Protein AF-000000007976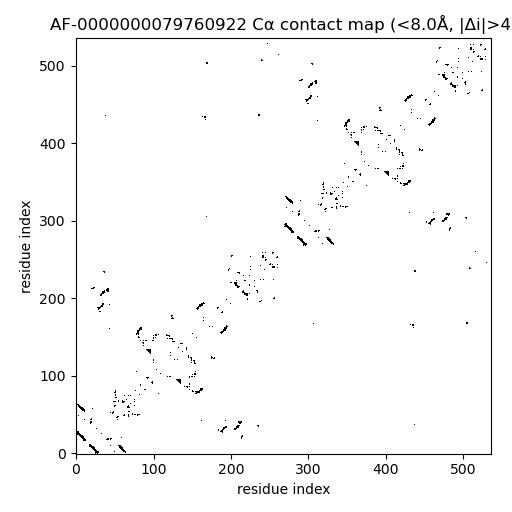0922 (afdb_homodimer)

Sequence (536 aa):
MGIIEFKNVSFQYPNGFSAVEHVGFDIPLGARIAIVGQNGAGKTTTVKMMNGLLKPTEGAVIIDGKDTKEYTTAQLSRITGYVFQNPDEQIFHNTVRAEIEFGPEVLGFDAVKIKEKAEWAARLCGLSEHMEENPYNLPLSIRKFVTIASVLAMDEKILVLDEPTAGQDLYGIRRLEEILEELSKKGATIVTITHDMEFVVNNFEKVFVMAHKNLLKEGQVKEIFQDESLLEESMLKKPYISSLAKQLGIREDIVTQDELIQYFAKKIMGIIEFKNVSFQYPNGFSAVEHVGFDIPLGARIAIVGQNGAGKTTTVKMMNGLLKPTEGAVIIDGKDTKEYTTAQLSRITGYVFQNPDEQIFHNTVRAEIEFGPEVLGFDAVKIKEKAEWAARLCGLSEHMEENPYNLPLSIRKFVTIASVLAMDEKILVLDEPTAGQDLYGIRRLEEILEELSKKGATIVTITHDMEFVVNNFEKVFVMAHKNLLKEGQVKEIFQDESLLEESMLKKPYISSLAKQLGIREDIVTQDELIQYFAKKI

Solvent-accessible surface area (backbone atoms only — not comparable to full-atom values): 27526 Å² total; per-residue (Å²): 135,37,38,36,32,35,44,50,23,20,30,57,46,93,90,65,51,72,41,33,49,61,28,64,50,70,39,49,77,38,38,52,36,35,42,34,49,32,86,81,14,25,64,68,64,56,56,35,33,62,26,31,80,35,67,65,71,36,60,44,44,30,45,71,83,37,52,37,83,81,48,51,38,75,62,35,41,63,41,25,28,73,32,63,65,54,39,79,81,71,64,86,50,70,21,37,43,58,42,19,36,43,46,21,52,75,72,60,52,52,72,67,56,32,52,51,32,32,50,52,22,24,50,62,50,71,34,66,93,43,36,81,36,40,47,85,78,44,55,71,61,57,32,42,33,50,46,46,20,20,41,52,26,49,67,41,54,28,40,36,34,33,36,77,66,49,66,39,38,50,65,49,48,52,40,53,51,50,48,52,51,54,39,44,75,72,48,26,20,37,41,32,34,49,70,53,46,64,58,43,63,74,72,33,58,34,34,36,36,22,34,90,18,22,66,75,47,71,41,42,40,66,61,54,76,64,35,59,70,57,31,59,74,29,46,46,69,70,35,67,43,29,52,49,37,51,76,71,66,49,84,67,94,42,60,41,66,68,52,49,51,52,54,50,54,72,72,98,134,37,38,36,31,34,45,49,23,20,29,56,47,94,88,64,51,72,40,32,50,61,29,65,51,72,40,49,75,38,38,51,37,35,42,34,48,33,88,80,13,23,64,68,65,56,57,35,34,63,26,29,79,37,67,64,70,36,58,43,43,30,44,71,85,37,52,39,84,79,48,52,36,75,64,34,42,63,42,24,27,74,31,65,64,54,40,80,81,72,65,85,49,70,20,37,44,56,43,20,36,42,48,23,51,74,74,61,52,51,72,67,56,33,52,51,32,31,51,50,22,25,52,64,50,72,35,66,92,40,35,81,37,41,46,84,80,43,56,71,62,57,30,41,32,49,47,45,19,20,40,52,25,50,66,40,55,27,41,36,34,34,37,77,64,49,68,38,38,52,69,49,49,51,41,50,52,50,47,53,51,55,40,45,76,71,48,26,20,36,40,33,34,50,70,52,46,64,61,44,61,74,71,33,57,35,33,36,37,22,32,90,17,24,70,75,47,71,40,42,40,66,60,51,76,64,35,59,69,56,31,60,74,27,46,46,67,70,35,68,44,29,51,49,36,51,78,71,66,50,85,69,92,41,60,42,65,68,52,48,51,52,54,51,54,72,74,100

Organism: Clostridium scindens (strain ATCC 35704 / DSM 5676 / VPI 13733 / 19) (NCBI:txid411468)

pLDDT: mean 94.07, std 5.77, range [55.0, 98.75]

Nearest PDB structures (foldseek):
  5x40-assembly1_B  TM=9.269E-01  e=9.947E-27  Rhodobacter capsulatus
  5x41-assembly2_D  TM=9.109E-01  e=1.046E-24  Rhodobacter capsulatus
  4rfs-assembly1_B  TM=8.765E-01  e=9.684E-21  Levilactobacillus brevis
  1ji0-assembly1_A  TM=8.933E-01  e=2.785E-19  Thermotoga maritima
  4hzu-assembly1_A  TM=8.836E-01  e=9.049E-19  Levilactobacillus brevis

Radius of gyration: 23.87 Å; Cα contacts (8 Å, |Δi|>4): 1095; chains: 2; bounding box: 59×67×61 Å

Secondary structure (DSSP, 8-state):
--SEEEEEEEEE-TTS-EEEEEEEEEE-TT-EEEEEE-TTSSHHHHHHTTTTSS--SEEEEEETTEEGGGS-HHHHTTTEEEE-SSGGGT--SSSHHHHHHHHHHHHT--HHHHHHHHHHHHHHTT-GGGTTS-GGGS-HHHHHHHHHHHHHTT--SEEEEESTTTT--HHHHHHHHHHHHHHHHTT-EEEEE-S-HHHHHHH-SEEEEEETTEEEEEEEHHHHHH-HHHHHHHTPPPPHHHHHHHHTT--S---SHHHHHHHHHHH-/--SEEEEEEEEE-TTS-EEEEEEEEEE-TT-EEEEEE-TTSSHHHHHHTTTTSS--SEEEEEETTEEGGGS-HHHHTTTEEEE-SSGGGT--SSSHHHHHHHHHHHHT--HHHHHHHHHHHHHHTT-GGGTTS-GGGS-HHHHHHHHHHHHHTT--SEEEEESTTTT--HHHHHHHHHHHHHHHHTT-EEEEE-S-HHHHHHH-SEEEEEETTEEEEEEEHHHHHH-HHHHHHHTPPPPHHHHHHHHTT--S---SHHHHHHHHHHH-

Structure (mmCIF, N/CA/C/O backbone):
data_AF-0000000079760922-model_v1
#
loop_
_entity.id
_entity.type
_entity.pdbx_description
1 polymer 'Energy-coupling factor transporter ATP-binding protein EcfA2'
#
loop_
_atom_site.group_PDB
_atom_site.id
_atom_site.type_symbol
_atom_site.label_atom_id
_atom_site.label_alt_id
_atom_site.label_comp_id
_atom_site.label_asym_id
_atom_site.label_entity_id
_atom_site.label_seq_id
_atom_site.pdbx_PDB_ins_code
_atom_site.Cartn_x
_atom_site.Cartn_y
_atom_site.Cartn_z
_atom_site.occupancy
_atom_site.B_iso_or_equiv
_atom_site.auth_seq_id
_atom_site.auth_comp_id
_atom_site.auth_asym_id
_atom_site.auth_atom_id
_atom_site.pdbx_PDB_model_num
ATOM 1 N N . MET A 1 1 ? -8.43 32.969 8.969 1 75.44 1 MET A N 1
ATOM 2 C CA . MET A 1 1 ? -7.234 32.594 8.234 1 75.44 1 MET A CA 1
ATOM 3 C C . MET A 1 1 ? -6.711 31.25 8.727 1 75.44 1 MET A C 1
ATOM 5 O O . MET A 1 1 ? -6.652 31 9.938 1 75.44 1 MET A O 1
ATOM 9 N N . GLY A 1 2 ? -6.469 30.297 7.77 1 91.75 2 GLY A N 1
ATOM 10 C CA . GLY A 1 2 ? -6.109 28.953 8.195 1 91.75 2 GLY A CA 1
ATOM 11 C C . GLY A 1 2 ? -4.625 28.781 8.461 1 91.75 2 GLY A C 1
ATOM 12 O O . GLY A 1 2 ? -3.836 29.703 8.203 1 91.75 2 GLY A O 1
ATOM 13 N N . ILE A 1 3 ? -4.199 27.859 9.117 1 97.69 3 ILE A N 1
ATOM 14 C CA . ILE A 1 3 ? -2.799 27.562 9.391 1 97.69 3 ILE A CA 1
ATOM 15 C C . ILE A 1 3 ? -2.094 27.156 8.102 1 97.69 3 ILE A C 1
ATOM 17 O O . ILE A 1 3 ? -0.875 27.297 7.977 1 97.69 3 ILE A O 1
ATOM 21 N N . ILE A 1 4 ? -2.814 26.641 7.125 1 98.44 4 ILE A N 1
ATOM 22 C CA . ILE A 1 4 ? -2.34 26.344 5.777 1 98.44 4 ILE A CA 1
ATOM 23 C C . ILE A 1 4 ? -3.197 27.094 4.758 1 98.44 4 ILE A C 1
ATOM 25 O O . ILE A 1 4 ? -4.422 26.938 4.73 1 98.44 4 ILE A O 1
ATOM 29 N N . GLU A 1 5 ? -2.539 27.844 3.922 1 98.56 5 GLU A N 1
ATOM 30 C CA . GLU A 1 5 ? -3.264 28.594 2.9 1 98.56 5 GLU A CA 1
ATOM 31 C C . GLU A 1 5 ? -2.605 28.453 1.532 1 98.56 5 GLU A C 1
ATOM 33 O O . GLU A 1 5 ? -1.409 28.703 1.381 1 98.56 5 GLU A O 1
ATOM 38 N N . PHE A 1 6 ? -3.348 28.016 0.635 1 98.56 6 PHE A N 1
ATOM 39 C CA . PHE A 1 6 ? -2.971 28.016 -0.773 1 98.56 6 PHE A CA 1
ATOM 40 C C . PHE A 1 6 ? -3.701 29.125 -1.53 1 98.56 6 PHE A C 1
ATOM 42 O O . PHE A 1 6 ? -4.934 29.125 -1.587 1 98.56 6 PHE A O 1
ATOM 49 N N . LYS A 1 7 ? -2.977 30 -2.092 1 98.25 7 LYS A N 1
ATOM 50 C CA . LYS A 1 7 ? -3.549 31.125 -2.826 1 98.25 7 LYS A CA 1
ATOM 51 C C . LYS A 1 7 ? -3.23 31.031 -4.316 1 98.25 7 LYS A C 1
ATOM 53 O O . LYS A 1 7 ? -2.184 31.5 -4.766 1 98.25 7 LYS A O 1
ATOM 58 N N . ASN A 1 8 ? -4.168 30.5 -5.109 1 98 8 ASN A N 1
ATOM 59 C CA . ASN A 1 8 ? -4.055 30.344 -6.555 1 98 8 ASN A CA 1
ATOM 60 C C . ASN A 1 8 ? -2.705 29.75 -6.949 1 98 8 ASN A C 1
ATOM 62 O O . ASN A 1 8 ? -1.974 30.328 -7.75 1 98 8 ASN A O 1
ATOM 66 N N . VAL A 1 9 ? -2.396 28.625 -6.461 1 98.62 9 VAL A N 1
ATOM 67 C CA . VAL A 1 9 ? -1.054 28.062 -6.5 1 98.62 9 VAL A CA 1
ATOM 68 C C . VAL A 1 9 ? -0.899 27.188 -7.738 1 98.62 9 VAL A C 1
ATOM 70 O O . VAL A 1 9 ? -1.778 26.375 -8.047 1 98.62 9 VAL A O 1
ATOM 73 N N . SER A 1 10 ? 0.142 27.375 -8.438 1 98.62 10 SER A N 1
ATOM 74 C CA . SER A 1 10 ? 0.577 26.5 -9.523 1 98.62 10 SER A CA 1
ATOM 75 C C . SER A 1 10 ? 2.029 26.078 -9.344 1 98.62 10 SER A C 1
ATOM 77 O O . SER A 1 10 ? 2.816 26.781 -8.711 1 98.62 10 SER A O 1
ATOM 79 N N . PHE A 1 11 ? 2.354 24.906 -9.797 1 98.31 11 PHE A N 1
ATOM 80 C CA . PHE A 1 11 ? 3.721 24.406 -9.75 1 98.31 11 PHE A CA 1
ATOM 81 C C . PHE A 1 11 ? 4.07 23.672 -11.039 1 98.31 11 PHE A C 1
ATOM 83 O O . PHE A 1 11 ? 3.346 22.766 -11.453 1 98.31 11 PHE A O 1
ATOM 90 N N . GLN A 1 12 ? 5.121 24.031 -11.523 1 96.38 12 GLN A N 1
ATOM 91 C CA . GLN A 1 12 ? 5.699 23.375 -12.688 1 96.38 12 GLN A CA 1
ATOM 92 C C . GLN A 1 12 ? 7.113 22.875 -12.398 1 96.38 12 GLN A C 1
ATOM 94 O O . GLN A 1 12 ? 7.945 23.625 -11.883 1 96.38 12 GLN A O 1
ATOM 99 N N . TYR A 1 13 ? 7.375 21.656 -12.75 1 92.31 13 TYR A N 1
ATOM 100 C CA . TYR A 1 13 ? 8.719 21.109 -12.609 1 92.31 13 TYR A CA 1
ATOM 101 C C . TYR A 1 13 ? 9.672 21.75 -13.617 1 92.31 13 TYR A C 1
ATOM 103 O O . TYR A 1 13 ? 9.242 22.297 -14.625 1 92.31 13 TYR A O 1
ATOM 111 N N . PRO A 1 14 ? 10.969 21.562 -13.367 1 89.12 14 PRO A N 1
ATOM 112 C CA . PRO A 1 14 ? 11.953 22.188 -14.258 1 89.12 14 PRO A CA 1
ATOM 113 C C . PRO A 1 14 ? 11.859 21.672 -15.688 1 89.12 14 PRO A C 1
ATOM 115 O O . PRO A 1 14 ? 12.188 22.391 -16.625 1 89.12 14 PRO A O 1
ATOM 118 N N . ASN A 1 15 ? 11.414 20.562 -15.867 1 86.06 15 ASN A N 1
ATOM 119 C CA . ASN A 1 15 ? 11.32 19.969 -17.203 1 86.06 15 ASN A CA 1
ATOM 120 C C . ASN A 1 15 ? 10.094 20.5 -17.953 1 86.06 15 ASN A C 1
ATOM 122 O O . ASN A 1 15 ? 9.828 20.078 -19.078 1 86.06 15 ASN A O 1
ATOM 126 N N . GLY A 1 16 ? 9.297 21.344 -17.281 1 87.25 16 GLY A N 1
ATOM 127 C CA . GLY A 1 16 ? 8.148 21.953 -17.938 1 87.25 16 GLY A CA 1
ATOM 128 C C . GLY A 1 16 ? 6.832 21.281 -17.578 1 87.25 16 GLY A C 1
ATOM 129 O O . GLY A 1 16 ? 5.762 21.812 -17.875 1 87.25 16 GLY A O 1
ATOM 130 N N . PHE A 1 17 ? 6.891 20.266 -16.906 1 88.12 17 PHE A N 1
ATOM 131 C CA . PHE A 1 17 ? 5.684 19.531 -16.547 1 88.12 17 PHE A CA 1
ATOM 132 C C . PHE A 1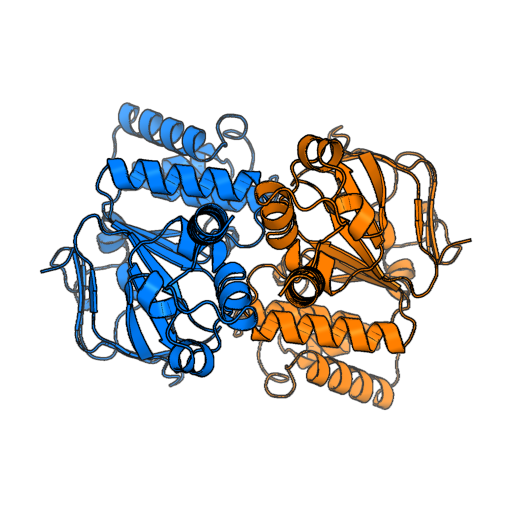 17 ? 4.914 20.266 -15.453 1 88.12 17 PHE A C 1
ATOM 134 O O . PHE A 1 17 ? 5.453 20.516 -14.367 1 88.12 17 PHE A O 1
ATOM 141 N N . SER A 1 18 ? 3.66 20.641 -15.781 1 94.56 18 SER A N 1
ATOM 142 C CA . SER A 1 18 ? 2.781 21.25 -14.789 1 94.56 18 SER A CA 1
ATOM 143 C C . SER A 1 18 ? 2.146 20.188 -13.891 1 94.56 18 SER A C 1
ATOM 145 O O . SER A 1 18 ? 1.427 19.312 -14.367 1 94.56 18 SER A O 1
ATOM 147 N N . ALA A 1 19 ? 2.383 20.328 -12.617 1 95.19 19 ALA A N 1
ATOM 148 C CA . ALA A 1 19 ? 1.907 19.297 -11.703 1 95.19 19 ALA A CA 1
ATOM 149 C C . ALA A 1 19 ? 0.727 19.797 -10.875 1 95.19 19 ALA A C 1
ATOM 151 O O . ALA A 1 19 ? -0.077 19 -10.383 1 95.19 19 ALA A O 1
ATOM 152 N N . VAL A 1 20 ? 0.613 21.047 -10.648 1 97.81 20 VAL A N 1
ATOM 153 C CA . VAL A 1 20 ? -0.47 21.688 -9.914 1 97.81 20 VAL A CA 1
ATOM 154 C C . VAL A 1 20 ? -0.874 22.984 -10.609 1 97.81 20 VAL A C 1
ATOM 156 O O . VAL A 1 20 ? -0.017 23.781 -10.977 1 97.81 20 VAL A O 1
ATOM 159 N N . GLU A 1 21 ? -2.184 23.188 -10.789 1 98.06 21 GLU A N 1
ATOM 160 C CA . GLU A 1 21 ? -2.643 24.328 -11.578 1 98.06 21 GLU A CA 1
ATOM 161 C C . GLU A 1 21 ? -3.746 25.094 -10.844 1 98.06 21 GLU A C 1
ATOM 163 O O . GLU A 1 21 ? -4.875 24.609 -10.734 1 98.06 21 GLU A O 1
ATOM 168 N N . HIS A 1 22 ? -3.408 26.25 -10.367 1 97.5 22 HIS A N 1
ATOM 169 C CA . HIS A 1 22 ? -4.336 27.234 -9.836 1 97.5 22 HIS A CA 1
ATOM 170 C C . HIS A 1 22 ? -5.141 26.672 -8.672 1 97.5 22 HIS A C 1
ATOM 172 O O . HIS A 1 22 ? -6.371 26.766 -8.648 1 97.5 22 HIS A O 1
ATOM 178 N N . VAL A 1 23 ? -4.484 26.078 -7.762 1 98.06 23 VAL A N 1
ATOM 179 C CA . VAL A 1 23 ? -5.125 25.453 -6.609 1 98.06 23 VAL A CA 1
ATOM 180 C C . VAL A 1 23 ? -5.238 26.469 -5.469 1 98.06 23 VAL A C 1
ATOM 182 O O . VAL A 1 23 ? -4.277 27.172 -5.156 1 98.06 23 VAL A O 1
ATOM 185 N N . GLY A 1 24 ? -6.426 26.547 -4.91 1 98.06 24 GLY A N 1
ATOM 186 C CA . GLY A 1 24 ? -6.676 27.391 -3.76 1 98.06 24 GLY A CA 1
ATOM 187 C C . GLY A 1 24 ? -7.484 26.719 -2.676 1 98.06 24 GLY A C 1
ATOM 188 O O . GLY A 1 24 ? -8.477 26.031 -2.965 1 98.06 24 GLY A O 1
ATOM 189 N N . PHE A 1 25 ? -7.051 26.844 -1.443 1 97.69 25 PHE A N 1
ATOM 190 C CA . PHE A 1 25 ? -7.812 26.359 -0.298 1 97.69 25 PHE A CA 1
ATOM 191 C C . PHE A 1 25 ? -7.215 26.875 1.006 1 97.69 25 PHE A C 1
ATOM 193 O O . PHE A 1 25 ? -6.129 27.453 1.01 1 97.69 25 PHE A O 1
ATOM 200 N N . ASP A 1 26 ? -7.953 26.672 2.012 1 97.19 26 ASP A N 1
ATOM 201 C CA . ASP A 1 26 ? -7.539 27.031 3.365 1 97.19 26 ASP A CA 1
ATOM 202 C C . ASP A 1 26 ? -7.852 25.906 4.348 1 97.19 26 ASP A C 1
ATOM 204 O O . ASP A 1 26 ? -8.922 25.297 4.285 1 97.19 26 ASP A O 1
ATOM 208 N N . ILE A 1 27 ? -6.875 25.609 5.227 1 97.88 27 ILE A N 1
ATOM 209 C CA . ILE A 1 27 ? -7.066 24.609 6.266 1 97.88 27 ILE A CA 1
ATOM 210 C C . ILE A 1 27 ? -6.898 25.25 7.641 1 97.88 27 ILE A C 1
ATOM 212 O O . ILE A 1 27 ? -5.832 25.797 7.953 1 97.88 27 ILE A O 1
ATOM 216 N N . PRO A 1 28 ? -7.906 25.25 8.492 1 97.12 28 PRO A N 1
ATOM 217 C CA . PRO A 1 28 ? -7.789 25.828 9.836 1 97.12 28 PRO A CA 1
ATOM 218 C C . PRO A 1 28 ? -6.91 24.984 10.766 1 97.12 28 PRO A C 1
ATOM 220 O O . PRO A 1 28 ? -6.73 23.781 10.531 1 97.12 28 PRO A O 1
ATOM 223 N N . LEU A 1 29 ? -6.43 25.641 11.773 1 96.94 29 LEU A N 1
ATOM 224 C CA . LEU A 1 29 ? -5.676 24.953 12.812 1 96.94 29 LEU A CA 1
ATOM 225 C C . LEU A 1 29 ? -6.52 23.844 13.445 1 96.94 29 LEU A C 1
ATOM 227 O O . LEU A 1 29 ? -7.699 24.062 13.734 1 96.94 29 LEU A O 1
ATOM 231 N N . GLY A 1 30 ? -5.957 22.656 13.547 1 97.12 30 GLY A N 1
ATOM 232 C CA . GLY A 1 30 ? -6.625 21.562 14.234 1 97.12 30 GLY A CA 1
ATOM 233 C C . GLY A 1 30 ? -7.48 20.719 13.312 1 97.12 30 GLY A C 1
ATOM 234 O O . GLY A 1 30 ? -8.031 19.703 13.734 1 97.12 30 GLY A O 1
ATOM 235 N N . ALA A 1 31 ? -7.531 21.109 12.07 1 97 31 ALA A N 1
ATOM 236 C CA . ALA A 1 31 ? -8.367 20.375 11.125 1 97 31 ALA A CA 1
ATOM 237 C C . ALA A 1 31 ? -7.703 19.047 10.727 1 97 31 ALA A C 1
ATOM 239 O O . ALA A 1 31 ? -6.477 18.938 10.766 1 97 31 ALA A O 1
ATOM 240 N N . ARG A 1 32 ? -8.508 18.125 10.438 1 96.62 32 ARG A N 1
ATOM 241 C CA . ARG A 1 32 ? -8.117 16.844 9.859 1 96.62 32 ARG A CA 1
ATOM 242 C C . ARG A 1 32 ? -8.656 16.688 8.438 1 96.62 32 ARG A C 1
ATOM 244 O O . ARG A 1 32 ? -9.867 16.531 8.242 1 96.62 32 ARG A O 1
ATOM 251 N N . ILE A 1 33 ? -7.719 16.672 7.465 1 97.88 33 ILE A N 1
ATOM 252 C CA . ILE A 1 33 ? -8.117 16.734 6.066 1 97.88 33 ILE A CA 1
ATOM 253 C C . ILE A 1 33 ? -7.543 15.539 5.309 1 97.88 33 ILE A C 1
ATOM 255 O O . ILE A 1 33 ? -6.371 15.195 5.488 1 97.88 33 ILE A O 1
ATOM 259 N N . ALA A 1 34 ? -8.375 14.898 4.535 1 98.31 34 ALA A N 1
ATOM 260 C CA . ALA A 1 34 ? -7.895 13.914 3.562 1 98.31 34 ALA A CA 1
ATOM 261 C C . ALA A 1 34 ? -7.828 14.516 2.162 1 98.31 34 ALA A C 1
ATOM 263 O O . ALA A 1 34 ? -8.758 15.211 1.73 1 98.31 34 ALA A O 1
ATOM 264 N N . ILE A 1 35 ? -6.742 14.344 1.495 1 98.25 35 ILE A N 1
ATOM 265 C CA . ILE A 1 35 ? -6.598 14.688 0.083 1 98.25 35 ILE A CA 1
ATOM 266 C C . ILE A 1 35 ? -6.641 13.414 -0.759 1 98.25 35 ILE A C 1
ATOM 268 O O . ILE A 1 35 ? -5.812 12.516 -0.583 1 98.25 35 ILE A O 1
ATOM 272 N N . VAL A 1 36 ? -7.629 13.359 -1.678 1 97.62 36 VAL A N 1
ATOM 273 C CA . VAL A 1 36 ? -7.824 12.156 -2.482 1 97.62 36 VAL A CA 1
ATOM 274 C C . VAL A 1 36 ? -7.84 12.523 -3.965 1 97.62 36 VAL A C 1
ATOM 276 O O . VAL A 1 36 ? -8.039 13.688 -4.32 1 97.62 36 VAL A O 1
ATOM 279 N N . GLY A 1 37 ? -7.645 11.555 -4.793 1 95.31 37 GLY A N 1
ATOM 280 C CA . GLY A 1 37 ? -7.516 11.688 -6.234 1 95.31 37 GLY A CA 1
ATOM 281 C C . GLY A 1 37 ? -6.68 10.586 -6.859 1 95.31 37 GLY A C 1
ATOM 282 O O . GLY A 1 37 ? -6 9.836 -6.156 1 95.31 37 GLY A O 1
ATOM 283 N N . GLN A 1 38 ? -6.723 10.539 -8.133 1 91.69 38 GLN A N 1
ATOM 284 C CA . GLN A 1 38 ? -5.973 9.508 -8.844 1 91.69 38 GLN A CA 1
ATOM 285 C C . GLN A 1 38 ? -4.477 9.797 -8.82 1 91.69 38 GLN A C 1
ATOM 287 O O . GLN A 1 38 ? -4.062 10.922 -8.523 1 91.69 38 GLN A O 1
ATOM 292 N N . ASN A 1 39 ? -3.748 8.742 -9.094 1 89.06 39 ASN A N 1
ATOM 293 C CA . ASN A 1 39 ? -2.314 8.961 -9.258 1 89.06 39 ASN A CA 1
ATOM 294 C C . ASN A 1 39 ? -2.021 9.984 -10.352 1 89.06 39 ASN A C 1
ATOM 296 O O . ASN A 1 39 ? -2.645 9.961 -11.414 1 89.06 39 ASN A O 1
ATOM 300 N N . GLY A 1 40 ? -1.166 10.953 -10.062 1 88.88 40 GLY A N 1
ATOM 301 C CA . GLY A 1 40 ? -0.835 12 -11.023 1 88.88 40 GLY A CA 1
ATOM 302 C C . GLY A 1 40 ? -1.719 13.227 -10.898 1 88.88 40 GLY A C 1
ATOM 303 O O . GLY A 1 40 ? -1.529 14.211 -11.617 1 88.88 40 GLY A O 1
ATOM 304 N N . ALA A 1 41 ? -2.59 13.195 -9.961 1 93.81 41 ALA A N 1
ATOM 305 C CA . ALA A 1 41 ? -3.531 14.305 -9.797 1 93.81 41 ALA A CA 1
ATOM 306 C C . ALA A 1 41 ? -2.846 15.523 -9.18 1 93.81 41 ALA A C 1
ATOM 308 O O . ALA A 1 41 ? -3.42 16.609 -9.148 1 93.81 41 ALA A O 1
ATOM 309 N N . GLY A 1 42 ? -1.64 15.367 -8.672 1 95.25 42 GLY A N 1
ATOM 310 C CA . GLY A 1 42 ? -0.893 16.469 -8.102 1 95.25 42 GLY A CA 1
ATOM 311 C C . GLY A 1 42 ? -0.89 16.469 -6.582 1 95.25 42 GLY A C 1
ATOM 312 O O . GLY A 1 42 ? -0.441 17.422 -5.953 1 95.25 42 GLY A O 1
ATOM 313 N N . LYS A 1 43 ? -1.374 15.43 -5.945 1 96.62 43 LYS A N 1
ATOM 314 C CA . LYS A 1 43 ? -1.544 15.367 -4.496 1 96.62 43 LYS A CA 1
ATOM 315 C C . LYS A 1 43 ? -0.205 15.508 -3.779 1 96.62 43 LYS A C 1
ATOM 317 O O . LYS A 1 43 ? -0.042 16.375 -2.922 1 96.62 43 LYS A O 1
ATOM 322 N N . THR A 1 44 ? 0.781 14.703 -4.188 1 95 44 THR A N 1
ATOM 323 C CA . THR A 1 44 ? 2.096 14.688 -3.557 1 95 44 THR A CA 1
ATOM 324 C C . THR A 1 44 ? 2.809 16.016 -3.76 1 95 44 THR A C 1
ATOM 326 O O . THR A 1 44 ? 3.389 16.562 -2.822 1 95 44 THR A O 1
ATOM 329 N N . THR A 1 45 ? 2.758 16.547 -4.945 1 96.06 45 THR A N 1
ATOM 330 C CA . THR A 1 45 ? 3.352 17.844 -5.23 1 96.06 45 THR A CA 1
ATOM 331 C C . THR A 1 45 ? 2.727 18.938 -4.359 1 96.06 45 THR A C 1
ATOM 333 O O . THR A 1 45 ? 3.434 19.781 -3.818 1 96.06 45 THR A O 1
ATOM 336 N N . THR A 1 46 ? 1.446 18.844 -4.207 1 98 46 THR A N 1
ATOM 337 C CA . THR A 1 46 ? 0.717 19.828 -3.412 1 98 46 THR A CA 1
ATOM 338 C C . THR A 1 46 ? 1.189 19.797 -1.961 1 98 46 THR A C 1
ATOM 340 O O . THR A 1 46 ? 1.53 20.844 -1.396 1 98 46 THR A O 1
ATOM 343 N N . VAL A 1 47 ? 1.333 18.641 -1.369 1 97.75 47 VAL A N 1
ATOM 344 C CA . VAL A 1 47 ? 1.632 18.578 0.057 1 97.75 47 VAL A CA 1
ATOM 345 C C . VAL A 1 47 ? 3.111 18.875 0.291 1 97.75 47 VAL A C 1
ATOM 347 O O . VAL A 1 47 ? 3.494 19.359 1.356 1 97.75 47 VAL A O 1
ATOM 350 N N . LYS A 1 48 ? 3.947 18.641 -0.692 1 97.56 48 LYS A N 1
ATOM 351 C CA . LYS A 1 48 ? 5.367 18.953 -0.568 1 97.56 48 LYS A CA 1
ATOM 352 C C . LYS A 1 48 ? 5.59 20.469 -0.493 1 97.56 48 LYS A C 1
ATOM 354 O O . LYS A 1 48 ? 6.645 20.922 -0.041 1 97.56 48 LYS A O 1
ATOM 359 N N . MET A 1 49 ? 4.645 21.203 -0.928 1 98.25 49 MET A N 1
ATOM 360 C CA . MET A 1 49 ? 4.766 22.656 -0.846 1 98.25 49 MET A CA 1
ATOM 361 C C . MET A 1 49 ? 4.406 23.156 0.55 1 98.25 49 MET A C 1
ATOM 363 O O . MET A 1 49 ? 4.688 24.297 0.895 1 98.25 49 MET A O 1
ATOM 367 N N . MET A 1 50 ? 3.867 22.266 1.392 1 97.88 50 MET A N 1
ATOM 368 C CA . MET A 1 50 ? 3.426 22.672 2.727 1 97.88 50 MET A CA 1
ATOM 369 C C . MET A 1 50 ? 4.605 22.75 3.688 1 97.88 50 MET A C 1
ATOM 371 O O . MET A 1 50 ? 4.504 23.359 4.754 1 97.88 50 MET A O 1
ATOM 375 N N . ASN A 1 51 ? 5.676 22.078 3.355 1 96.12 51 ASN A N 1
ATOM 376 C CA . ASN A 1 51 ? 6.852 22.172 4.215 1 96.12 51 ASN A CA 1
ATOM 377 C C . ASN A 1 51 ? 8.062 22.719 3.459 1 96.12 51 ASN A C 1
ATOM 379 O O . ASN A 1 51 ? 9.195 22.562 3.906 1 96.12 51 ASN A O 1
ATOM 383 N N . GLY A 1 52 ? 7.816 23.125 2.225 1 96.75 52 GLY A N 1
ATOM 384 C CA . GLY A 1 52 ? 8.836 23.844 1.473 1 96.75 52 GLY A CA 1
ATOM 385 C C . GLY A 1 52 ? 9.742 22.938 0.675 1 96.75 52 GLY A C 1
ATOM 386 O O . GLY A 1 52 ? 10.75 23.391 0.119 1 96.75 52 GLY A O 1
ATOM 387 N N . LEU A 1 53 ? 9.516 21.688 0.678 1 96.44 53 LEU A N 1
ATOM 388 C CA . LEU A 1 53 ? 10.266 20.797 -0.2 1 96.44 53 LEU A CA 1
ATOM 389 C C . LEU A 1 53 ? 10.148 21.25 -1.654 1 96.44 53 LEU A C 1
ATOM 391 O O . LEU A 1 53 ? 11.07 21.047 -2.445 1 96.44 53 LEU A O 1
ATOM 395 N N . LEU A 1 54 ? 9.008 21.797 -1.979 1 97 54 LEU A N 1
ATOM 396 C CA . LEU A 1 54 ? 8.758 22.469 -3.252 1 97 54 LEU A CA 1
ATOM 397 C C . LEU A 1 54 ? 8.227 23.875 -3.031 1 97 54 LEU A C 1
ATOM 399 O O . LEU A 1 54 ? 7.527 24.141 -2.049 1 97 54 LEU A O 1
ATOM 403 N N . LYS A 1 55 ? 8.609 24.703 -3.934 1 97.88 55 LYS A N 1
ATOM 404 C CA . LYS A 1 55 ? 8.102 26.078 -3.906 1 97.88 55 LYS A CA 1
ATOM 405 C C . LYS A 1 55 ? 7.168 26.344 -5.086 1 97.88 55 LYS A C 1
ATOM 407 O O . LYS A 1 55 ? 7.453 25.922 -6.215 1 97.88 55 LYS A O 1
ATOM 412 N N . PRO A 1 56 ? 6.066 27.016 -4.805 1 98.25 56 PRO A N 1
ATOM 413 C CA . PRO A 1 56 ? 5.137 27.266 -5.906 1 98.25 56 PRO A CA 1
ATOM 414 C C . PRO A 1 56 ? 5.746 28.156 -6.996 1 98.25 56 PRO A C 1
ATOM 416 O O . PRO A 1 56 ? 6.508 29.078 -6.699 1 98.25 56 PRO A O 1
ATOM 419 N N . THR A 1 57 ? 5.402 27.828 -8.258 1 97.94 57 THR A N 1
ATOM 420 C CA . THR A 1 57 ? 5.812 28.641 -9.398 1 97.94 57 THR A CA 1
ATOM 421 C C . THR A 1 57 ? 4.961 29.906 -9.492 1 97.94 57 THR A C 1
ATOM 423 O O . THR A 1 57 ? 5.461 30.969 -9.852 1 97.94 57 THR A O 1
ATOM 426 N N . GLU A 1 58 ? 3.711 29.766 -9.266 1 98 58 GLU A N 1
ATOM 427 C CA . GLU A 1 58 ? 2.766 30.875 -9.203 1 98 58 GLU A CA 1
ATOM 428 C C . GLU A 1 58 ? 1.907 30.797 -7.941 1 98 58 GLU A C 1
ATOM 430 O O . GLU A 1 58 ? 1.732 29.719 -7.371 1 98 58 GLU A O 1
ATOM 435 N N . GLY A 1 59 ? 1.436 31.922 -7.508 1 98.38 59 GLY A N 1
ATOM 436 C CA . GLY A 1 59 ? 0.641 31.953 -6.293 1 98.38 59 GLY A CA 1
ATOM 437 C C . GLY A 1 59 ? 1.479 31.906 -5.027 1 98.38 59 GLY A C 1
ATOM 438 O O . GLY A 1 59 ? 2.68 32.188 -5.059 1 98.38 59 GLY A O 1
ATOM 439 N N . ALA A 1 60 ? 0.766 31.594 -3.928 1 98.5 60 ALA A N 1
ATOM 440 C CA . ALA A 1 60 ? 1.475 31.578 -2.65 1 98.5 60 ALA A CA 1
ATOM 441 C C . ALA A 1 60 ? 0.936 30.469 -1.745 1 98.5 60 ALA A C 1
ATOM 443 O O . ALA A 1 60 ? -0.271 30.219 -1.709 1 98.5 60 ALA A O 1
ATOM 444 N N . VAL A 1 61 ? 1.869 29.844 -1.085 1 98.62 61 VAL A N 1
ATOM 445 C CA . VAL A 1 61 ? 1.549 28.906 -0.014 1 98.62 61 VAL A CA 1
ATOM 446 C C . VAL A 1 61 ? 1.981 29.484 1.33 1 98.62 61 VAL A C 1
ATOM 448 O O . VAL A 1 61 ? 3.162 29.781 1.535 1 98.62 61 VAL A O 1
ATOM 451 N N . ILE A 1 62 ? 1.003 29.688 2.184 1 98.56 62 ILE A N 1
ATOM 452 C CA . ILE A 1 62 ? 1.262 30.297 3.484 1 98.56 62 ILE A CA 1
ATOM 453 C C . ILE A 1 62 ? 1.047 29.25 4.586 1 98.56 62 ILE A C 1
ATOM 455 O O . ILE A 1 62 ? -0.027 28.656 4.68 1 98.56 62 ILE A O 1
ATOM 459 N N . ILE A 1 63 ? 2.076 29.078 5.418 1 98.44 63 ILE A N 1
ATOM 460 C CA . ILE A 1 63 ? 2.045 28.125 6.527 1 98.44 63 ILE A CA 1
ATOM 461 C C . ILE A 1 63 ? 2.279 28.875 7.84 1 98.44 63 ILE A C 1
ATOM 463 O O . ILE A 1 63 ? 3.357 29.422 8.062 1 98.44 63 ILE A O 1
ATOM 467 N N . ASP A 1 64 ? 1.284 28.828 8.641 1 97.62 64 ASP A N 1
ATOM 468 C CA . ASP A 1 64 ? 1.384 29.531 9.914 1 97.62 64 ASP A CA 1
ATOM 469 C C . ASP A 1 64 ? 1.833 30.969 9.719 1 97.62 64 ASP A C 1
ATOM 471 O O . ASP A 1 64 ? 2.752 31.438 10.391 1 97.62 64 ASP A O 1
ATOM 475 N N . GLY A 1 65 ? 1.273 31.562 8.742 1 97.19 65 GLY A N 1
ATOM 476 C CA . GLY A 1 65 ? 1.507 32.969 8.453 1 97.19 65 GLY A CA 1
ATOM 477 C C . GLY A 1 65 ? 2.787 33.219 7.68 1 97.19 65 GLY A C 1
ATOM 478 O O . GLY A 1 65 ? 3.094 34.344 7.324 1 97.19 65 GLY A O 1
ATOM 479 N N . LYS A 1 66 ? 3.516 32.219 7.305 1 97.5 66 LYS A N 1
ATOM 480 C CA . LYS A 1 66 ? 4.801 32.344 6.621 1 97.5 66 LYS A CA 1
ATOM 481 C C . LYS A 1 66 ? 4.684 31.938 5.152 1 97.5 66 LYS A C 1
ATOM 483 O O . LYS A 1 66 ? 4.281 30.812 4.844 1 97.5 66 LYS A O 1
ATOM 488 N N . ASP A 1 67 ? 5.086 32.812 4.285 1 98.31 67 ASP A N 1
ATOM 489 C CA . ASP A 1 67 ? 5.176 32.438 2.871 1 98.31 67 ASP A CA 1
ATOM 490 C C . ASP A 1 67 ? 6.32 31.469 2.621 1 98.31 67 ASP A C 1
ATOM 492 O O . ASP A 1 67 ? 7.484 31.781 2.881 1 98.31 67 ASP A O 1
ATOM 496 N N . THR A 1 68 ? 6.023 30.312 2.061 1 98.12 68 THR A N 1
ATOM 497 C CA . THR A 1 68 ? 7.012 29.25 1.96 1 98.12 68 THR A CA 1
ATOM 498 C C . THR A 1 68 ? 8.164 29.656 1.053 1 98.12 68 THR A C 1
ATOM 500 O O . THR A 1 68 ? 9.273 29.125 1.168 1 98.12 68 THR A O 1
ATOM 503 N N . LYS A 1 69 ? 7.973 30.672 0.192 1 97.81 69 LYS A N 1
ATOM 504 C CA . LYS A 1 69 ? 9.023 31.141 -0.705 1 97.81 69 LYS A CA 1
ATOM 505 C C . LYS A 1 69 ? 10.102 31.891 0.062 1 97.81 69 LYS A C 1
ATOM 507 O O . LYS A 1 69 ? 11.227 32.062 -0.419 1 97.81 69 LYS A O 1
ATOM 512 N N . GLU A 1 70 ? 9.789 32.375 1.187 1 97.69 70 GLU A N 1
ATOM 513 C CA . GLU A 1 70 ? 10.672 33.25 1.937 1 97.69 70 GLU A CA 1
ATOM 514 C C . GLU A 1 70 ? 11.43 32.5 3.021 1 97.69 70 GLU A C 1
ATOM 516 O O . GLU A 1 70 ? 12.258 33.062 3.727 1 97.69 70 GLU A O 1
ATOM 521 N N . TYR A 1 71 ? 11.164 31.25 3.219 1 97.56 71 TYR A N 1
ATOM 522 C CA . TYR A 1 71 ? 11.773 30.453 4.277 1 97.56 71 TYR A CA 1
ATOM 523 C C . TYR A 1 71 ? 12.375 29.172 3.723 1 97.56 71 TYR A C 1
ATOM 525 O O . TYR A 1 71 ? 11.93 28.672 2.691 1 97.56 71 TYR A O 1
ATOM 533 N N . THR A 1 72 ? 13.312 28.641 4.426 1 96.25 72 THR A N 1
ATOM 534 C CA . THR A 1 72 ? 13.953 27.391 4.012 1 96.25 72 THR A CA 1
ATOM 535 C C . THR A 1 72 ? 13.117 26.188 4.438 1 96.25 72 THR A C 1
ATOM 537 O O . THR A 1 72 ? 12.258 26.297 5.316 1 96.25 72 THR A O 1
ATOM 540 N N . THR A 1 73 ? 13.391 25.078 3.795 1 95.5 73 THR A N 1
ATOM 541 C CA . THR A 1 73 ? 12.742 23.828 4.176 1 95.5 73 THR A CA 1
ATOM 542 C C . THR A 1 73 ? 13.008 23.516 5.645 1 95.5 73 THR A C 1
ATOM 544 O O . THR A 1 73 ? 12.117 23.031 6.352 1 95.5 73 THR A O 1
ATOM 547 N N . ALA A 1 74 ? 14.195 23.797 6.105 1 92.88 74 ALA A N 1
ATOM 548 C CA . ALA A 1 74 ? 14.578 23.531 7.492 1 92.88 74 ALA A CA 1
ATOM 549 C C . ALA A 1 74 ? 13.703 24.328 8.461 1 92.88 74 ALA A C 1
ATOM 551 O O . ALA A 1 74 ? 13.273 23.797 9.492 1 92.88 74 ALA A O 1
ATOM 552 N N . GLN A 1 75 ? 13.414 25.547 8.125 1 94.75 75 GLN A N 1
ATOM 553 C CA . GLN A 1 75 ? 12.578 26.391 8.961 1 94.75 75 GLN A CA 1
ATOM 554 C C . GLN A 1 75 ? 11.125 25.938 8.938 1 94.75 75 GLN A C 1
ATOM 556 O O . GLN A 1 75 ? 10.469 25.875 9.977 1 94.75 75 GLN A O 1
ATOM 561 N N . LEU A 1 76 ? 10.695 25.625 7.77 1 96.56 76 LEU A N 1
ATOM 562 C CA . LEU A 1 76 ? 9.297 25.234 7.602 1 96.56 76 LEU A CA 1
ATOM 563 C C . LEU A 1 76 ? 9.031 23.859 8.188 1 96.56 76 LEU A C 1
ATOM 565 O O . LEU A 1 76 ? 7.93 23.578 8.656 1 96.56 76 LEU A O 1
ATOM 569 N N . SER A 1 77 ? 10.062 23.016 8.172 1 93.88 77 SER A N 1
ATOM 570 C CA . SER A 1 77 ? 9.922 21.656 8.703 1 93.88 77 SER A CA 1
ATOM 571 C C . SER A 1 77 ? 9.719 21.672 10.211 1 93.88 77 SER A C 1
ATOM 573 O O . SER A 1 77 ? 9.312 20.656 10.797 1 93.88 77 SER A O 1
ATOM 575 N N . ARG A 1 78 ? 9.953 22.766 10.828 1 94.12 78 ARG A N 1
ATOM 576 C CA . ARG A 1 78 ? 9.727 22.906 12.266 1 94.12 78 ARG A CA 1
ATOM 577 C C . ARG A 1 78 ? 8.25 23.156 12.562 1 94.12 78 ARG A C 1
ATOM 579 O O . ARG A 1 78 ? 7.82 23.047 13.711 1 94.12 78 ARG A O 1
ATOM 586 N N . ILE A 1 79 ? 7.555 23.438 11.523 1 96.31 79 ILE A N 1
ATOM 587 C CA . ILE A 1 79 ? 6.129 23.703 11.672 1 96.31 79 ILE A CA 1
ATOM 588 C C . ILE A 1 79 ? 5.32 22.547 11.086 1 96.31 79 ILE A C 1
ATOM 590 O O . ILE A 1 79 ? 4.293 22.156 11.648 1 96.31 79 ILE A O 1
ATOM 594 N N . THR A 1 80 ? 5.801 22.062 9.984 1 98.12 80 THR A N 1
ATOM 595 C CA . THR A 1 80 ? 5.094 21.016 9.25 1 98.12 80 THR A CA 1
ATOM 596 C C . THR A 1 80 ? 5.949 19.766 9.141 1 98.12 80 THR A C 1
ATOM 598 O O . THR A 1 80 ? 6.906 19.719 8.367 1 98.12 80 THR A O 1
ATOM 601 N N . GLY A 1 81 ? 5.539 18.75 9.922 1 97.62 81 GLY A N 1
ATOM 602 C CA . GLY A 1 81 ? 6.148 17.438 9.75 1 97.62 81 GLY A CA 1
ATOM 603 C C . GLY A 1 81 ? 5.637 16.703 8.523 1 97.62 81 GLY A C 1
ATOM 604 O O . GLY A 1 81 ? 4.445 16.766 8.203 1 97.62 81 GLY A O 1
ATOM 605 N N . TYR A 1 82 ? 6.523 16.016 7.867 1 97.75 82 TYR A N 1
ATOM 606 C CA . TYR A 1 82 ? 6.188 15.305 6.637 1 97.75 82 TYR A CA 1
ATOM 607 C C . TYR A 1 82 ? 6.637 13.844 6.703 1 97.75 82 TYR A C 1
ATOM 609 O O . TYR A 1 82 ? 7.809 13.562 6.953 1 97.75 82 TYR A O 1
ATOM 617 N N . VAL A 1 83 ? 5.676 12.977 6.504 1 97.75 83 VAL A N 1
ATOM 618 C CA . VAL A 1 83 ? 5.973 11.547 6.398 1 97.75 83 VAL A CA 1
ATOM 619 C C . VAL A 1 83 ? 5.855 11.109 4.941 1 97.75 83 VAL A C 1
ATOM 621 O O . VAL A 1 83 ? 4.773 11.156 4.352 1 97.75 83 VAL A O 1
ATOM 624 N N . PHE A 1 84 ? 6.879 10.562 4.438 1 94.44 84 PHE A N 1
ATOM 625 C CA . PHE A 1 84 ? 6.949 10.188 3.031 1 94.44 84 PHE A CA 1
ATOM 626 C C . PHE A 1 84 ? 6.215 8.875 2.783 1 94.44 84 PHE A C 1
ATOM 628 O O . PHE A 1 84 ? 6.039 8.078 3.701 1 94.44 84 PHE A O 1
ATOM 635 N N . GLN A 1 85 ? 5.848 8.703 1.544 1 90.06 85 GLN A N 1
ATOM 636 C CA . GLN A 1 85 ? 5.191 7.473 1.113 1 90.06 85 GLN A CA 1
ATOM 637 C C . GLN A 1 85 ? 6.113 6.27 1.281 1 90.06 85 GLN A C 1
ATOM 639 O O . GLN A 1 85 ? 5.699 5.23 1.806 1 90.06 85 GLN A O 1
ATOM 644 N N . ASN A 1 86 ? 7.293 6.434 0.793 1 89.44 86 ASN A N 1
ATOM 645 C CA . ASN A 1 86 ? 8.305 5.395 0.931 1 89.44 86 ASN A CA 1
ATOM 646 C C . ASN A 1 86 ? 9.203 5.645 2.137 1 89.44 86 ASN A C 1
ATOM 648 O O . ASN A 1 86 ? 10 6.59 2.141 1 89.44 86 ASN A O 1
ATOM 652 N N . PRO A 1 87 ? 9.148 4.785 3.105 1 93.19 87 PRO A N 1
ATOM 653 C CA . PRO A 1 87 ? 9.945 5.02 4.312 1 93.19 87 PRO A CA 1
ATOM 654 C C . PRO A 1 87 ? 11.445 4.992 4.047 1 93.19 87 PRO A C 1
ATOM 656 O O . PRO A 1 87 ? 12.219 5.648 4.754 1 93.19 87 PRO A O 1
ATOM 659 N N . ASP A 1 88 ? 11.852 4.328 3.02 1 90.38 88 ASP A N 1
ATOM 660 C CA . ASP A 1 88 ? 13.273 4.195 2.734 1 90.38 88 ASP A CA 1
ATOM 661 C C . ASP A 1 88 ? 13.859 5.516 2.24 1 90.38 88 ASP A C 1
ATOM 663 O O . ASP A 1 88 ? 15.078 5.684 2.201 1 90.38 88 ASP A O 1
ATOM 667 N N . GLU A 1 89 ? 13.023 6.395 1.941 1 88.94 89 GLU A N 1
ATOM 668 C CA . GLU A 1 89 ? 13.477 7.719 1.52 1 88.94 89 GLU A CA 1
ATOM 669 C C . GLU A 1 89 ? 13.641 8.648 2.715 1 88.94 89 GLU A C 1
ATOM 671 O O . GLU A 1 89 ? 14.102 9.781 2.564 1 88.94 89 GLU A O 1
ATOM 676 N N . GLN A 1 90 ? 13.359 8.203 3.891 1 91.94 90 GLN A N 1
ATOM 677 C CA . GLN A 1 90 ? 13.312 9.086 5.051 1 91.94 90 GLN A CA 1
ATOM 678 C C . GLN A 1 90 ? 14.172 8.547 6.191 1 91.94 90 GLN A C 1
ATOM 680 O O . GLN A 1 90 ? 14.531 9.289 7.109 1 91.94 90 GLN A O 1
ATOM 685 N N . ILE A 1 91 ? 14.562 7.32 6.121 1 94.75 91 ILE A N 1
ATOM 686 C CA . ILE A 1 91 ? 15.328 6.703 7.203 1 94.75 91 ILE A CA 1
ATOM 687 C C . ILE A 1 91 ? 16.812 6.844 6.926 1 94.75 91 ILE A C 1
ATOM 689 O O . ILE A 1 91 ? 17.297 6.473 5.848 1 94.75 91 ILE A O 1
ATOM 693 N N . PHE A 1 92 ? 17.609 7.285 7.961 1 95.31 92 PHE A N 1
ATOM 694 C CA . PHE A 1 92 ? 19.031 7.547 7.719 1 95.31 92 PHE A CA 1
ATOM 695 C C . PHE A 1 92 ? 19.875 7.047 8.883 1 95.31 92 PHE A C 1
ATOM 697 O O . PHE A 1 92 ? 21.109 7.125 8.836 1 95.31 92 PHE A O 1
ATOM 704 N N . HIS A 1 93 ? 19.297 6.562 9.906 1 96.88 93 HIS A N 1
ATOM 705 C CA . HIS A 1 93 ? 20.031 6.145 11.094 1 96.88 93 HIS A CA 1
ATOM 706 C C . HIS A 1 93 ? 19.984 4.633 11.273 1 96.88 93 HIS A C 1
ATOM 708 O O . HIS A 1 93 ? 19.125 3.963 10.68 1 96.88 93 HIS A O 1
ATOM 714 N N . ASN A 1 94 ? 20.828 4.168 12.164 1 96.75 94 ASN A N 1
ATOM 715 C CA . ASN A 1 94 ? 21.047 2.727 12.234 1 96.75 94 ASN A CA 1
ATOM 716 C C . ASN A 1 94 ? 20.219 2.082 13.336 1 96.75 94 ASN A C 1
ATOM 718 O O . ASN A 1 94 ? 20.203 0.859 13.484 1 96.75 94 ASN A O 1
ATOM 722 N N . THR A 1 95 ? 19.609 2.848 14.125 1 98.38 95 THR A N 1
ATOM 723 C CA . THR A 1 95 ? 18.672 2.314 15.102 1 98.38 95 THR A CA 1
ATOM 724 C C . THR A 1 95 ? 17.359 3.088 15.055 1 98.38 95 THR A C 1
ATOM 726 O O . THR A 1 95 ? 17.328 4.266 14.695 1 98.38 95 THR A O 1
ATOM 729 N N . VAL A 1 96 ? 16.375 2.438 15.453 1 98.69 96 VAL A N 1
ATOM 730 C CA . VAL A 1 96 ? 15.055 3.07 15.531 1 98.69 96 VAL A CA 1
ATOM 731 C C . VAL A 1 96 ? 15.109 4.25 16.5 1 98.69 96 VAL A C 1
ATOM 733 O O . VAL A 1 96 ? 14.609 5.332 16.203 1 98.69 96 VAL A O 1
ATOM 736 N N . ARG A 1 97 ? 15.773 4.086 17.578 1 98.69 97 ARG A N 1
ATOM 737 C CA . ARG A 1 97 ? 15.914 5.141 18.578 1 98.69 97 ARG A CA 1
ATOM 738 C C . ARG A 1 97 ? 16.594 6.371 17.984 1 98.69 97 ARG A C 1
ATOM 740 O O . ARG A 1 97 ? 16.094 7.488 18.109 1 98.69 97 ARG A O 1
ATOM 747 N N . ALA A 1 98 ? 17.734 6.141 17.375 1 98.56 98 ALA A N 1
ATOM 748 C CA . ALA A 1 98 ? 18.469 7.25 16.781 1 98.56 98 ALA A CA 1
ATOM 749 C C . ALA A 1 98 ? 17.641 7.98 15.742 1 98.56 98 ALA A C 1
ATOM 751 O O . ALA A 1 98 ? 17.688 9.211 15.641 1 98.56 98 ALA A O 1
ATOM 752 N N . GLU A 1 99 ? 16.891 7.242 14.992 1 98.5 99 GLU A N 1
ATOM 753 C CA . GLU A 1 99 ? 16.031 7.844 13.977 1 98.5 99 GLU A CA 1
ATOM 754 C C . GLU A 1 99 ? 14.984 8.75 14.609 1 98.5 99 GLU A C 1
ATOM 756 O O . GLU A 1 99 ? 14.789 9.891 14.172 1 98.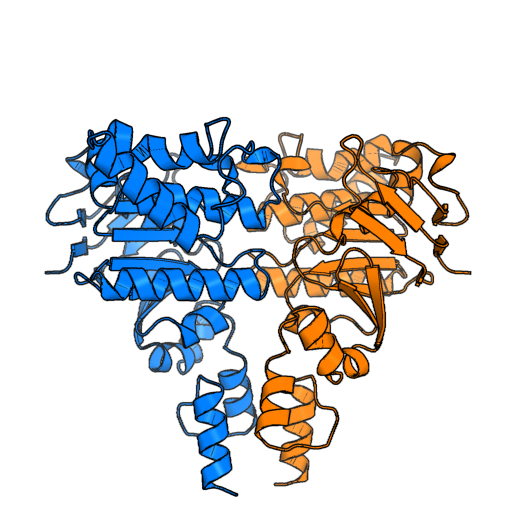5 99 GLU A O 1
ATOM 761 N N . ILE A 1 100 ? 14.352 8.25 15.68 1 98.69 100 ILE A N 1
ATOM 762 C CA . ILE A 1 100 ? 13.242 8.961 16.312 1 98.69 100 ILE A CA 1
ATOM 763 C C . ILE A 1 100 ? 13.781 10.164 17.078 1 98.69 100 ILE A C 1
ATOM 765 O O . ILE A 1 100 ? 13.133 11.219 17.125 1 98.69 100 ILE A O 1
ATOM 769 N N . GLU A 1 101 ? 14.977 10.07 17.609 1 98.56 101 GLU A N 1
ATOM 770 C CA . GLU A 1 101 ? 15.523 11.125 18.453 1 98.56 101 GLU A CA 1
ATOM 771 C C . GLU A 1 101 ? 16.188 12.211 17.609 1 98.56 101 GLU A C 1
ATOM 773 O O . GLU A 1 101 ? 16.438 13.312 18.109 1 98.56 101 GLU A O 1
ATOM 778 N N . PHE A 1 102 ? 16.484 11.992 16.422 1 97.81 102 PHE A N 1
ATOM 779 C CA . PHE A 1 102 ? 17.266 12.898 15.586 1 97.81 102 PHE A CA 1
ATOM 780 C C . PHE A 1 102 ? 16.562 14.242 15.43 1 97.81 102 PHE A C 1
ATOM 782 O O . PHE A 1 102 ? 17.172 15.289 15.641 1 97.81 102 PHE A O 1
ATOM 789 N N . GLY A 1 103 ? 15.312 14.148 15.031 1 96.12 103 GLY A N 1
ATOM 790 C CA . GLY A 1 103 ? 14.562 15.375 14.844 1 96.12 103 GLY A CA 1
ATOM 791 C C . GLY A 1 103 ? 14.562 16.266 16.062 1 96.12 103 GLY A C 1
ATOM 792 O O . GLY A 1 103 ? 14.992 17.422 16 1 96.12 103 GLY A O 1
ATOM 793 N N . PRO A 1 104 ? 14.141 15.773 17.156 1 97.69 104 PRO A N 1
ATOM 794 C CA . PRO A 1 104 ? 14.164 16.531 18.406 1 97.69 104 PRO A CA 1
ATOM 795 C C . PRO A 1 104 ? 15.547 17.094 18.734 1 97.69 104 PRO A C 1
ATOM 797 O O . PRO A 1 104 ? 15.664 18.219 19.219 1 97.69 104 PRO A O 1
ATOM 800 N N . GLU A 1 105 ? 16.562 16.344 18.469 1 97.44 105 GLU A N 1
ATOM 801 C CA . GLU A 1 105 ? 17.922 16.812 18.703 1 97.44 105 GLU A CA 1
ATOM 802 C C . GLU A 1 105 ? 18.25 18.031 17.828 1 97.44 105 GLU A C 1
ATOM 804 O O . GLU A 1 105 ? 18.797 19.016 18.312 1 97.44 105 GLU A O 1
ATOM 809 N N . VAL A 1 106 ? 17.906 17.906 16.641 1 95.12 106 VAL A N 1
ATOM 810 C CA . VAL A 1 106 ? 18.172 18.984 15.688 1 95.12 106 VAL A CA 1
ATOM 811 C C . VAL A 1 106 ? 17.391 20.234 16.094 1 95.12 106 VAL A C 1
ATOM 813 O O . VAL A 1 106 ? 17.875 21.359 15.93 1 95.12 106 VAL A O 1
ATOM 816 N N . LEU A 1 107 ? 16.188 20.031 16.703 1 95.12 107 LEU A N 1
ATOM 817 C CA . LEU A 1 107 ? 15.344 21.141 17.125 1 95.12 107 LEU A CA 1
ATOM 818 C C . LEU A 1 107 ? 15.859 21.75 18.422 1 95.12 107 LEU A C 1
ATOM 820 O O . LEU A 1 107 ? 15.344 22.781 18.875 1 95.12 107 LEU A O 1
ATOM 824 N N . GLY A 1 108 ? 16.75 21.062 19.062 1 95.44 108 GLY A N 1
ATOM 825 C CA . GLY A 1 108 ? 17.391 21.625 20.234 1 95.44 108 GLY A CA 1
ATOM 826 C C . GLY A 1 108 ? 16.672 21.281 21.531 1 95.44 108 GLY A C 1
ATOM 827 O O . GLY A 1 108 ? 16.812 21.969 22.531 1 95.44 108 GLY A O 1
ATOM 828 N N . PHE A 1 109 ? 15.883 20.297 21.484 1 96.69 109 PHE A N 1
ATOM 829 C CA . PHE A 1 109 ? 15.258 19.844 22.734 1 96.69 109 PHE A CA 1
ATOM 830 C C . PHE A 1 109 ? 16.312 19.391 23.734 1 96.69 109 PHE A C 1
ATOM 832 O O . PHE A 1 109 ? 17.406 18.969 23.344 1 96.69 109 PHE A O 1
ATOM 839 N N . ASP A 1 110 ? 16.016 19.5 24.984 1 97.38 110 ASP A N 1
ATOM 840 C CA . ASP A 1 110 ? 16.953 18.969 25.984 1 97.38 110 ASP A CA 1
ATOM 841 C C . ASP A 1 110 ? 16.828 17.453 26.094 1 97.38 110 ASP A C 1
ATOM 843 O O . ASP A 1 110 ? 15.891 16.859 25.562 1 97.38 110 ASP A O 1
ATOM 847 N N . ALA A 1 111 ? 17.719 16.859 26.812 1 97.5 111 ALA A N 1
ATOM 848 C CA . ALA A 1 111 ? 17.844 15.406 26.859 1 97.5 111 ALA A CA 1
ATOM 849 C C . ALA A 1 111 ? 16.594 14.758 27.453 1 97.5 111 ALA A C 1
ATOM 851 O O . ALA A 1 111 ? 16.156 13.703 27 1 97.5 111 ALA A O 1
ATOM 852 N N . VAL A 1 112 ? 16.047 15.367 28.406 1 98.06 112 VAL A N 1
ATOM 853 C CA . VAL A 1 112 ? 14.875 14.828 29.078 1 98.06 112 VAL A CA 1
ATOM 854 C C . VAL A 1 112 ? 13.68 14.852 28.109 1 98.06 112 VAL A C 1
ATOM 856 O O . VAL A 1 112 ? 12.977 13.852 27.969 1 98.06 112 VAL A O 1
ATOM 859 N N . LYS A 1 113 ? 13.508 15.984 27.469 1 97.81 113 LYS A N 1
ATOM 860 C CA . LYS A 1 113 ? 12.414 16.141 26.516 1 97.81 113 LYS A CA 1
ATOM 861 C C . LYS A 1 113 ? 12.578 15.195 25.328 1 97.81 113 LYS A C 1
ATOM 863 O O . LYS A 1 113 ? 11.602 14.617 24.844 1 97.81 113 LYS A O 1
ATOM 868 N N . ILE A 1 114 ? 13.781 15.055 24.891 1 98.31 114 ILE A N 1
ATOM 869 C CA . ILE A 1 114 ? 14.062 14.148 23.781 1 98.31 114 ILE A CA 1
ATOM 870 C C . ILE A 1 114 ? 13.641 12.734 24.141 1 98.31 114 ILE A C 1
ATOM 872 O O . ILE A 1 114 ? 12.922 12.078 23.375 1 98.31 114 ILE A O 1
ATOM 876 N N . LYS A 1 115 ? 14.055 12.297 25.266 1 98 115 LYS A N 1
ATOM 877 C CA . LYS A 1 115 ? 13.734 10.945 25.719 1 98 115 LYS A CA 1
ATOM 878 C C . LYS A 1 115 ? 12.227 10.758 25.859 1 98 115 LYS A C 1
ATOM 880 O O . LYS A 1 115 ? 11.672 9.75 25.406 1 98 115 LYS A O 1
ATOM 885 N N . GLU A 1 116 ? 11.594 11.711 26.422 1 98.19 116 GLU A N 1
ATOM 886 C CA . GLU A 1 116 ? 10.148 11.633 26.656 1 98.19 116 GLU A CA 1
ATOM 887 C C . GLU A 1 116 ? 9.383 11.578 25.344 1 98.19 116 GLU A C 1
ATOM 889 O O . GLU A 1 116 ? 8.492 10.75 25.172 1 98.19 116 GLU A O 1
ATOM 894 N N . LYS A 1 117 ? 9.734 12.484 24.453 1 98.19 117 LYS A N 1
ATOM 895 C CA . LYS A 1 117 ? 9.047 12.547 23.172 1 98.19 117 LYS A CA 1
ATOM 896 C C . LYS A 1 117 ? 9.312 11.297 22.328 1 98.19 117 LYS A C 1
ATOM 898 O O . LYS A 1 117 ? 8.414 10.773 21.672 1 98.19 117 LYS A O 1
ATOM 903 N N . ALA A 1 118 ? 10.523 10.82 22.406 1 98.56 118 ALA A N 1
ATOM 904 C CA . ALA A 1 118 ? 10.883 9.617 21.656 1 98.56 118 ALA A CA 1
ATOM 905 C C . ALA A 1 118 ? 10.125 8.406 22.172 1 98.56 118 ALA A C 1
ATOM 907 O O . ALA A 1 118 ? 9.586 7.617 21.391 1 98.56 118 ALA A O 1
ATOM 908 N N . GLU A 1 119 ? 10.039 8.266 23.438 1 98.44 119 GLU A N 1
ATOM 909 C CA . GLU A 1 119 ? 9.328 7.145 24.047 1 98.44 119 GLU A CA 1
ATOM 910 C C . GLU A 1 119 ? 7.832 7.223 23.766 1 98.44 119 GLU A C 1
ATOM 912 O O . GLU A 1 119 ? 7.191 6.211 23.469 1 98.44 119 GLU A O 1
ATOM 917 N N . TRP A 1 120 ? 7.328 8.383 23.875 1 98.44 120 TRP A N 1
ATOM 918 C CA . TRP A 1 120 ? 5.918 8.609 23.578 1 98.44 120 TRP A CA 1
ATOM 919 C C . TRP A 1 120 ? 5.598 8.227 22.141 1 98.44 120 TRP A C 1
ATOM 921 O O . TRP A 1 120 ? 4.656 7.465 21.875 1 98.44 120 TRP A O 1
ATOM 931 N N . ALA A 1 121 ? 6.395 8.727 21.219 1 98.56 121 ALA A N 1
ATOM 932 C CA . ALA A 1 121 ? 6.188 8.445 19.797 1 98.56 121 ALA A CA 1
ATOM 933 C C . ALA A 1 121 ? 6.336 6.957 19.5 1 98.56 121 ALA A C 1
ATOM 935 O O . ALA A 1 121 ? 5.535 6.379 18.766 1 98.56 121 ALA A O 1
ATOM 936 N N . ALA A 1 122 ? 7.352 6.352 20.109 1 98.69 122 ALA A N 1
ATOM 937 C CA . ALA A 1 122 ? 7.594 4.922 19.922 1 98.69 122 ALA A CA 1
ATOM 938 C C . ALA A 1 122 ? 6.414 4.098 20.422 1 98.69 122 ALA A C 1
ATOM 940 O O . ALA A 1 122 ? 5.969 3.162 19.75 1 98.69 122 ALA A O 1
ATOM 941 N N . ARG A 1 123 ? 5.918 4.445 21.531 1 98.38 123 ARG A N 1
ATOM 942 C CA . ARG A 1 123 ? 4.781 3.734 22.109 1 98.38 123 ARG A CA 1
ATOM 943 C C . ARG A 1 123 ? 3.547 3.869 21.219 1 98.38 123 ARG A C 1
ATOM 945 O O . ARG A 1 123 ? 2.879 2.877 20.922 1 98.38 123 ARG A O 1
ATOM 952 N N . LEU A 1 124 ? 3.277 5.055 20.828 1 98 124 LEU A N 1
ATOM 953 C CA . LEU A 1 124 ? 2.107 5.324 19.984 1 98 124 LEU A CA 1
ATOM 954 C C . LEU A 1 124 ? 2.201 4.582 18.656 1 98 124 LEU A C 1
ATOM 956 O O . LEU A 1 124 ? 1.187 4.133 18.125 1 98 124 LEU A O 1
ATOM 960 N N . CYS A 1 125 ? 3.414 4.426 18.156 1 98.44 125 CYS A N 1
ATOM 961 C CA . CYS A 1 125 ? 3.621 3.807 16.859 1 98.44 125 CYS A CA 1
ATOM 962 C C . CYS A 1 125 ? 3.928 2.322 17 1 98.44 125 CYS A C 1
ATOM 964 O O . CYS A 1 125 ? 4.234 1.647 16.016 1 98.44 125 CYS A O 1
ATOM 966 N N . GLY A 1 126 ? 3.912 1.784 18.219 1 97.12 126 GLY A N 1
ATOM 967 C CA . GLY A 1 126 ? 4.133 0.365 18.453 1 97.12 126 GLY A CA 1
ATOM 968 C C . GLY A 1 126 ? 5.574 -0.056 18.25 1 97.12 126 GLY A C 1
ATOM 969 O O . GLY A 1 126 ? 5.844 -1.146 17.75 1 97.12 126 GLY A O 1
ATOM 970 N N . LEU A 1 127 ? 6.539 0.761 18.641 1 98.12 127 LEU A N 1
ATOM 971 C CA . LEU A 1 127 ? 7.945 0.515 18.328 1 98.12 127 LEU A CA 1
ATOM 972 C C . LEU A 1 127 ? 8.758 0.328 19.594 1 98.12 127 LEU A C 1
ATOM 974 O O . LEU A 1 127 ? 9.984 0.175 19.547 1 98.12 127 LEU A O 1
ATOM 978 N N . SER A 1 128 ? 8.148 0.326 20.781 1 97.94 128 SER A N 1
ATOM 979 C CA . SER A 1 128 ? 8.844 0.331 22.062 1 97.94 128 SER A CA 1
ATOM 980 C C . SER A 1 128 ? 9.844 -0.82 22.156 1 97.94 128 SER A C 1
ATOM 982 O O . SER A 1 128 ? 10.945 -0.653 22.688 1 97.94 128 SER A O 1
ATOM 984 N N . GLU A 1 129 ? 9.539 -1.962 21.594 1 96.38 129 GLU A N 1
ATOM 985 C CA . GLU A 1 129 ? 10.391 -3.143 21.703 1 96.38 129 GLU A CA 1
ATOM 986 C C . GLU A 1 129 ? 11.406 -3.189 20.562 1 96.38 129 GLU A C 1
ATOM 988 O O . GLU A 1 129 ? 12.227 -4.109 20.5 1 96.38 129 GLU A O 1
ATOM 993 N N . HIS A 1 130 ? 11.383 -2.213 19.703 1 96.75 130 HIS A N 1
ATOM 994 C CA . HIS A 1 130 ? 12.234 -2.24 18.516 1 96.75 130 HIS A CA 1
ATOM 995 C C . HIS A 1 130 ? 13.242 -1.101 18.531 1 96.75 130 HIS A C 1
ATOM 997 O O . HIS A 1 130 ? 13.961 -0.883 17.547 1 96.75 130 HIS A O 1
ATOM 1003 N N . MET A 1 131 ? 13.359 -0.41 19.578 1 98.12 131 MET A N 1
ATOM 1004 C CA . MET A 1 131 ? 14.102 0.843 19.656 1 98.12 131 MET A CA 1
ATOM 1005 C C . MET A 1 131 ? 15.57 0.623 19.328 1 98.12 131 MET A C 1
ATOM 1007 O O . MET A 1 131 ? 16.219 1.497 18.75 1 98.12 131 MET A O 1
ATOM 1011 N N . GLU A 1 132 ? 16.094 -0.518 19.578 1 97.56 132 GLU A N 1
ATOM 1012 C CA . GLU A 1 132 ? 17.531 -0.759 19.375 1 97.56 132 GLU A CA 1
ATOM 1013 C C . GLU A 1 132 ? 17.781 -1.48 18.062 1 97.56 132 GLU A C 1
ATOM 1015 O O . GLU A 1 132 ? 18.922 -1.701 17.672 1 97.56 132 GLU A O 1
ATOM 1020 N N . GLU A 1 133 ? 16.75 -1.748 17.359 1 96.5 133 GLU A N 1
ATOM 1021 C CA . GLU A 1 133 ? 16.859 -2.461 16.094 1 96.5 133 GLU A CA 1
ATOM 1022 C C . GLU A 1 133 ? 17.234 -1.514 14.961 1 96.5 133 GLU A C 1
ATOM 1024 O O . GLU A 1 133 ? 16.922 -0.322 15.008 1 96.5 133 GLU A O 1
ATOM 1029 N N . ASN A 1 134 ? 17.984 -2.047 14 1 97.06 134 ASN A N 1
ATOM 1030 C CA . ASN A 1 134 ? 18.141 -1.33 12.742 1 97.06 134 ASN A CA 1
ATOM 1031 C C . ASN A 1 134 ? 16.828 -1.26 11.961 1 97.06 134 ASN A C 1
ATOM 1033 O O . ASN A 1 134 ? 16.188 -2.285 11.719 1 97.06 134 ASN A O 1
ATOM 1037 N N . PRO A 1 135 ? 16.391 -0.107 11.578 1 96.31 135 PRO A N 1
ATOM 1038 C CA . PRO A 1 135 ? 15.117 0.014 10.875 1 96.31 135 PRO A CA 1
ATOM 1039 C C . PRO A 1 135 ? 15.023 -0.909 9.656 1 96.31 135 PRO A C 1
ATOM 1041 O O . PRO A 1 135 ? 13.953 -1.439 9.359 1 96.31 135 PRO A O 1
ATOM 1044 N N . TYR A 1 136 ? 16.047 -1.154 8.992 1 91.12 136 TYR A N 1
ATOM 1045 C CA . TYR A 1 136 ? 16.047 -1.937 7.758 1 91.12 136 TYR A CA 1
ATOM 1046 C C . TYR A 1 136 ? 15.93 -3.426 8.062 1 91.12 136 TYR A C 1
ATOM 1048 O O . TYR A 1 136 ? 15.734 -4.238 7.152 1 91.12 136 TYR A O 1
ATOM 1056 N N . ASN A 1 137 ? 16.062 -3.816 9.344 1 90.38 137 ASN A N 1
ATOM 1057 C CA . ASN A 1 137 ? 15.773 -5.188 9.766 1 90.38 137 ASN A CA 1
ATOM 1058 C C . ASN A 1 137 ? 14.281 -5.414 9.961 1 90.38 137 ASN A C 1
ATOM 1060 O O . ASN A 1 137 ? 13.836 -6.547 10.141 1 90.38 137 ASN A O 1
ATOM 1064 N N . LEU A 1 138 ? 13.578 -4.352 9.922 1 90.88 138 LEU A N 1
ATOM 1065 C CA . LEU A 1 138 ? 12.133 -4.426 10.148 1 90.88 138 LEU A CA 1
ATOM 1066 C C . LEU A 1 138 ? 11.383 -4.539 8.828 1 90.88 138 LEU A C 1
ATOM 1068 O O . LEU A 1 138 ? 11.82 -4.008 7.809 1 90.88 138 LEU A O 1
ATOM 1072 N N . PRO A 1 139 ? 10.227 -5.215 8.859 1 86.62 139 PRO A N 1
ATOM 1073 C CA . PRO A 1 139 ? 9.367 -5.223 7.676 1 86.62 139 PRO A CA 1
ATOM 1074 C C . PRO A 1 139 ? 8.961 -3.818 7.234 1 86.62 139 PRO A C 1
ATOM 1076 O O . PRO A 1 139 ? 8.922 -2.898 8.055 1 86.62 139 PRO A O 1
ATOM 1079 N N . LEU A 1 140 ? 8.695 -3.693 5.965 1 88.56 140 LEU A N 1
ATOM 1080 C CA . LEU A 1 140 ? 8.352 -2.406 5.367 1 88.56 140 LEU A CA 1
ATOM 1081 C C . LEU A 1 140 ? 7.184 -1.761 6.102 1 88.56 140 LEU A C 1
ATOM 1083 O O . LEU A 1 140 ? 7.172 -0.546 6.316 1 88.56 140 LEU A O 1
ATOM 1087 N N . SER A 1 141 ? 6.199 -2.494 6.504 1 91.56 141 SER A N 1
ATOM 1088 C CA . SER A 1 141 ? 5.008 -1.978 7.168 1 91.56 141 SER A CA 1
ATOM 1089 C C . SER A 1 141 ? 5.352 -1.355 8.516 1 91.56 141 SER A C 1
ATOM 1091 O O . SER A 1 141 ? 4.766 -0.344 8.906 1 91.56 141 SER A O 1
ATOM 1093 N N . ILE A 1 142 ? 6.309 -1.945 9.203 1 93.81 142 ILE A N 1
ATOM 1094 C CA . ILE A 1 142 ? 6.742 -1.438 10.5 1 93.81 142 ILE A CA 1
ATOM 1095 C C . ILE A 1 142 ? 7.664 -0.236 10.305 1 93.81 142 ILE A C 1
ATOM 1097 O O . ILE A 1 142 ? 7.609 0.728 11.07 1 93.81 142 ILE A O 1
ATOM 1101 N N . ARG A 1 143 ? 8.461 -0.293 9.289 1 95.25 143 ARG A N 1
ATOM 1102 C CA . ARG A 1 143 ? 9.359 0.815 8.977 1 95.25 143 ARG A CA 1
ATOM 1103 C C . ARG A 1 143 ? 8.578 2.104 8.742 1 95.25 143 ARG A C 1
ATOM 1105 O O . ARG A 1 143 ? 9.047 3.193 9.07 1 95.25 143 ARG A O 1
ATOM 1112 N N . LYS A 1 144 ? 7.43 1.987 8.211 1 96.19 144 LYS A N 1
ATOM 1113 C CA . LYS A 1 144 ? 6.578 3.156 8.016 1 96.19 144 LYS A CA 1
ATOM 1114 C C . LYS A 1 144 ? 6.254 3.832 9.352 1 96.19 144 LYS A C 1
ATOM 1116 O O . LYS A 1 144 ? 6.219 5.059 9.438 1 96.19 144 LYS A O 1
ATOM 1121 N N . PHE A 1 145 ? 6.078 3.045 10.344 1 98.31 145 PHE A N 1
ATOM 1122 C CA . PHE A 1 145 ? 5.77 3.602 11.656 1 98.31 145 PHE A CA 1
ATOM 1123 C C . PHE A 1 145 ? 7.012 4.223 12.281 1 98.31 145 PHE A C 1
ATOM 1125 O O . PHE A 1 145 ? 6.906 5.133 13.109 1 98.31 145 PHE A O 1
ATOM 1132 N N . VAL A 1 146 ? 8.195 3.754 11.867 1 98.56 146 VAL A N 1
ATOM 1133 C CA . VAL A 1 146 ? 9.43 4.398 12.312 1 98.56 146 VAL A CA 1
ATOM 1134 C C . VAL A 1 146 ? 9.469 5.836 11.797 1 98.56 146 VAL A C 1
ATOM 1136 O O . VAL A 1 146 ? 9.773 6.766 12.555 1 98.56 146 VAL A O 1
ATOM 1139 N N . THR A 1 147 ? 9.117 6.004 10.547 1 98.31 147 THR A N 1
ATOM 1140 C CA . THR A 1 147 ? 9.133 7.34 9.961 1 98.31 147 THR A CA 1
ATOM 1141 C C . THR A 1 147 ? 8.055 8.219 10.594 1 98.31 147 THR A C 1
ATOM 1143 O O . THR A 1 147 ? 8.289 9.406 10.852 1 98.31 147 THR A O 1
ATOM 1146 N N . ILE A 1 148 ? 6.934 7.645 10.883 1 98.62 148 ILE A N 1
ATOM 1147 C CA . ILE A 1 148 ? 5.867 8.398 11.531 1 98.62 148 ILE A CA 1
ATOM 1148 C C . ILE A 1 148 ? 6.316 8.828 12.922 1 98.62 148 ILE A C 1
ATOM 1150 O O . ILE A 1 148 ? 6.188 10 13.289 1 98.62 148 ILE A O 1
ATOM 1154 N N . ALA A 1 149 ? 6.938 7.918 13.656 1 98.69 149 ALA A N 1
ATOM 1155 C CA . ALA A 1 149 ? 7.406 8.211 15.008 1 98.69 149 ALA A CA 1
ATOM 1156 C C . ALA A 1 149 ? 8.453 9.32 15 1 98.69 149 ALA A C 1
ATOM 1158 O O . ALA A 1 149 ? 8.453 10.18 15.883 1 98.69 149 ALA A O 1
ATOM 1159 N N . SER A 1 150 ? 9.297 9.273 14.055 1 98.44 150 SER A N 1
ATOM 1160 C CA . SER A 1 150 ? 10.352 10.273 13.977 1 98.44 150 SER A CA 1
ATOM 1161 C C . SER A 1 150 ? 9.781 11.672 13.773 1 98.44 150 SER A C 1
ATOM 1163 O O . SER A 1 150 ? 10.344 12.648 14.266 1 98.44 150 SER A O 1
ATOM 1165 N N . VAL A 1 151 ? 8.695 11.75 13.102 1 97.81 151 VAL A N 1
ATOM 1166 C CA . VAL A 1 151 ? 8.07 13.039 12.859 1 97.81 151 VAL A CA 1
ATOM 1167 C C . VAL A 1 151 ? 7.238 13.453 14.07 1 97.81 151 VAL A C 1
ATOM 1169 O O . VAL A 1 151 ? 7.266 14.609 14.484 1 97.81 151 VAL A O 1
ATOM 1172 N N . LEU A 1 152 ? 6.566 12.523 14.68 1 98.19 152 LEU A N 1
ATOM 1173 C CA . LEU A 1 152 ? 5.746 12.805 15.852 1 98.19 152 LEU A CA 1
ATOM 1174 C C . LEU A 1 152 ? 6.598 13.352 17 1 98.19 152 LEU A C 1
ATOM 1176 O O . LEU A 1 152 ? 6.156 14.234 17.734 1 98.19 152 LEU A O 1
ATOM 1180 N N . ALA A 1 153 ? 7.777 12.844 17.109 1 98.12 153 ALA A N 1
ATOM 1181 C CA . ALA A 1 153 ? 8.664 13.203 18.203 1 98.12 153 ALA A CA 1
ATOM 1182 C C . ALA A 1 153 ? 9.047 14.68 18.141 1 98.12 153 ALA A C 1
ATOM 1184 O O . ALA A 1 153 ? 9.484 15.266 19.125 1 98.12 153 ALA A O 1
ATOM 1185 N N . MET A 1 154 ? 8.883 15.211 17 1 96.38 154 MET A N 1
ATOM 1186 C CA . MET A 1 154 ? 9.273 16.609 16.797 1 96.38 154 MET A CA 1
ATOM 1187 C C . MET A 1 154 ? 8.172 17.547 17.281 1 96.38 154 MET A C 1
ATOM 1189 O O . MET A 1 154 ? 8.414 18.75 17.469 1 96.38 154 MET A O 1
ATOM 1193 N N . ASP A 1 155 ? 6.922 16.984 17.469 1 92.88 155 ASP A N 1
ATOM 1194 C CA . ASP A 1 155 ? 5.832 17.703 18.109 1 92.88 155 ASP A CA 1
ATOM 1195 C C . ASP A 1 155 ? 5.449 18.953 17.297 1 92.88 155 ASP A C 1
ATOM 1197 O O . ASP A 1 155 ? 5.305 20.031 17.859 1 92.88 155 ASP A O 1
ATOM 1201 N N . GLU A 1 156 ? 5.27 18.812 16.062 1 93.25 156 GLU A N 1
ATOM 1202 C CA . GLU A 1 156 ? 4.941 19.922 15.164 1 93.25 156 GLU A CA 1
ATOM 1203 C C . GLU A 1 156 ? 3.439 20.188 15.148 1 93.25 156 GLU A C 1
ATOM 1205 O O . GLU A 1 156 ? 2.643 19.328 15.523 1 93.25 156 GLU A O 1
ATOM 1210 N N . LYS A 1 157 ? 3.061 21.391 14.648 1 95.62 157 LYS A N 1
ATOM 1211 C CA . LYS A 1 157 ? 1.672 21.844 14.602 1 95.62 157 LYS A CA 1
ATOM 1212 C C . LYS A 1 157 ? 0.906 21.141 13.484 1 95.62 157 LYS A C 1
ATOM 1214 O O . LYS A 1 157 ? -0.305 20.938 13.594 1 95.62 157 LYS A O 1
ATOM 1219 N N . ILE A 1 158 ? 1.613 20.844 12.445 1 98.19 158 ILE A N 1
ATOM 1220 C CA . ILE A 1 158 ? 1.014 20.266 11.25 1 98.19 158 ILE A CA 1
ATOM 1221 C C . ILE A 1 158 ? 1.706 18.938 10.922 1 98.19 158 ILE A C 1
ATOM 1223 O O . ILE A 1 158 ? 2.934 18.844 10.977 1 98.19 158 ILE A O 1
ATOM 1227 N N . LEU A 1 159 ? 0.947 17.938 10.664 1 98.25 159 LEU A N 1
ATOM 1228 C CA . LEU A 1 159 ? 1.456 16.641 10.211 1 98.25 159 LEU A CA 1
ATOM 1229 C C . LEU A 1 159 ? 0.887 16.281 8.844 1 98.25 159 LEU A C 1
ATOM 1231 O O . LEU A 1 159 ? -0.331 16.281 8.656 1 98.25 159 LEU A O 1
ATOM 1235 N N . VAL A 1 160 ? 1.762 16.031 7.914 1 98.5 160 VAL A N 1
ATOM 1236 C CA . VAL A 1 160 ? 1.385 15.531 6.594 1 98.5 160 VAL A CA 1
ATOM 1237 C C . VAL A 1 160 ? 1.762 14.055 6.469 1 98.5 160 VAL A C 1
ATOM 1239 O O . VAL A 1 160 ? 2.916 13.68 6.691 1 98.5 160 VAL A O 1
ATOM 1242 N N . LEU A 1 161 ? 0.809 13.242 6.16 1 98.38 161 LEU A N 1
ATOM 1243 C CA . LEU A 1 161 ? 1.021 11.812 5.922 1 98.38 161 LEU A CA 1
ATOM 1244 C C . LEU A 1 161 ? 0.764 11.461 4.461 1 98.38 161 LEU A C 1
ATOM 1246 O O . LEU A 1 161 ? -0.359 11.609 3.973 1 98.38 161 LEU A O 1
ATOM 1250 N N . ASP A 1 162 ? 1.752 11.031 3.836 1 97 162 ASP A N 1
ATOM 1251 C CA . ASP A 1 162 ? 1.632 10.664 2.43 1 97 162 ASP A CA 1
ATOM 1252 C C . ASP A 1 162 ? 1.494 9.148 2.27 1 97 162 ASP A C 1
ATOM 1254 O O . ASP A 1 162 ? 2.49 8.43 2.291 1 97 162 ASP A O 1
ATOM 1258 N N . GLU A 1 163 ? 0.242 8.656 2.117 1 96.12 163 GLU A N 1
ATOM 1259 C CA . GLU A 1 163 ? -0.175 7.273 1.899 1 96.12 163 GLU A CA 1
ATOM 1260 C C . GLU A 1 163 ? 0.253 6.375 3.059 1 96.12 163 GLU A C 1
ATOM 1262 O O . GLU A 1 163 ? 0.875 5.332 2.846 1 96.12 163 GLU A O 1
ATOM 1267 N N . PRO A 1 164 ? -0.149 6.719 4.23 1 97.19 164 PRO A N 1
ATOM 1268 C CA . PRO A 1 164 ? 0.274 5.953 5.406 1 97.19 164 PRO A CA 1
ATOM 1269 C C . PRO A 1 164 ? -0.389 4.582 5.488 1 97.19 164 PRO A C 1
ATOM 1271 O O . PRO A 1 164 ? 0.083 3.705 6.215 1 97.19 164 PRO A O 1
ATOM 1274 N N . THR A 1 165 ? -1.448 4.379 4.742 1 95.44 165 THR A N 1
ATOM 1275 C CA . THR A 1 165 ? -2.227 3.148 4.855 1 95.44 165 THR A CA 1
ATOM 1276 C C . THR A 1 165 ? -1.667 2.068 3.936 1 95.44 165 THR A C 1
ATOM 1278 O O . THR A 1 165 ? -2.023 0.894 4.062 1 95.44 165 THR A O 1
ATOM 1281 N N . ALA A 1 166 ? -0.842 2.426 3 1 92.5 166 ALA A N 1
ATOM 1282 C CA . ALA A 1 166 ? -0.34 1.485 2.002 1 92.5 166 ALA A CA 1
ATOM 1283 C C . ALA A 1 166 ? 0.416 0.336 2.66 1 92.5 166 ALA A C 1
ATOM 1285 O O . ALA A 1 166 ? 1.357 0.561 3.424 1 92.5 166 ALA A O 1
ATOM 1286 N N . GLY A 1 167 ? -0.029 -0.892 2.4 1 89.56 167 GLY A N 1
ATOM 1287 C CA . GLY A 1 167 ? 0.685 -2.074 2.859 1 89.56 167 GLY A CA 1
ATOM 1288 C C . GLY A 1 167 ? 0.377 -2.436 4.301 1 89.56 167 GLY A C 1
ATOM 1289 O O . GLY A 1 167 ? 0.978 -3.357 4.855 1 89.56 167 GLY A O 1
ATOM 1290 N N . GLN A 1 168 ? -0.57 -1.731 4.863 1 93.31 168 GLN A N 1
ATOM 1291 C CA . GLN A 1 168 ? -0.883 -1.977 6.27 1 93.31 168 GLN A CA 1
ATOM 1292 C C . GLN A 1 168 ? -1.96 -3.049 6.414 1 93.31 168 GLN A C 1
ATOM 1294 O O . GLN A 1 168 ? -2.91 -3.09 5.629 1 93.31 168 GLN A O 1
ATOM 1299 N N . ASP A 1 169 ? -1.718 -3.904 7.434 1 92.69 169 ASP A N 1
ATOM 1300 C CA . ASP A 1 169 ? -2.77 -4.84 7.816 1 92.69 169 ASP A CA 1
ATOM 1301 C C . ASP A 1 169 ? -3.734 -4.203 8.812 1 92.69 169 ASP A C 1
ATOM 1303 O O . ASP A 1 169 ? -3.711 -2.988 9.023 1 92.69 169 ASP A O 1
ATOM 1307 N N . LEU A 1 170 ? -4.605 -4.992 9.367 1 90.38 170 LEU A N 1
ATOM 1308 C CA . LEU A 1 170 ? -5.617 -4.484 10.281 1 90.38 170 LEU A CA 1
ATOM 1309 C C . LEU A 1 170 ? -4.969 -3.801 11.484 1 90.38 170 LEU A C 1
ATOM 1311 O O . LEU A 1 170 ? -5.406 -2.729 11.906 1 90.38 170 LEU A O 1
ATOM 1315 N N . TYR A 1 171 ? -3.959 -4.332 12.023 1 91.38 171 TYR A N 1
ATOM 1316 C CA . TYR A 1 171 ? -3.26 -3.756 13.172 1 91.38 171 TYR A CA 1
ATOM 1317 C C . TYR A 1 171 ? -2.645 -2.408 12.805 1 91.38 171 TYR A C 1
ATOM 1319 O O . TYR A 1 171 ? -2.73 -1.453 13.578 1 91.38 171 TYR A O 1
ATOM 1327 N N . GLY A 1 172 ? -2.062 -2.363 11.695 1 94.5 172 GLY A N 1
ATOM 1328 C CA . GLY A 1 172 ? -1.475 -1.112 11.242 1 94.5 172 GLY A CA 1
ATOM 1329 C C . GLY A 1 172 ? -2.498 -0.011 11.039 1 94.5 172 GLY A C 1
ATOM 1330 O O . GLY A 1 172 ? -2.262 1.14 11.414 1 94.5 172 GLY A O 1
ATOM 1331 N N . ILE A 1 173 ? -3.619 -0.389 10.5 1 94.31 173 ILE A N 1
ATOM 1332 C CA . ILE A 1 173 ? -4.688 0.577 10.273 1 94.31 173 ILE A CA 1
ATOM 1333 C C . ILE A 1 173 ? -5.203 1.103 11.609 1 94.31 173 ILE A C 1
ATOM 1335 O O . ILE A 1 173 ? -5.383 2.311 11.781 1 94.31 173 ILE A O 1
ATOM 1339 N N . ARG A 1 174 ? -5.434 0.233 12.547 1 94.19 174 ARG A N 1
ATOM 1340 C CA . ARG A 1 174 ? -5.898 0.638 13.875 1 94.19 174 ARG A CA 1
ATOM 1341 C C . ARG A 1 174 ? -4.883 1.554 14.547 1 94.19 174 ARG A C 1
ATOM 1343 O O . ARG A 1 174 ? -5.262 2.529 15.203 1 94.19 174 ARG A O 1
ATOM 1350 N N . ARG A 1 175 ? -3.709 1.232 14.406 1 96.81 175 ARG A N 1
ATOM 1351 C CA . ARG A 1 175 ? -2.652 2.062 14.977 1 96.81 175 ARG A CA 1
ATOM 1352 C C . ARG A 1 175 ? -2.666 3.461 14.367 1 96.81 175 ARG A C 1
ATOM 1354 O O . ARG A 1 175 ? -2.533 4.457 15.086 1 96.81 175 ARG A O 1
ATOM 1361 N N . LEU A 1 176 ? -2.807 3.521 13.07 1 98.19 176 LEU A N 1
ATOM 1362 C CA . LEU A 1 176 ? -2.906 4.809 12.391 1 98.19 176 LEU A CA 1
ATOM 1363 C C . LEU A 1 176 ? -4.094 5.609 12.914 1 98.19 176 LEU A C 1
ATOM 1365 O O . LEU A 1 176 ? -3.99 6.82 13.125 1 98.19 176 LEU A O 1
ATOM 1369 N N . GLU A 1 177 ? -5.18 4.91 13.125 1 97.44 177 GLU A N 1
ATOM 1370 C CA . GLU A 1 177 ? -6.371 5.562 13.664 1 97.44 177 GLU A CA 1
ATOM 1371 C C . GLU A 1 177 ? -6.102 6.129 15.055 1 97.44 177 GLU A C 1
ATOM 1373 O O . GLU A 1 177 ? -6.5 7.254 15.367 1 97.44 177 GLU A O 1
ATOM 1378 N N . GLU A 1 178 ? -5.422 5.387 15.828 1 97.75 178 GLU A N 1
ATOM 1379 C CA . GLU A 1 178 ? -5.059 5.84 17.172 1 97.75 178 GLU A CA 1
ATOM 1380 C C . GLU A 1 178 ? -4.152 7.062 17.109 1 97.75 178 GLU A C 1
ATOM 1382 O O . GLU A 1 178 ? -4.309 7.996 17.906 1 97.75 178 GLU A O 1
ATOM 1387 N N . ILE A 1 179 ? -3.258 7.043 16.25 1 98.31 179 ILE A N 1
ATOM 1388 C CA . ILE A 1 179 ? -2.334 8.156 16.078 1 98.31 179 ILE A CA 1
ATOM 1389 C C . ILE A 1 179 ? -3.109 9.414 15.703 1 98.31 179 ILE A C 1
ATOM 1391 O O . ILE A 1 179 ? -2.91 10.477 16.297 1 98.31 179 ILE A O 1
ATOM 1395 N N . LEU A 1 180 ? -4.016 9.297 14.742 1 98.06 180 LEU A N 1
ATOM 1396 C CA . LEU A 1 180 ? -4.824 10.43 14.312 1 98.06 180 LEU A CA 1
ATOM 1397 C C . LEU A 1 180 ? -5.648 10.984 15.469 1 98.06 180 LEU A C 1
ATOM 1399 O O . LEU A 1 180 ? -5.738 12.203 15.648 1 98.06 180 LEU A O 1
ATOM 1403 N N . GLU A 1 181 ? -6.207 10.07 16.234 1 97.31 181 GLU A N 1
ATOM 1404 C CA . GLU A 1 181 ? -7.031 10.484 17.359 1 97.31 181 GLU A CA 1
ATOM 1405 C C . GLU A 1 181 ? -6.207 11.234 18.406 1 97.31 181 GLU A C 1
ATOM 1407 O O . GLU A 1 181 ? -6.621 12.289 18.891 1 97.31 181 GLU A O 1
ATOM 1412 N N . GLU A 1 182 ? -5.113 10.695 18.703 1 97.44 182 GLU A N 1
ATOM 1413 C CA . GLU A 1 182 ? -4.234 11.312 19.688 1 97.44 182 GLU A CA 1
ATOM 1414 C C . GLU A 1 182 ? -3.789 12.703 19.234 1 97.44 182 GLU A C 1
ATOM 1416 O O . GLU A 1 182 ? -3.781 13.641 20.031 1 97.44 182 GLU A O 1
ATOM 1421 N N . LEU A 1 183 ? -3.426 12.859 18.062 1 97.25 183 LEU A N 1
ATOM 1422 C CA . LEU A 1 183 ? -2.951 14.133 17.531 1 97.25 183 LEU A CA 1
ATOM 1423 C C . LEU A 1 183 ? -4.086 15.156 17.484 1 97.25 183 LEU A C 1
ATOM 1425 O O . LEU A 1 183 ? -3.869 16.344 17.734 1 97.25 183 LEU A O 1
ATOM 1429 N N . SER A 1 184 ? -5.246 14.672 17.109 1 96.12 184 SER A N 1
ATOM 1430 C CA . SER A 1 184 ? -6.406 15.555 17.109 1 96.12 184 SER A CA 1
ATOM 1431 C C . SER A 1 184 ? -6.703 16.094 18.5 1 96.12 184 SER A C 1
ATOM 1433 O O . SER A 1 184 ? -7.008 17.281 18.672 1 96.12 184 SER A O 1
ATOM 1435 N N . LYS A 1 185 ? -6.598 15.266 19.469 1 95.88 185 LYS A N 1
ATOM 1436 C CA . LYS A 1 185 ? -6.812 15.68 20.859 1 95.88 185 LYS A CA 1
ATOM 1437 C C . LYS A 1 185 ? -5.809 16.75 21.266 1 95.88 185 LYS A C 1
ATOM 1439 O O . LYS A 1 185 ? -6.137 17.641 22.047 1 95.88 185 LYS A O 1
ATOM 1444 N N . LYS A 1 186 ? -4.695 16.672 20.688 1 95.88 186 LYS A N 1
ATOM 1445 C CA . LYS A 1 186 ? -3.635 17.625 21 1 95.88 186 LYS A CA 1
ATOM 1446 C C . LYS A 1 186 ? -3.791 18.906 20.188 1 95.88 186 LYS A C 1
ATOM 1448 O O . LYS A 1 186 ? -3.025 19.859 20.359 1 95.88 186 LYS A O 1
ATOM 1453 N N . GLY A 1 187 ? -4.758 18.891 19.234 1 96.38 187 GLY A N 1
ATOM 1454 C CA . GLY A 1 187 ? -5.039 20.094 18.469 1 96.38 187 GLY A CA 1
ATOM 1455 C C . GLY A 1 187 ? -4.176 20.219 17.219 1 96.38 187 GLY A C 1
ATOM 1456 O O . GLY A 1 187 ? -4.078 21.297 16.641 1 96.38 187 GLY A O 1
ATOM 1457 N N . ALA A 1 188 ? -3.502 19.172 16.844 1 97.06 188 ALA A N 1
ATOM 1458 C CA . ALA A 1 188 ? -2.65 19.188 15.648 1 97.06 188 ALA A CA 1
ATOM 1459 C C . ALA A 1 188 ? -3.488 19.25 14.375 1 97.06 188 ALA A C 1
ATOM 1461 O O . ALA A 1 188 ? -4.609 18.734 14.344 1 97.06 188 ALA A O 1
ATOM 1462 N N . THR A 1 189 ? -2.947 19.906 13.344 1 98.12 189 THR A N 1
ATOM 1463 C CA . THR A 1 189 ? -3.521 19.844 12.008 1 98.12 189 THR A CA 1
ATOM 1464 C C . THR A 1 189 ? -2.967 18.656 11.227 1 98.12 189 THR A C 1
ATOM 1466 O O . THR A 1 189 ? -1.751 18.453 11.172 1 98.12 189 THR A O 1
ATOM 1469 N N . ILE A 1 190 ? -3.852 17.875 10.672 1 98.31 190 ILE A N 1
ATOM 1470 C CA . ILE A 1 190 ? -3.42 16.641 10.008 1 98.31 190 ILE A CA 1
ATOM 1471 C C . ILE A 1 190 ? -3.898 16.656 8.555 1 98.31 190 ILE A C 1
ATOM 1473 O O . ILE A 1 190 ? -5.082 16.875 8.289 1 98.31 190 ILE A O 1
ATOM 1477 N N . VAL A 1 191 ? -2.984 16.469 7.633 1 98.62 191 VAL A N 1
ATOM 1478 C CA . VAL A 1 191 ? -3.281 16.297 6.211 1 98.62 191 VAL A CA 1
ATOM 1479 C C . VAL A 1 191 ? -2.803 14.938 5.734 1 98.62 191 VAL A C 1
ATOM 1481 O O . VAL A 1 191 ? -1.614 14.617 5.832 1 98.62 191 VAL A O 1
ATOM 1484 N N . THR A 1 192 ? -3.727 14.133 5.223 1 98.56 192 THR A N 1
ATOM 1485 C CA . THR A 1 192 ? -3.383 12.781 4.805 1 98.56 192 THR A CA 1
ATOM 1486 C C . THR A 1 192 ? -3.756 12.547 3.344 1 98.56 192 THR A C 1
ATOM 1488 O O . THR A 1 192 ? -4.875 12.859 2.928 1 98.56 192 THR A O 1
ATOM 1491 N N . ILE A 1 193 ? -2.795 12.125 2.574 1 97.88 193 ILE A N 1
ATOM 1492 C CA . ILE A 1 193 ? -3.064 11.609 1.235 1 97.88 193 ILE A CA 1
ATOM 1493 C C . ILE A 1 193 ? -3.254 10.094 1.292 1 97.88 193 ILE A C 1
ATOM 1495 O O . ILE A 1 193 ? -2.438 9.383 1.878 1 97.88 193 ILE A O 1
ATOM 1499 N N . THR A 1 194 ? -4.34 9.586 0.707 1 95.94 194 THR A N 1
ATOM 1500 C CA . THR A 1 194 ? -4.527 8.141 0.684 1 95.94 194 THR A CA 1
ATOM 1501 C C . THR A 1 194 ? -5.512 7.742 -0.412 1 95.94 194 THR A C 1
ATOM 1503 O O . THR A 1 194 ? -6.336 8.555 -0.841 1 95.94 194 THR A O 1
ATOM 1506 N N . HIS A 1 195 ? -5.422 6.527 -0.81 1 92.56 195 HIS A N 1
ATOM 1507 C CA . HIS A 1 195 ? -6.359 5.93 -1.751 1 92.56 195 HIS A CA 1
ATOM 1508 C C . HIS A 1 195 ? -7.332 4.992 -1.041 1 92.56 195 HIS A C 1
ATOM 1510 O O . HIS A 1 195 ? -8.188 4.375 -1.681 1 92.56 195 HIS A O 1
ATOM 1516 N N . ASP A 1 196 ? -7.23 4.906 0.224 1 92.19 196 ASP A N 1
ATOM 1517 C CA . ASP A 1 196 ? -8.102 4.051 1.027 1 92.19 196 ASP A CA 1
ATOM 1518 C C . ASP A 1 196 ? -9.375 4.797 1.436 1 92.19 196 ASP A C 1
ATOM 1520 O O . ASP A 1 196 ? -9.414 5.434 2.488 1 92.19 196 ASP A O 1
ATOM 1524 N N . MET A 1 197 ? -10.438 4.57 0.668 1 91.94 197 MET A N 1
ATOM 1525 C CA . MET A 1 197 ? -11.648 5.363 0.875 1 91.94 197 MET A CA 1
ATOM 1526 C C . MET A 1 197 ? -12.359 4.941 2.158 1 91.94 197 MET A C 1
ATOM 1528 O O . MET A 1 197 ? -13.039 5.75 2.787 1 91.94 197 MET A O 1
ATOM 1532 N N . GLU A 1 198 ? -12.242 3.67 2.529 1 89 198 GLU A N 1
ATOM 1533 C CA . GLU A 1 198 ? -12.82 3.258 3.805 1 89 198 GLU A CA 1
ATOM 1534 C C . GLU A 1 198 ? -12.133 3.955 4.973 1 89 198 GLU A C 1
ATOM 1536 O O . GLU A 1 198 ? -12.797 4.395 5.918 1 89 198 GLU A O 1
ATOM 1541 N N . PHE A 1 199 ? -10.836 4.059 4.875 1 93.38 199 PHE A N 1
ATOM 1542 C CA . PHE A 1 199 ? -10.078 4.793 5.883 1 93.38 199 PHE A CA 1
ATOM 1543 C C . PHE A 1 199 ? -10.5 6.254 5.926 1 93.38 199 PHE A C 1
ATOM 1545 O O . PHE A 1 199 ? -10.641 6.832 7.004 1 93.38 199 PHE A O 1
ATOM 1552 N N . VAL A 1 200 ? -10.758 6.844 4.801 1 95.56 200 VAL A N 1
ATOM 1553 C CA . VAL A 1 200 ? -11.148 8.242 4.688 1 95.56 200 VAL A CA 1
ATOM 1554 C C . VAL A 1 200 ? -12.508 8.461 5.352 1 95.56 200 VAL A C 1
ATOM 1556 O O . VAL A 1 200 ? -12.648 9.328 6.215 1 95.56 200 VAL A O 1
ATOM 1559 N N . VAL A 1 201 ? -13.469 7.645 5.062 1 91.94 201 VAL A N 1
ATOM 1560 C CA . VAL A 1 201 ? -14.836 7.844 5.527 1 91.94 201 VAL A CA 1
ATOM 1561 C C . VAL A 1 201 ? -14.898 7.656 7.043 1 91.94 201 VAL A C 1
ATOM 1563 O O . VAL A 1 201 ? -15.68 8.328 7.723 1 91.94 201 VAL A O 1
ATOM 1566 N N . ASN A 1 202 ? -14.023 6.863 7.531 1 91.38 202 ASN A N 1
ATOM 1567 C CA . ASN A 1 202 ? -14.094 6.52 8.945 1 91.38 202 ASN A CA 1
ATOM 1568 C C . ASN A 1 202 ? -13.305 7.508 9.805 1 91.38 202 ASN A C 1
ATOM 1570 O O . ASN A 1 202 ? -13.508 7.586 11.016 1 91.38 202 ASN A O 1
ATOM 1574 N N . ASN A 1 203 ? -12.422 8.281 9.172 1 95.38 203 ASN A N 1
ATOM 1575 C CA . ASN A 1 203 ? -11.484 8.992 10.031 1 95.38 203 ASN A CA 1
ATOM 1576 C C . ASN A 1 203 ? -11.438 10.484 9.703 1 95.38 203 ASN A C 1
ATOM 1578 O O . ASN A 1 203 ? -10.812 11.258 10.43 1 95.38 203 ASN A O 1
ATOM 1582 N N . PHE A 1 204 ? -12.094 10.867 8.641 1 95.62 204 PHE A N 1
ATOM 1583 C CA . PHE A 1 204 ? -12 12.266 8.234 1 95.62 204 PHE A CA 1
ATOM 1584 C C . PHE A 1 204 ? -13.391 12.867 8.055 1 95.62 204 PHE A C 1
ATOM 1586 O O . PHE A 1 204 ? -14.32 12.172 7.633 1 95.62 204 PHE A O 1
ATOM 1593 N N . GLU A 1 205 ? -13.508 14.117 8.352 1 90.81 205 GLU A N 1
ATOM 1594 C CA . GLU A 1 205 ? -14.758 14.836 8.133 1 90.81 205 GLU A CA 1
ATOM 1595 C C . GLU A 1 205 ? -14.727 15.625 6.828 1 90.81 205 GLU A C 1
ATOM 1597 O O . GLU A 1 205 ? -15.75 15.758 6.148 1 90.81 205 GLU A O 1
ATOM 1602 N N . LYS A 1 206 ? -13.578 16.156 6.547 1 96.12 206 LYS A N 1
ATOM 1603 C CA . LYS A 1 206 ? -13.406 16.969 5.348 1 96.12 206 LYS A CA 1
ATOM 1604 C C . LYS A 1 206 ? -12.445 16.312 4.363 1 96.12 206 LYS A C 1
ATOM 1606 O O . LYS A 1 206 ? -11.438 15.727 4.766 1 96.12 206 LYS A O 1
ATOM 1611 N N . VAL A 1 207 ? -12.797 16.438 3.076 1 97.5 207 VAL A N 1
ATOM 1612 C CA . VAL A 1 207 ? -12.031 15.805 2.004 1 97.5 207 VAL A CA 1
ATOM 1613 C C . VAL A 1 207 ? -11.781 16.812 0.881 1 97.5 207 VAL A C 1
ATOM 1615 O O . VAL A 1 207 ? -12.68 17.578 0.523 1 97.5 207 VAL A O 1
ATOM 1618 N N . PHE A 1 208 ? -10.586 16.859 0.443 1 98.44 208 PHE A N 1
ATOM 1619 C CA . PHE A 1 208 ? -10.203 17.578 -0.761 1 98.44 208 PHE A CA 1
ATOM 1620 C C . PHE A 1 208 ? -9.992 16.625 -1.929 1 98.44 208 PHE A C 1
ATOM 1622 O O . PHE A 1 208 ? -9.172 15.703 -1.848 1 98.44 208 PHE A O 1
ATOM 1629 N N . VAL A 1 209 ? -10.742 16.812 -3.02 1 98.25 209 VAL A N 1
ATOM 1630 C CA . VAL A 1 209 ? -10.648 15.945 -4.184 1 98.25 209 VAL A CA 1
ATOM 1631 C C . VAL A 1 209 ? -9.859 16.641 -5.289 1 98.25 209 VAL A C 1
ATOM 1633 O O . VAL A 1 209 ? -10.258 17.688 -5.781 1 98.25 209 VAL A O 1
ATOM 1636 N N . MET A 1 210 ? -8.781 15.992 -5.664 1 97.81 210 MET A N 1
ATOM 1637 C CA . MET A 1 210 ? -7.953 16.531 -6.734 1 97.81 210 MET A CA 1
ATOM 1638 C C . MET A 1 210 ? -8.023 15.656 -7.977 1 97.81 210 MET A C 1
ATOM 1640 O O . MET A 1 210 ? -8.086 14.43 -7.867 1 97.81 210 MET A O 1
ATOM 1644 N N . ALA A 1 211 ? -8.023 16.266 -9.086 1 95.88 211 ALA A N 1
ATOM 1645 C CA . ALA A 1 211 ? -7.93 15.641 -10.398 1 95.88 211 ALA A CA 1
ATOM 1646 C C . ALA A 1 211 ? -7.387 16.609 -11.438 1 95.88 211 ALA A C 1
ATOM 1648 O O . ALA A 1 211 ? -7.551 17.828 -11.305 1 95.88 211 ALA A O 1
ATOM 1649 N N . HIS A 1 212 ? -6.68 16.094 -12.422 1 93.5 212 HIS A N 1
ATOM 1650 C CA . HIS A 1 212 ? -6.199 16.906 -13.539 1 93.5 212 HIS A CA 1
ATOM 1651 C C . HIS A 1 212 ? -5.355 18.078 -13.047 1 93.5 212 HIS A C 1
ATOM 1653 O O . HIS A 1 212 ? -5.52 19.203 -13.508 1 93.5 212 HIS A O 1
ATOM 1659 N N . LYS A 1 213 ? -4.641 17.828 -11.961 1 95.88 213 LYS A N 1
ATOM 1660 C CA . LYS A 1 213 ? -3.676 18.781 -11.422 1 95.88 213 LYS A CA 1
ATOM 1661 C C . LYS A 1 213 ? -4.383 19.953 -10.766 1 95.88 213 LYS A C 1
ATOM 1663 O O . LYS A 1 213 ? -3.783 21.016 -10.57 1 95.88 213 LYS A O 1
ATOM 1668 N N . ASN A 1 214 ? -5.648 19.734 -10.453 1 96.81 214 ASN A N 1
ATOM 1669 C CA . ASN A 1 214 ? -6.465 20.781 -9.852 1 96.81 214 ASN A CA 1
ATOM 1670 C C . ASN A 1 214 ? -7.25 20.25 -8.648 1 96.81 214 ASN A C 1
ATOM 1672 O O . ASN A 1 214 ? -7.371 19.047 -8.461 1 96.81 214 ASN A O 1
ATOM 1676 N N . LEU A 1 215 ? -7.707 21.234 -7.875 1 98.06 215 LEU A N 1
ATOM 1677 C CA . LEU A 1 215 ? -8.672 20.906 -6.828 1 98.06 215 LEU A CA 1
ATOM 1678 C C . LEU A 1 215 ? -10.102 20.969 -7.371 1 98.06 215 LEU A C 1
ATOM 1680 O O . LEU A 1 215 ? -10.602 22.031 -7.715 1 98.06 215 LEU A O 1
ATOM 1684 N N . LEU A 1 216 ? -10.75 19.891 -7.414 1 97.5 216 LEU A N 1
ATOM 1685 C CA . LEU A 1 216 ? -12.086 19.844 -7.996 1 97.5 216 LEU A CA 1
ATOM 1686 C C . LEU A 1 216 ? -13.141 20.266 -6.984 1 97.5 216 LEU A C 1
ATOM 1688 O O . LEU A 1 216 ? -14.094 20.969 -7.332 1 97.5 216 LEU A O 1
ATOM 1692 N N . LYS A 1 217 ? -12.977 19.781 -5.785 1 97.31 217 LYS A N 1
ATOM 1693 C CA . LYS A 1 217 ? -13.984 20.047 -4.766 1 97.31 217 LYS A CA 1
ATOM 1694 C C . LYS A 1 217 ? -13.422 19.812 -3.365 1 97.31 217 LYS A C 1
ATOM 1696 O O . LYS A 1 217 ? -12.57 18.953 -3.164 1 97.31 217 LYS A O 1
ATOM 1701 N N . GLU A 1 218 ? -13.781 20.609 -2.533 1 97.38 218 GLU A N 1
ATOM 1702 C CA . GLU A 1 218 ? -13.617 20.375 -1.104 1 97.38 218 GLU A CA 1
ATOM 1703 C C . GLU A 1 218 ? -14.961 20.281 -0.397 1 97.38 218 GLU A C 1
ATOM 1705 O O . GLU A 1 218 ? -15.891 21.031 -0.737 1 97.38 218 GLU A O 1
ATOM 1710 N N . GLY A 1 219 ? -15.102 19.359 0.547 1 96.06 219 GLY A N 1
ATOM 1711 C CA . GLY A 1 219 ? -16.375 19.219 1.236 1 96.06 219 GLY A CA 1
ATOM 1712 C C . GLY A 1 219 ? -16.359 18.156 2.307 1 96.06 219 GLY A C 1
ATOM 1713 O O . GLY A 1 219 ? -15.312 17.562 2.582 1 96.06 219 GLY A O 1
ATOM 1714 N N . GLN A 1 220 ? -17.484 18.078 2.91 1 95 220 GLN A N 1
ATOM 1715 C CA . GLN A 1 220 ? -17.641 17.016 3.898 1 95 220 GLN A CA 1
ATOM 1716 C C . GLN A 1 220 ? -17.625 15.648 3.236 1 95 220 GLN A C 1
ATOM 1718 O O . GLN A 1 220 ? -18.016 15.508 2.072 1 95 220 GLN A O 1
ATOM 1723 N N . VAL A 1 221 ? -17.188 14.672 3.99 1 92.44 221 VAL A N 1
ATOM 1724 C CA . VAL A 1 221 ? -17 13.32 3.48 1 92.44 221 VAL A CA 1
ATOM 1725 C C . VAL A 1 221 ? -18.297 12.812 2.861 1 92.44 221 VAL A C 1
ATOM 1727 O O . VAL A 1 221 ? -18.281 12.266 1.757 1 92.44 221 VAL A O 1
ATOM 1730 N N . LYS A 1 222 ? -19.406 13.078 3.461 1 88.75 222 LYS A N 1
ATOM 1731 C CA . LYS A 1 222 ? -20.688 12.609 2.959 1 88.75 222 LYS A CA 1
ATOM 1732 C C . LYS A 1 222 ? -21.031 13.273 1.63 1 88.75 222 LYS A C 1
ATOM 1734 O O . LYS A 1 222 ? -21.5 12.609 0.701 1 88.75 222 LYS A O 1
ATOM 1739 N N . GLU A 1 223 ? -20.797 14.516 1.562 1 91.19 223 GLU A N 1
ATOM 1740 C CA . GLU A 1 223 ? -21.062 15.273 0.343 1 91.19 223 GLU A CA 1
ATOM 1741 C C . GLU A 1 223 ? -20.219 14.766 -0.82 1 91.19 223 GLU A C 1
ATOM 1743 O O . GLU A 1 223 ? -20.719 14.609 -1.938 1 91.19 223 GLU A O 1
ATOM 1748 N N . ILE A 1 224 ? -18.984 14.477 -0.55 1 93.81 224 ILE A N 1
ATOM 1749 C CA . ILE A 1 224 ? -18.031 14.078 -1.578 1 93.81 224 ILE A CA 1
ATOM 1750 C C . ILE A 1 224 ? -18.422 12.711 -2.137 1 93.81 224 ILE A C 1
ATOM 1752 O O . ILE A 1 224 ? -18.5 12.531 -3.354 1 93.81 224 ILE A O 1
ATOM 1756 N N . PHE A 1 225 ? -18.734 11.773 -1.308 1 91.19 225 PHE A N 1
ATOM 1757 C CA . PHE A 1 225 ? -18.906 10.398 -1.759 1 91.19 225 PHE A CA 1
ATOM 1758 C C . PHE A 1 225 ? -20.328 10.156 -2.244 1 91.19 225 PHE A C 1
ATOM 1760 O O . PHE A 1 225 ? -20.641 9.078 -2.762 1 91.19 225 PHE A O 1
ATOM 1767 N N . GLN A 1 226 ? -21.156 11.211 -2.203 1 87.06 226 GLN A N 1
ATOM 1768 C CA . GLN A 1 226 ? -22.484 11.141 -2.797 1 87.06 226 GLN A CA 1
ATOM 1769 C C . GLN A 1 226 ? -22.516 11.797 -4.176 1 87.06 226 GLN A C 1
ATOM 1771 O O . GLN A 1 226 ? -23.469 11.633 -4.934 1 87.06 226 GLN A O 1
ATOM 1776 N N . ASP A 1 227 ? -21.562 12.5 -4.449 1 90.75 227 ASP A N 1
ATOM 1777 C CA . ASP A 1 227 ? -21.453 13.18 -5.738 1 90.75 227 ASP A CA 1
ATOM 1778 C C . ASP A 1 227 ? -20.891 12.242 -6.805 1 90.75 227 ASP A C 1
ATOM 1780 O O . ASP A 1 227 ? -19.672 12.211 -7.035 1 90.75 227 ASP A O 1
ATOM 1784 N N . GLU A 1 228 ? -21.672 11.602 -7.539 1 88.38 228 GLU A N 1
ATOM 1785 C CA . GLU A 1 228 ? -21.281 10.578 -8.5 1 88.38 228 GLU A CA 1
ATOM 1786 C C . GLU A 1 228 ? -20.453 11.18 -9.641 1 88.38 228 GLU A C 1
ATOM 1788 O O . GLU A 1 228 ? -19.484 10.57 -10.102 1 88.38 228 GLU A O 1
ATOM 1793 N N . SER A 1 229 ? -20.922 12.258 -10.094 1 93.69 229 SER A N 1
ATOM 1794 C CA . SER A 1 229 ? -20.219 12.914 -11.18 1 93.69 229 SER A CA 1
ATOM 1795 C C . SER A 1 229 ? -18.781 13.258 -10.773 1 93.69 229 SER A C 1
ATOM 1797 O O . SER A 1 229 ? -17.844 13.094 -11.562 1 93.69 229 SER A O 1
ATOM 1799 N N . LEU A 1 230 ? -18.641 13.695 -9.547 1 94.38 230 LEU A N 1
ATOM 1800 C CA . LEU A 1 230 ? -17.328 14.016 -9.008 1 94.38 230 LEU A CA 1
ATOM 1801 C C . LEU A 1 230 ? -16.438 12.773 -8.938 1 94.38 230 LEU A C 1
ATOM 1803 O O . LEU A 1 230 ? -15.273 12.812 -9.328 1 94.38 230 LEU A O 1
ATOM 1807 N N . LEU A 1 231 ? -16.984 11.703 -8.422 1 92.06 231 LEU A N 1
ATOM 1808 C CA . LEU A 1 231 ? -16.234 10.453 -8.281 1 92.06 231 LEU A CA 1
ATOM 1809 C C . LEU A 1 231 ? -15.797 9.93 -9.641 1 92.06 231 LEU A C 1
ATOM 1811 O O . LEU A 1 231 ? -14.68 9.438 -9.789 1 92.06 231 LEU A O 1
ATOM 1815 N N . GLU A 1 232 ? -16.641 10.047 -10.586 1 91.25 232 GLU A N 1
ATOM 1816 C CA . GLU A 1 232 ? -16.328 9.617 -11.945 1 91.25 232 GLU A CA 1
ATOM 1817 C C . GLU A 1 232 ? -15.211 10.469 -12.547 1 91.25 232 GLU A C 1
ATOM 1819 O O . GLU A 1 232 ? -14.242 9.938 -13.102 1 91.25 232 GLU A O 1
ATOM 1824 N N . GLU A 1 233 ? -15.359 11.727 -12.406 1 92.94 233 GLU A N 1
ATOM 1825 C CA . GLU A 1 233 ? -14.391 12.656 -12.977 1 92.94 233 GLU A CA 1
ATOM 1826 C C . GLU A 1 233 ? -13.016 12.477 -12.344 1 92.94 233 GLU A C 1
ATOM 1828 O O . GLU A 1 233 ? -11.992 12.562 -13.023 1 92.94 233 GLU A O 1
ATOM 1833 N N . SER A 1 234 ? -12.992 12.219 -11.07 1 93.31 234 SER A N 1
ATOM 1834 C CA . SER A 1 234 ? -11.742 12.102 -10.336 1 93.31 234 SER A CA 1
ATOM 1835 C C . SER A 1 234 ? -11.25 10.656 -10.312 1 93.31 234 SER A C 1
ATOM 1837 O O . SER A 1 234 ? -10.172 10.367 -9.789 1 93.31 234 SER A O 1
ATOM 1839 N N . MET A 1 235 ? -12.086 9.781 -10.766 1 89.69 235 MET A N 1
ATOM 1840 C CA . MET A 1 235 ? -11.773 8.352 -10.82 1 89.69 235 MET A CA 1
ATOM 1841 C C . MET A 1 235 ? -11.508 7.801 -9.422 1 89.69 235 MET A C 1
ATOM 1843 O O . MET A 1 235 ? -10.523 7.086 -9.211 1 89.69 235 MET A O 1
ATOM 1847 N N . LEU A 1 236 ? -12.266 8.227 -8.555 1 91 236 LEU A N 1
ATOM 1848 C CA . LEU A 1 236 ? -12.188 7.719 -7.191 1 91 236 LEU A CA 1
ATOM 1849 C C . LEU A 1 236 ? -13.055 6.473 -7.023 1 91 236 LEU A C 1
ATOM 1851 O O . LEU A 1 236 ? -14.133 6.379 -7.609 1 91 236 LEU A O 1
ATOM 1855 N N . LYS A 1 237 ? -12.484 5.59 -6.234 1 86 237 LYS A N 1
ATOM 1856 C CA . LYS A 1 237 ? -13.32 4.465 -5.816 1 86 237 LYS A CA 1
ATOM 1857 C C . LYS A 1 237 ? -14.406 4.918 -4.848 1 86 237 LYS A C 1
ATOM 1859 O O . LYS A 1 237 ? -14.156 5.754 -3.975 1 86 237 LYS A O 1
ATOM 1864 N N . LYS A 1 238 ? -15.602 4.473 -5.117 1 85.88 238 LYS A N 1
ATOM 1865 C CA . LYS A 1 238 ? -16.656 4.684 -4.125 1 85.88 238 LYS A CA 1
ATOM 1866 C C . LYS A 1 238 ? -16.469 3.762 -2.924 1 85.88 238 LYS A C 1
ATOM 1868 O O . LYS A 1 238 ? -16.125 2.586 -3.086 1 85.88 238 LYS A O 1
ATOM 1873 N N . PRO A 1 239 ? -16.719 4.371 -1.768 1 84.56 239 PRO A N 1
ATOM 1874 C CA . PRO A 1 239 ? -16.766 3.445 -0.632 1 84.56 239 PRO A CA 1
ATOM 1875 C C . PRO A 1 239 ? -17.781 2.322 -0.832 1 84.56 239 PRO A C 1
ATOM 1877 O O . PRO A 1 239 ? -18.812 2.529 -1.472 1 84.56 239 PRO A O 1
ATOM 1880 N N . TYR A 1 240 ? -17.438 1.26 -0.297 1 81.31 240 TYR A N 1
ATOM 1881 C CA . TYR A 1 240 ? -18.25 0.068 -0.521 1 81.31 240 TYR A CA 1
ATOM 1882 C C . TYR A 1 240 ? -19.688 0.295 -0.072 1 81.31 240 TYR A C 1
ATOM 1884 O O . TYR A 1 240 ? -20.625 -0.06 -0.784 1 81.31 240 TYR A O 1
ATOM 1892 N N . ILE A 1 241 ? -19.859 0.878 0.981 1 79.38 241 ILE A N 1
ATOM 1893 C CA . ILE A 1 241 ? -21.188 1.072 1.575 1 79.38 241 ILE A CA 1
ATOM 1894 C C . ILE A 1 241 ? -22 2.037 0.717 1 79.38 241 ILE A C 1
ATOM 1896 O O . ILE A 1 241 ? -23.203 1.834 0.515 1 79.38 241 ILE A O 1
ATOM 1900 N N . SER A 1 242 ? -21.359 3 0.256 1 83.19 242 SER A N 1
ATOM 1901 C CA . SER A 1 242 ? -22.047 3.945 -0.622 1 83.19 242 SER A CA 1
ATOM 1902 C C . SER A 1 242 ? -22.484 3.275 -1.92 1 83.19 242 SER A C 1
ATOM 1904 O O . SER A 1 242 ? -23.578 3.52 -2.406 1 83.19 242 SER A O 1
ATOM 1906 N N . SER A 1 243 ? -21.625 2.506 -2.443 1 84.31 243 SER A N 1
ATOM 1907 C CA . SER A 1 243 ? -21.953 1.761 -3.658 1 84.31 243 SER A CA 1
ATOM 1908 C C . SER A 1 243 ? -23.109 0.807 -3.436 1 84.31 243 SER A C 1
ATOM 1910 O O . SER A 1 243 ? -24.031 0.728 -4.262 1 84.31 243 SER A O 1
ATOM 1912 N N . LEU A 1 244 ? -23.078 0.177 -2.348 1 83.69 244 LEU A N 1
ATOM 1913 C CA . LEU A 1 244 ? -24.141 -0.763 -1.999 1 83.69 244 LEU A CA 1
ATOM 1914 C C . LEU A 1 244 ? -25.469 -0.04 -1.826 1 83.69 244 LEU A C 1
ATOM 1916 O O . LEU A 1 244 ? -26.5 -0.471 -2.367 1 83.69 244 LEU A O 1
ATOM 1920 N N . ALA A 1 245 ? -25.469 1.018 -1.096 1 84.94 245 ALA A N 1
ATOM 1921 C CA . ALA A 1 245 ? -26.688 1.8 -0.86 1 84.94 245 ALA A CA 1
ATOM 1922 C C . ALA A 1 245 ? -27.312 2.25 -2.176 1 84.94 245 ALA A C 1
ATOM 1924 O O . ALA A 1 245 ? -28.531 2.158 -2.354 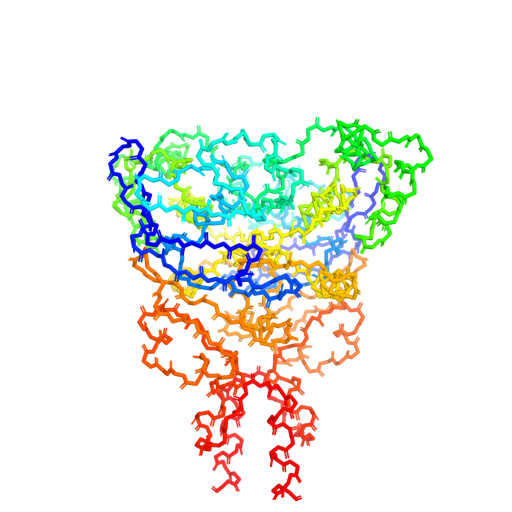1 84.94 245 ALA A O 1
ATOM 1925 N N . LYS A 1 246 ? -26.516 2.631 -3.045 1 84.25 246 LYS A N 1
ATOM 1926 C CA . LYS A 1 246 ? -26.984 3.074 -4.352 1 84.25 246 LYS A CA 1
ATOM 1927 C C . LYS A 1 246 ? -27.625 1.925 -5.129 1 84.25 246 LYS A C 1
ATOM 1929 O O . LYS A 1 246 ? -28.703 2.082 -5.711 1 84.25 246 LYS A O 1
ATOM 1934 N N . GLN A 1 247 ? -26.969 0.833 -5.152 1 84.69 247 GLN A N 1
ATOM 1935 C CA . GLN A 1 247 ? -27.469 -0.322 -5.898 1 84.69 247 GLN A CA 1
ATOM 1936 C C . GLN A 1 247 ? -28.766 -0.843 -5.309 1 84.69 247 GLN A C 1
ATOM 1938 O O . GLN A 1 247 ? -29.594 -1.408 -6.023 1 84.69 247 GLN A O 1
ATOM 1943 N N . LEU A 1 248 ? -28.906 -0.596 -4.051 1 86.19 248 LEU A N 1
ATOM 1944 C CA . LEU A 1 248 ? -30.125 -1.03 -3.369 1 86.19 248 LEU A CA 1
ATOM 1945 C C . LEU A 1 248 ? -31.219 0.018 -3.5 1 86.19 248 LEU A C 1
ATOM 1947 O O . LEU A 1 248 ? -32.344 -0.189 -3.023 1 86.19 248 LEU A O 1
ATOM 1951 N N . GLY A 1 249 ? -30.906 1.253 -4.129 1 84.12 249 GLY A N 1
ATOM 1952 C CA . GLY A 1 249 ? -31.875 2.311 -4.344 1 84.12 249 GLY A CA 1
ATOM 1953 C C . GLY A 1 249 ? -32.188 3.105 -3.086 1 84.12 249 GLY A C 1
ATOM 1954 O O . GLY A 1 249 ? -33.281 3.666 -2.949 1 84.12 249 GLY A O 1
ATOM 1955 N N . ILE A 1 250 ? -31.25 3.066 -2.166 1 83.88 250 ILE A N 1
ATOM 1956 C CA . ILE A 1 250 ? -31.453 3.812 -0.929 1 83.88 250 ILE A CA 1
ATOM 1957 C C . ILE A 1 250 ? -31.219 5.301 -1.182 1 83.88 250 ILE A C 1
ATOM 1959 O O . ILE A 1 250 ? -30.156 5.695 -1.684 1 83.88 250 ILE A O 1
ATOM 1963 N N . ARG A 1 251 ? -32.125 6.184 -0.785 1 77.25 251 ARG A N 1
ATOM 1964 C CA . ARG A 1 251 ? -32.094 7.602 -1.117 1 77.25 251 ARG A CA 1
ATOM 1965 C C . ARG A 1 251 ? -31.328 8.398 -0.062 1 77.25 251 ARG A C 1
ATOM 1967 O O . ARG A 1 251 ? -30.844 9.492 -0.337 1 77.25 251 ARG A O 1
ATOM 1974 N N . GLU A 1 252 ? -31.266 7.773 1.156 1 78.81 252 GLU A N 1
ATOM 1975 C CA . GLU A 1 252 ? -30.547 8.461 2.232 1 78.81 252 GLU A CA 1
ATOM 1976 C C . GLU A 1 252 ? -29.047 8.516 1.958 1 78.81 252 GLU A C 1
ATOM 1978 O O . GLU A 1 252 ? -28.516 7.668 1.239 1 78.81 252 GLU A O 1
ATOM 1983 N N . ASP A 1 253 ? -28.453 9.547 2.426 1 82.38 253 ASP A N 1
ATOM 1984 C CA . ASP A 1 253 ? -27 9.711 2.324 1 82.38 253 ASP A CA 1
ATOM 1985 C C . ASP A 1 253 ? -26.281 8.734 3.25 1 82.38 253 ASP A C 1
ATOM 1987 O O . ASP A 1 253 ? -26.125 9.008 4.441 1 82.38 253 ASP A O 1
ATOM 1991 N N . ILE A 1 254 ? -25.938 7.625 2.748 1 85.56 254 ILE A N 1
ATOM 1992 C CA . ILE A 1 254 ? -25.25 6.594 3.525 1 85.56 254 ILE A CA 1
ATOM 1993 C C . ILE A 1 254 ? -23.844 6.387 2.986 1 85.56 254 ILE A C 1
ATOM 1995 O O . ILE A 1 254 ? -23.656 6.102 1.802 1 85.56 254 ILE A O 1
ATOM 1999 N N . VAL A 1 255 ? -22.859 6.531 3.879 1 84.06 255 VAL A N 1
ATOM 2000 C CA . VAL A 1 255 ? -21.484 6.387 3.4 1 84.06 255 VAL A CA 1
ATOM 2001 C C . VAL A 1 255 ? -20.719 5.441 4.316 1 84.06 255 VAL A C 1
ATOM 2003 O O . VAL A 1 255 ? -19.641 4.957 3.955 1 84.06 255 VAL A O 1
ATOM 2006 N N . THR A 1 256 ? -21.344 5.137 5.48 1 83.19 256 THR A N 1
ATOM 2007 C CA . THR A 1 256 ? -20.672 4.25 6.426 1 83.19 256 THR A CA 1
ATOM 2008 C C . THR A 1 256 ? -21.516 3.01 6.703 1 83.19 256 THR A C 1
ATOM 2010 O O . THR A 1 256 ? -22.719 3 6.43 1 83.19 256 THR A O 1
ATOM 2013 N N . GLN A 1 257 ? -20.844 2.059 7.223 1 81.69 257 GLN A N 1
ATOM 2014 C CA . GLN A 1 257 ? -21.531 0.83 7.605 1 81.69 257 GLN A CA 1
ATOM 2015 C C . GLN A 1 257 ? -22.578 1.097 8.68 1 81.69 257 GLN A C 1
ATOM 2017 O O . GLN A 1 257 ? -23.703 0.602 8.602 1 81.69 257 GLN A O 1
ATOM 2022 N N . ASP A 1 258 ? -22.219 1.922 9.641 1 83.31 258 ASP A N 1
ATOM 2023 C CA . ASP A 1 258 ? -23.125 2.238 10.734 1 83.31 258 ASP A CA 1
ATOM 2024 C C . ASP A 1 258 ? -24.391 2.906 10.211 1 83.31 258 ASP A C 1
ATOM 2026 O O . ASP A 1 258 ? -25.5 2.586 10.656 1 83.31 258 ASP A O 1
ATOM 2030 N N . GLU A 1 259 ? -24.234 3.777 9.336 1 85.12 259 GLU A N 1
ATOM 2031 C CA . GLU A 1 259 ? -25.391 4.461 8.75 1 85.12 259 GLU A CA 1
ATOM 2032 C C . GLU A 1 259 ? -26.312 3.477 8.039 1 85.12 259 GLU A C 1
ATOM 2034 O O . GLU A 1 259 ? -27.531 3.59 8.133 1 85.12 259 GLU A O 1
ATOM 2039 N N . LEU A 1 260 ? -25.734 2.521 7.355 1 83.75 260 LEU A N 1
ATOM 2040 C CA . LEU A 1 260 ? -26.531 1.538 6.621 1 83.75 260 LEU A CA 1
ATOM 2041 C C . LEU A 1 260 ? -27.266 0.61 7.582 1 83.75 260 LEU A C 1
ATOM 2043 O O . LEU A 1 260 ? -28.438 0.295 7.367 1 83.75 260 LEU A O 1
ATOM 2047 N N . ILE A 1 261 ? -26.625 0.222 8.578 1 86.12 261 ILE A N 1
ATOM 2048 C CA . ILE A 1 261 ? -27.234 -0.648 9.578 1 86.12 261 ILE A CA 1
ATOM 2049 C C . ILE A 1 261 ? -28.422 0.063 10.227 1 86.12 261 ILE A C 1
ATOM 2051 O O . ILE A 1 261 ? -29.5 -0.527 10.391 1 86.12 261 ILE A O 1
ATOM 2055 N N . GLN A 1 262 ? -28.25 1.333 10.578 1 86.69 262 GLN A N 1
ATOM 2056 C CA . GLN A 1 262 ? -29.328 2.117 11.164 1 86.69 262 GLN A CA 1
ATOM 2057 C C . GLN A 1 262 ? -30.516 2.244 10.203 1 86.69 262 GLN A C 1
ATOM 2059 O O . GLN A 1 262 ? -31.672 2.215 10.625 1 86.69 262 GLN A O 1
ATOM 2064 N N . TYR A 1 263 ? -30.234 2.352 8.992 1 85.94 263 TYR A N 1
ATOM 2065 C CA . TYR A 1 263 ? -31.266 2.445 7.969 1 85.94 263 TYR A CA 1
ATOM 2066 C C . TYR A 1 263 ? -32.125 1.183 7.941 1 85.94 263 TYR A C 1
ATOM 2068 O O . TYR A 1 263 ? -33.344 1.259 7.926 1 85.94 263 TYR A O 1
ATOM 2076 N N . PHE A 1 264 ? -31.469 0.031 7.98 1 82.19 264 PHE A N 1
ATOM 2077 C CA . PHE A 1 264 ? -32.188 -1.229 7.891 1 82.19 264 PHE A CA 1
ATOM 2078 C C . PHE A 1 264 ? -32.875 -1.563 9.219 1 82.19 264 PHE A C 1
ATOM 2080 O O . PHE A 1 264 ? -33.906 -2.201 9.25 1 82.19 264 PHE A O 1
ATOM 2087 N N . ALA A 1 265 ? -32.219 -1.148 10.242 1 80.69 265 ALA A N 1
ATOM 2088 C CA . ALA A 1 265 ? -32.812 -1.364 11.555 1 80.69 265 ALA A CA 1
ATOM 2089 C C . ALA A 1 265 ? -34.125 -0.61 11.695 1 80.69 265 ALA A C 1
ATOM 2091 O O . ALA A 1 265 ? -35.062 -1.083 12.359 1 80.69 265 ALA A O 1
ATOM 2092 N N . LYS A 1 266 ? -34.188 0.586 11.133 1 76.56 266 LYS A N 1
ATOM 2093 C CA . LYS A 1 266 ? -35.406 1.377 11.18 1 76.56 266 LYS A CA 1
ATOM 2094 C C . LYS A 1 266 ? -36.5 0.758 10.305 1 76.56 266 LYS A C 1
ATOM 2096 O O . LYS A 1 266 ? -37.688 1.036 10.492 1 76.56 266 LYS A O 1
ATOM 2101 N N . LYS A 1 267 ? -36.125 0.021 9.352 1 69.38 267 LYS A N 1
ATOM 2102 C CA . LYS A 1 267 ? -37.094 -0.506 8.391 1 69.38 267 LYS A CA 1
ATOM 2103 C C . LYS A 1 267 ? -37.5 -1.931 8.75 1 69.38 267 LYS A C 1
ATOM 2105 O O . LYS A 1 267 ? -38.469 -2.465 8.195 1 69.38 267 LYS A O 1
ATOM 2110 N N . ILE A 1 268 ? -36.688 -2.67 9.555 1 55 268 ILE A N 1
ATOM 2111 C CA . ILE A 1 268 ? -37.125 -3.943 10.109 1 55 268 ILE A CA 1
ATOM 2112 C C . ILE A 1 268 ? -37.938 -3.699 11.375 1 55 268 ILE A C 1
ATOM 2114 O O . ILE A 1 268 ? -37.5 -3.004 12.289 1 55 268 ILE A O 1
ATOM 2118 N N . MET B 1 1 ? -0.763 -34.188 -8.078 1 75.75 1 MET B N 1
ATOM 2119 C CA . MET B 1 1 ? 0.414 -33.469 -7.621 1 75.75 1 MET B CA 1
ATOM 2120 C C . MET B 1 1 ? 0.415 -32.031 -8.164 1 75.75 1 MET B C 1
ATOM 2122 O O . MET B 1 1 ? 0.131 -31.828 -9.344 1 75.75 1 MET B O 1
ATOM 2126 N N . GLY B 1 2 ? 0.608 -31.047 -7.246 1 91.81 2 GLY B N 1
ATOM 2127 C CA . GLY B 1 2 ? 0.476 -29.672 -7.688 1 91.81 2 GLY B CA 1
ATOM 2128 C C . GLY B 1 2 ? 1.757 -29.109 -8.273 1 91.81 2 GLY B C 1
ATOM 2129 O O . GLY B 1 2 ? 2.805 -29.75 -8.227 1 91.81 2 GLY B O 1
ATOM 2130 N N . ILE B 1 3 ? 1.741 -28.125 -9 1 97.69 3 ILE B N 1
ATOM 2131 C CA . ILE B 1 3 ? 2.906 -27.453 -9.57 1 97.69 3 ILE B CA 1
ATOM 2132 C C . ILE B 1 3 ? 3.738 -26.828 -8.453 1 97.69 3 ILE B C 1
ATOM 2134 O O . ILE B 1 3 ? 4.945 -26.625 -8.609 1 97.69 3 ILE B O 1
ATOM 2138 N N . ILE B 1 4 ? 3.148 -26.5 -7.32 1 98.44 4 ILE B N 1
ATOM 2139 C CA . ILE B 1 4 ? 3.809 -26.047 -6.102 1 98.44 4 ILE B CA 1
ATOM 2140 C C . ILE B 1 4 ? 3.434 -26.969 -4.941 1 98.44 4 ILE B C 1
ATOM 2142 O O . ILE B 1 4 ? 2.252 -27.156 -4.645 1 98.44 4 ILE B O 1
ATOM 2146 N N . GLU B 1 5 ? 4.434 -27.484 -4.293 1 98.56 5 GLU B N 1
ATOM 2147 C CA . GLU B 1 5 ? 4.184 -28.375 -3.158 1 98.56 5 GLU B CA 1
ATOM 2148 C C . GLU B 1 5 ? 5.059 -28 -1.964 1 98.56 5 GLU B C 1
ATOM 2150 O O . GLU B 1 5 ? 6.281 -27.906 -2.086 1 98.56 5 GLU B O 1
ATOM 2155 N N . PHE B 1 6 ? 4.445 -27.766 -0.919 1 98.56 6 PHE B N 1
ATOM 2156 C CA . PHE B 1 6 ? 5.105 -27.625 0.372 1 98.56 6 PHE B CA 1
ATOM 2157 C C . PHE B 1 6 ? 4.891 -28.859 1.236 1 98.56 6 PHE B C 1
ATOM 2159 O O . PHE B 1 6 ? 3.752 -29.203 1.553 1 98.56 6 PHE B O 1
ATOM 2166 N N . LYS B 1 7 ? 5.934 -29.484 1.609 1 98.25 7 LYS B N 1
ATOM 2167 C CA . LYS B 1 7 ? 5.867 -30.688 2.42 1 98.25 7 LYS B CA 1
ATOM 2168 C C . LYS B 1 7 ? 6.465 -30.469 3.805 1 98.25 7 LYS B C 1
ATOM 2170 O O . LYS B 1 7 ? 7.676 -30.609 3.998 1 98.25 7 LYS B O 1
ATOM 2175 N N . ASN B 1 8 ? 5.613 -30.188 4.797 1 98 8 ASN B N 1
ATOM 2176 C CA . ASN B 1 8 ? 5.988 -29.953 6.188 1 98 8 ASN B CA 1
ATOM 2177 C C . ASN B 1 8 ? 7.172 -29 6.293 1 98 8 ASN B C 1
ATOM 2179 O O . ASN B 1 8 ? 8.195 -29.328 6.898 1 98 8 ASN B O 1
ATOM 2183 N N . VAL B 1 9 ? 7.047 -27.859 5.781 1 98.62 9 VAL B N 1
ATOM 2184 C CA . VAL B 1 9 ? 8.156 -26.938 5.543 1 98.62 9 VAL B CA 1
ATOM 2185 C C . VAL B 1 9 ? 8.328 -26.016 6.746 1 98.62 9 VAL B C 1
ATOM 2187 O O . VAL B 1 9 ? 7.352 -25.469 7.262 1 98.62 9 VAL B O 1
ATOM 2190 N N . SER B 1 10 ? 9.508 -25.891 7.191 1 98.62 10 SER B N 1
ATOM 2191 C CA . SER B 1 10 ? 9.914 -24.891 8.188 1 98.62 10 SER B CA 1
ATOM 2192 C C . SER B 1 10 ? 11.109 -24.078 7.703 1 98.62 10 SER B C 1
ATOM 2194 O O . SER B 1 10 ? 11.906 -24.578 6.898 1 98.62 10 SER B O 1
ATOM 2196 N N . PHE B 1 11 ? 11.195 -22.875 8.102 1 98.31 11 PHE B N 1
ATOM 2197 C CA . PHE B 1 11 ? 12.32 -22.016 7.77 1 98.31 11 PHE B CA 1
ATOM 2198 C C . PHE B 1 11 ? 12.727 -21.172 8.969 1 98.31 11 PHE B C 1
ATOM 2200 O O . PHE B 1 11 ? 11.891 -20.469 9.555 1 98.31 11 PHE B O 1
ATOM 2207 N N . GLN B 1 12 ? 13.906 -21.203 9.203 1 96.38 12 GLN B N 1
ATOM 2208 C CA . GLN B 1 12 ? 14.523 -20.375 10.234 1 96.38 12 GLN B CA 1
ATOM 2209 C C . GLN B 1 12 ? 15.648 -19.516 9.656 1 96.38 12 GLN B C 1
ATOM 2211 O O . GLN B 1 12 ? 16.516 -20.016 8.945 1 96.38 12 GLN B O 1
ATOM 2216 N N . TYR B 1 13 ? 15.633 -18.281 9.984 1 92.44 13 TYR B N 1
ATOM 2217 C CA . TYR B 1 13 ? 16.703 -17.391 9.562 1 92.44 13 TYR B CA 1
ATOM 2218 C C . TYR B 1 13 ? 18 -17.703 10.312 1 92.44 13 TYR B C 1
ATOM 2220 O O . TYR B 1 13 ? 17.969 -18.328 11.375 1 92.44 13 TYR B O 1
ATOM 2228 N N . PRO B 1 14 ? 19.109 -17.172 9.789 1 89.06 14 PRO B N 1
ATOM 2229 C CA . PRO B 1 14 ? 20.391 -17.469 10.414 1 89.06 14 PRO B CA 1
ATOM 2230 C C . PRO B 1 14 ? 20.484 -16.969 11.852 1 89.06 14 PRO B C 1
ATOM 2232 O O . PRO B 1 14 ? 21.203 -17.547 12.672 1 89.06 14 PRO B O 1
ATOM 2235 N N . ASN B 1 15 ? 19.812 -16.016 12.172 1 86.12 15 ASN B N 1
ATOM 2236 C CA . ASN B 1 15 ? 19.844 -15.453 13.516 1 86.12 15 ASN B CA 1
ATOM 2237 C C . ASN B 1 15 ? 19 -16.266 14.492 1 86.12 15 ASN B C 1
ATOM 2239 O O . ASN B 1 15 ? 18.891 -15.906 15.664 1 86.12 15 ASN B O 1
ATOM 2243 N N . GLY B 1 16 ? 18.359 -17.297 13.984 1 87.38 16 GLY B N 1
ATOM 2244 C CA . GLY B 1 16 ? 17.594 -18.188 14.844 1 87.38 16 GLY B CA 1
ATOM 2245 C C . GLY B 1 16 ? 16.094 -17.922 14.812 1 87.38 16 GLY B C 1
ATOM 2246 O O . GLY B 1 16 ? 15.305 -18.719 15.32 1 87.38 16 GLY B O 1
ATOM 2247 N N . PHE B 1 17 ? 15.727 -16.938 14.18 1 88.19 17 PHE B N 1
ATOM 2248 C CA . PHE B 1 17 ? 14.312 -16.578 14.125 1 88.19 17 PHE B CA 1
ATOM 2249 C C . PHE B 1 17 ? 13.555 -17.531 13.203 1 88.19 17 PHE B C 1
ATOM 2251 O O . PHE B 1 17 ? 13.883 -17.656 12.023 1 88.19 17 PHE B O 1
ATOM 2258 N N . SER B 1 18 ? 12.555 -18.219 13.789 1 94.56 18 SER B N 1
ATOM 2259 C CA . SER B 1 18 ? 11.68 -19.078 13 1 94.56 18 SER B CA 1
ATOM 2260 C C . SER B 1 18 ? 10.594 -18.266 12.297 1 94.56 18 SER B C 1
ATOM 2262 O O . SER B 1 18 ? 9.781 -17.609 12.945 1 94.56 18 SER B O 1
ATOM 2264 N N . ALA B 1 19 ? 10.578 -18.375 11 1 95.25 19 ALA B N 1
ATOM 2265 C CA . ALA B 1 19 ? 9.641 -17.547 10.242 1 95.25 19 ALA B CA 1
ATOM 2266 C C . ALA B 1 19 ? 8.492 -18.375 9.68 1 95.25 19 ALA B C 1
ATOM 2268 O O . ALA B 1 19 ? 7.414 -17.844 9.406 1 95.25 19 ALA B O 1
ATOM 2269 N N . VAL B 1 20 ? 8.68 -19.609 9.445 1 97.81 20 VAL B N 1
ATOM 2270 C CA . VAL B 1 20 ? 7.684 -20.547 8.938 1 97.81 20 VAL B CA 1
ATOM 2271 C C . VAL B 1 20 ? 7.816 -21.875 9.664 1 97.81 20 VAL B C 1
ATOM 2273 O O . VAL B 1 20 ? 8.922 -22.406 9.812 1 97.81 20 VAL B O 1
ATOM 2276 N N . GLU B 1 21 ? 6.688 -22.438 10.125 1 98.06 21 GLU B N 1
ATOM 2277 C CA . GLU B 1 21 ? 6.746 -23.625 10.953 1 98.06 21 GLU B CA 1
ATOM 2278 C C . GLU B 1 21 ? 5.762 -24.688 10.461 1 98.06 21 GLU B C 1
ATOM 2280 O O . GLU B 1 21 ? 4.547 -24.531 10.617 1 98.06 21 GLU B O 1
ATOM 2285 N N . HIS B 1 22 ? 6.293 -25.734 9.891 1 97.56 22 HIS B N 1
ATOM 2286 C CA . HIS B 1 22 ? 5.578 -26.953 9.539 1 97.56 22 HIS B CA 1
ATOM 2287 C C . HIS B 1 22 ? 4.414 -26.656 8.602 1 97.56 22 HIS B C 1
ATOM 2289 O O . HIS B 1 22 ? 3.285 -27.094 8.844 1 97.56 22 HIS B O 1
ATOM 2295 N N . VAL B 1 23 ? 4.672 -25.953 7.578 1 98.12 23 VAL B N 1
ATOM 2296 C CA . VAL B 1 23 ? 3.65 -25.562 6.617 1 98.12 23 VAL B CA 1
ATOM 2297 C C . VAL B 1 23 ? 3.572 -26.594 5.492 1 98.12 23 VAL B C 1
ATOM 2299 O O . VAL B 1 23 ? 4.602 -27.016 4.957 1 98.12 23 VAL B O 1
ATOM 2302 N N . GLY B 1 24 ? 2.363 -27.016 5.203 1 98.06 24 GLY B N 1
ATOM 2303 C CA . GLY B 1 24 ? 2.111 -27.938 4.109 1 98.06 24 GLY B CA 1
ATOM 2304 C C . GLY B 1 24 ? 0.928 -27.531 3.248 1 98.06 24 GLY B C 1
ATOM 2305 O O . GLY B 1 24 ? -0.118 -27.141 3.768 1 98.06 24 GLY B O 1
ATOM 2306 N N . PHE B 1 25 ? 1.104 -27.594 1.963 1 97.69 25 PHE B N 1
ATOM 2307 C CA . PHE B 1 25 ? 0.007 -27.375 1.027 1 97.69 25 PHE B CA 1
ATOM 2308 C C . PHE B 1 25 ? 0.423 -27.75 -0.39 1 97.69 25 PHE B C 1
ATOM 2310 O O . PHE B 1 25 ? 1.599 -28.016 -0.649 1 97.69 25 PHE B O 1
ATOM 2317 N N . ASP B 1 26 ? -0.546 -27.781 -1.199 1 97.19 26 ASP B N 1
ATOM 2318 C CA . ASP B 1 26 ? -0.358 -28.062 -2.621 1 97.19 26 ASP B CA 1
ATOM 2319 C C . ASP B 1 26 ? -1.173 -27.094 -3.479 1 97.19 26 ASP B C 1
ATOM 2321 O O . ASP B 1 26 ? -2.33 -26.797 -3.166 1 97.19 26 ASP B O 1
ATOM 2325 N N . ILE B 1 27 ? -0.534 -26.578 -4.543 1 97.88 27 ILE B N 1
ATOM 2326 C CA . ILE B 1 27 ? -1.218 -25.703 -5.484 1 97.88 27 ILE B CA 1
ATOM 2327 C C . ILE B 1 27 ? -1.182 -26.312 -6.883 1 97.88 27 ILE B C 1
ATOM 2329 O O . ILE B 1 27 ? -0.105 -26.547 -7.438 1 97.88 27 ILE B O 1
ATOM 2333 N N . PRO B 1 28 ? -2.312 -26.609 -7.496 1 97.12 28 PRO B N 1
ATOM 2334 C CA . PRO B 1 28 ? -2.338 -27.172 -8.852 1 97.12 28 PRO B CA 1
ATOM 2335 C C . PRO B 1 28 ? -1.949 -26.156 -9.922 1 97.12 28 PRO B C 1
ATOM 2337 O O . PRO B 1 28 ? -2.062 -24.938 -9.695 1 97.12 28 PRO B O 1
ATOM 2340 N N . LEU B 1 29 ? -1.536 -26.688 -11.039 1 96.88 29 LEU B N 1
ATOM 2341 C CA . LEU B 1 29 ? -1.251 -25.844 -12.188 1 96.88 29 LEU B CA 1
ATOM 2342 C C . LEU B 1 29 ? -2.482 -25.047 -12.594 1 96.88 29 LEU B C 1
ATOM 2344 O O . LEU B 1 29 ? -3.594 -25.578 -12.625 1 96.88 29 LEU B O 1
ATOM 2348 N N . GLY B 1 30 ? -2.309 -23.75 -12.773 1 97.06 30 GLY B N 1
ATOM 2349 C CA . GLY B 1 30 ? -3.385 -22.906 -13.266 1 97.06 30 GLY B CA 1
ATOM 2350 C C . GLY B 1 30 ? -4.215 -22.297 -12.156 1 97.06 30 GLY B C 1
ATOM 2351 O O . GLY B 1 30 ? -5.105 -21.484 -12.414 1 97.06 30 GLY B O 1
ATOM 2352 N N . ALA B 1 31 ? -3.889 -22.656 -10.945 1 97 31 ALA B N 1
ATOM 2353 C CA . ALA B 1 31 ? -4.668 -22.141 -9.82 1 97 31 ALA B CA 1
ATOM 2354 C C . ALA B 1 31 ? -4.32 -20.672 -9.539 1 97 31 ALA B C 1
ATOM 2356 O O . ALA B 1 31 ? -3.213 -20.219 -9.836 1 97 31 ALA B O 1
ATOM 2357 N N . ARG B 1 32 ? -5.266 -20 -9.039 1 96.62 32 ARG B N 1
ATOM 2358 C CA . ARG B 1 32 ? -5.121 -18.641 -8.523 1 96.62 32 ARG B CA 1
ATOM 2359 C C . ARG B 1 32 ? -5.359 -18.594 -7.016 1 96.62 32 ARG B C 1
ATOM 2361 O O . ARG B 1 32 ? -6.488 -18.781 -6.559 1 96.62 32 ARG B O 1
ATOM 2368 N N . ILE B 1 33 ? -4.281 -18.281 -6.27 1 97.88 33 ILE B N 1
ATOM 2369 C CA . ILE B 1 33 ? -4.336 -18.406 -4.816 1 97.88 33 ILE B CA 1
ATOM 2370 C C . ILE B 1 33 ? -3.957 -17.078 -4.172 1 97.88 33 ILE B C 1
ATOM 2372 O O . ILE B 1 33 ? -2.996 -16.438 -4.594 1 97.88 33 ILE B O 1
ATOM 2376 N N . ALA B 1 34 ? -4.746 -16.672 -3.219 1 98.38 34 ALA B N 1
ATOM 2377 C CA . ALA B 1 34 ? -4.359 -15.57 -2.348 1 98.38 34 ALA B CA 1
ATOM 2378 C C . ALA B 1 34 ? -3.824 -16.078 -1.015 1 98.38 34 ALA B C 1
ATOM 2380 O O . ALA B 1 34 ? -4.41 -16.984 -0.408 1 98.38 34 ALA B O 1
ATOM 2381 N N . ILE B 1 35 ? -2.705 -15.594 -0.595 1 98.31 35 ILE B N 1
ATOM 2382 C CA . ILE B 1 35 ? -2.172 -15.836 0.741 1 98.31 35 ILE B CA 1
ATOM 2383 C C . ILE B 1 35 ? -2.381 -14.594 1.61 1 98.31 35 ILE B C 1
ATOM 2385 O O . ILE B 1 35 ? -1.893 -13.508 1.285 1 98.31 35 ILE B O 1
ATOM 2389 N N . VAL B 1 36 ? -3.121 -14.789 2.721 1 97.62 36 VAL B N 1
ATOM 2390 C CA . VAL B 1 36 ? -3.461 -13.664 3.586 1 97.62 36 VAL B CA 1
ATOM 2391 C C . VAL B 1 36 ? -3.049 -13.977 5.023 1 97.62 36 VAL B C 1
ATOM 2393 O O . VAL B 1 36 ? -2.84 -15.133 5.379 1 97.62 36 VAL B O 1
ATOM 2396 N N . GLY B 1 37 ? -2.947 -12.953 5.816 1 95.31 37 GLY B N 1
ATOM 2397 C CA . GLY B 1 37 ? -2.473 -13 7.191 1 95.31 37 GLY B CA 1
ATOM 2398 C C . GLY B 1 37 ? -1.854 -11.695 7.656 1 95.31 37 GLY B C 1
ATOM 2399 O O . GLY B 1 37 ? -1.584 -10.812 6.844 1 95.31 37 GLY B O 1
ATOM 2400 N N . GLN B 1 38 ? -1.629 -11.633 8.898 1 91.75 38 GLN B N 1
ATOM 2401 C CA . GLN B 1 38 ? -1.059 -10.414 9.461 1 91.75 38 GLN B CA 1
ATOM 2402 C C . GLN B 1 38 ? 0.418 -10.273 9.102 1 91.75 38 GLN B C 1
ATOM 2404 O O . GLN B 1 38 ? 1.053 -11.25 8.688 1 91.75 38 GLN B O 1
ATOM 2409 N N . ASN B 1 39 ? 0.873 -9.047 9.227 1 89.06 39 ASN B N 1
ATOM 2410 C CA . ASN B 1 39 ? 2.311 -8.859 9.07 1 89.06 39 ASN B CA 1
ATOM 2411 C C . ASN B 1 39 ? 3.104 -9.727 10.039 1 89.06 39 ASN B C 1
ATOM 2413 O O . ASN B 1 39 ? 2.74 -9.852 11.211 1 89.06 39 ASN B O 1
ATOM 2417 N N . GLY B 1 40 ? 4.105 -10.43 9.555 1 88.88 40 GLY B N 1
ATOM 2418 C CA . GLY B 1 40 ? 4.914 -11.305 10.383 1 88.88 40 GLY B CA 1
ATOM 2419 C C . GLY B 1 40 ? 4.398 -12.734 10.422 1 88.88 40 GLY B C 1
ATOM 2420 O O . GLY B 1 40 ? 5.004 -13.602 11.055 1 88.88 40 GLY B O 1
ATOM 2421 N N . ALA B 1 41 ? 3.373 -12.984 9.695 1 93.94 41 ALA B N 1
ATOM 2422 C CA . ALA B 1 41 ? 2.762 -14.305 9.711 1 93.94 41 ALA B CA 1
ATOM 2423 C C . ALA B 1 41 ? 3.605 -15.312 8.93 1 93.94 41 ALA B C 1
ATOM 2425 O O . ALA B 1 41 ? 3.365 -16.516 8.992 1 93.94 41 ALA B O 1
ATOM 2426 N N . GLY B 1 42 ? 4.57 -14.844 8.18 1 95.25 42 GLY B N 1
ATOM 2427 C CA . GLY B 1 42 ? 5.453 -15.719 7.418 1 95.25 42 GLY B CA 1
ATOM 2428 C C . GLY B 1 42 ? 5.121 -15.758 5.938 1 95.25 42 GLY B C 1
ATOM 2429 O O . GLY B 1 42 ? 5.672 -16.578 5.195 1 95.25 42 GLY B O 1
ATOM 2430 N N . LYS B 1 43 ? 4.25 -14.922 5.453 1 96.62 43 LYS B N 1
ATOM 2431 C CA . LYS B 1 43 ? 3.756 -14.953 4.078 1 96.62 43 LYS B CA 1
ATOM 2432 C C . LYS B 1 43 ? 4.895 -14.742 3.084 1 96.62 43 LYS B C 1
ATOM 2434 O O . LYS B 1 43 ? 5.105 -15.562 2.189 1 96.62 43 LYS B O 1
ATOM 2439 N N . THR B 1 44 ? 5.676 -13.68 3.287 1 95 44 THR B N 1
ATOM 2440 C CA . THR B 1 44 ? 6.766 -13.32 2.389 1 95 44 THR B CA 1
ATOM 2441 C C . THR B 1 44 ? 7.848 -14.398 2.391 1 95 44 THR B C 1
ATOM 2443 O O . THR B 1 44 ? 8.336 -14.797 1.331 1 95 44 THR B O 1
ATOM 2446 N N . THR B 1 45 ? 8.203 -14.883 3.543 1 96.06 45 THR B N 1
ATOM 2447 C CA . THR B 1 45 ? 9.18 -15.953 3.652 1 96.06 45 THR B CA 1
ATOM 2448 C C . THR B 1 45 ? 8.703 -17.203 2.904 1 96.06 45 THR B C 1
ATOM 2450 O O . THR B 1 45 ? 9.484 -17.844 2.195 1 96.06 45 THR B O 1
ATOM 2453 N N . THR B 1 46 ? 7.453 -17.469 3.037 1 98 46 THR B N 1
ATOM 2454 C CA . THR B 1 46 ? 6.867 -18.641 2.389 1 98 46 THR B CA 1
ATOM 2455 C C . THR B 1 46 ? 6.984 -18.531 0.871 1 98 46 THR B C 1
ATOM 2457 O O . THR B 1 46 ? 7.473 -19.453 0.214 1 98 46 THR B O 1
ATOM 2460 N N . VAL B 1 47 ? 6.672 -17.406 0.297 1 97.75 47 VAL B N 1
ATOM 2461 C CA . VAL B 1 47 ? 6.617 -17.297 -1.157 1 97.75 47 VAL B CA 1
ATOM 2462 C C . VAL B 1 47 ? 8.031 -17.172 -1.718 1 97.75 47 VAL B C 1
ATOM 2464 O O . VAL B 1 47 ? 8.297 -17.578 -2.855 1 97.75 47 VAL B O 1
ATOM 2467 N N . LYS B 1 48 ? 8.969 -16.688 -0.935 1 97.62 48 LYS B N 1
ATOM 2468 C CA . LYS B 1 48 ? 10.359 -16.609 -1.377 1 97.62 48 LYS B CA 1
ATOM 2469 C C . LYS B 1 48 ? 10.969 -17.984 -1.546 1 97.62 48 LYS B C 1
ATOM 2471 O O . LYS B 1 48 ? 11.977 -18.156 -2.236 1 97.62 48 LYS B O 1
ATOM 2476 N N . MET B 1 49 ? 10.383 -18.953 -0.926 1 98.25 49 MET B N 1
ATOM 2477 C CA . MET B 1 49 ? 10.875 -20.328 -1.077 1 98.25 49 MET B CA 1
ATOM 2478 C C . MET B 1 49 ? 10.375 -20.938 -2.375 1 98.25 49 MET B C 1
ATOM 2480 O O . MET B 1 49 ? 10.875 -21.984 -2.809 1 98.25 49 MET B O 1
ATOM 2484 N N . MET B 1 50 ? 9.438 -20.281 -3.053 1 97.94 50 MET B N 1
ATOM 2485 C CA . MET B 1 50 ? 8.844 -20.828 -4.27 1 97.94 50 MET B CA 1
ATOM 2486 C C . MET B 1 50 ? 9.758 -20.609 -5.469 1 97.94 50 MET B C 1
ATOM 2488 O O . MET B 1 50 ? 9.602 -21.25 -6.508 1 97.94 50 MET B O 1
ATOM 2492 N N . ASN B 1 51 ? 10.648 -19.641 -5.363 1 96.12 51 ASN B N 1
ATOM 2493 C CA . ASN B 1 51 ? 11.578 -19.438 -6.465 1 96.12 51 ASN B CA 1
ATOM 2494 C C . ASN B 1 51 ? 13.031 -19.609 -6.012 1 96.12 51 ASN B C 1
ATOM 2496 O O . ASN B 1 51 ? 13.953 -19.156 -6.699 1 96.12 51 ASN B O 1
ATOM 2500 N N . GLY B 1 52 ? 13.188 -20.031 -4.758 1 96.75 52 GLY B N 1
ATOM 2501 C CA . GLY B 1 52 ? 14.5 -20.422 -4.273 1 96.75 52 GLY B CA 1
ATOM 2502 C C . GLY B 1 52 ? 15.281 -19.266 -3.666 1 96.75 52 GLY B C 1
ATOM 2503 O O . GLY B 1 52 ? 16.469 -19.406 -3.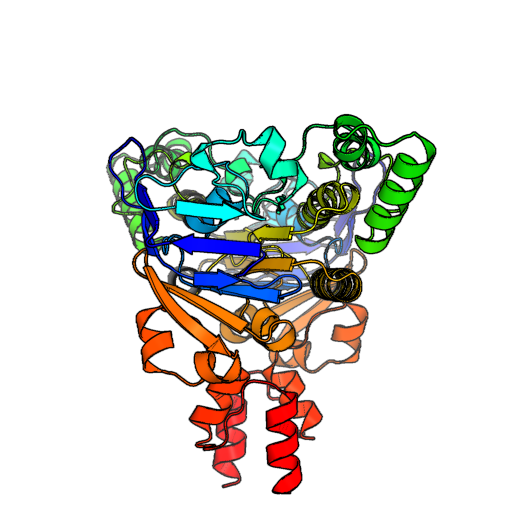361 1 96.75 52 GLY B O 1
ATOM 2504 N N . LEU B 1 53 ? 14.727 -18.141 -3.58 1 96.44 53 LEU B N 1
ATOM 2505 C CA . LEU B 1 53 ? 15.375 -17.047 -2.861 1 96.44 53 LEU B CA 1
ATOM 2506 C C . LEU B 1 53 ? 15.703 -17.453 -1.43 1 96.44 53 LEU B C 1
ATOM 2508 O O . LEU B 1 53 ? 16.688 -16.984 -0.852 1 96.44 53 LEU B O 1
ATOM 2512 N N . LEU B 1 54 ? 14.852 -18.281 -0.877 1 97 54 LEU B N 1
ATOM 2513 C CA . LEU B 1 54 ? 15.078 -18.953 0.399 1 97 54 LEU B CA 1
ATOM 2514 C C . LEU B 1 54 ? 14.93 -20.469 0.258 1 97 54 LEU B C 1
ATOM 2516 O O . LEU B 1 54 ? 14.133 -20.938 -0.557 1 97 54 LEU B O 1
ATOM 2520 N N . LYS B 1 55 ? 15.703 -21.125 1.023 1 97.88 55 LYS B N 1
ATOM 2521 C CA . LYS B 1 55 ? 15.602 -22.578 1.065 1 97.88 55 LYS B CA 1
ATOM 2522 C C . LYS B 1 55 ? 15.055 -23.047 2.41 1 97.88 55 LYS B C 1
ATOM 2524 O O . LYS B 1 55 ? 15.445 -22.531 3.461 1 97.88 55 LYS B O 1
ATOM 2529 N N . PRO B 1 56 ? 14.156 -24.031 2.357 1 98.25 56 PRO B N 1
ATOM 2530 C CA . PRO B 1 56 ? 13.602 -24.5 3.629 1 98.25 56 PRO B CA 1
ATOM 2531 C C . PRO B 1 56 ? 14.648 -25.125 4.535 1 98.25 56 PRO B C 1
ATOM 2533 O O . PRO B 1 56 ? 15.555 -25.812 4.047 1 98.25 56 PRO B O 1
ATOM 2536 N N . THR B 1 57 ? 14.516 -24.859 5.844 1 97.94 57 THR B N 1
ATOM 2537 C CA . THR B 1 57 ? 15.367 -25.5 6.84 1 97.94 57 THR B CA 1
ATOM 2538 C C . THR B 1 57 ? 14.945 -26.953 7.078 1 97.94 57 THR B C 1
ATOM 2540 O O . THR B 1 57 ? 15.789 -27.828 7.281 1 97.94 57 THR B O 1
ATOM 2543 N N . GLU B 1 58 ? 13.695 -27.172 7.141 1 98 58 GLU B N 1
ATOM 2544 C CA . GLU B 1 58 ? 13.102 -28.5 7.25 1 98 58 GLU B CA 1
ATOM 2545 C C . GLU B 1 58 ? 12 -28.703 6.211 1 98 58 GLU B C 1
ATOM 2547 O O . GLU B 1 58 ? 11.422 -27.734 5.723 1 98 58 GLU B O 1
ATOM 2552 N N . GLY B 1 59 ? 11.773 -29.938 5.871 1 98.38 59 GLY B N 1
ATOM 2553 C CA . GLY B 1 59 ? 10.773 -30.219 4.855 1 98.38 59 GLY B CA 1
ATOM 2554 C C . GLY B 1 59 ? 11.266 -29.969 3.443 1 98.38 59 GLY B C 1
ATOM 2555 O O . GLY B 1 59 ? 12.469 -29.906 3.203 1 98.38 59 GLY B O 1
ATOM 2556 N N . ALA B 1 60 ? 10.281 -29.922 2.527 1 98.5 60 ALA B N 1
ATOM 2557 C CA . ALA B 1 60 ? 10.656 -29.75 1.128 1 98.5 60 ALA B CA 1
ATOM 2558 C C . ALA B 1 60 ? 9.648 -28.859 0.395 1 98.5 60 ALA B C 1
ATOM 2560 O O . ALA B 1 60 ? 8.445 -28.953 0.632 1 98.5 60 ALA B O 1
ATOM 2561 N N . VAL B 1 61 ? 10.195 -28.016 -0.434 1 98.62 61 VAL B N 1
ATOM 2562 C CA . VAL B 1 61 ? 9.406 -27.234 -1.382 1 98.62 61 VAL B CA 1
ATOM 2563 C C . VAL B 1 61 ? 9.68 -27.719 -2.805 1 98.62 61 VAL B C 1
ATOM 2565 O O . VAL B 1 61 ? 10.82 -27.688 -3.271 1 98.62 61 VAL B O 1
ATOM 2568 N N . ILE B 1 62 ? 8.641 -28.219 -3.426 1 98.56 62 ILE B N 1
ATOM 2569 C CA . ILE B 1 62 ? 8.766 -28.766 -4.77 1 98.56 62 ILE B CA 1
ATOM 2570 C C . ILE B 1 62 ? 8.039 -27.859 -5.766 1 98.56 62 ILE B C 1
ATOM 2572 O O . ILE B 1 62 ? 6.844 -27.594 -5.609 1 98.56 62 ILE B O 1
ATOM 2576 N N . ILE B 1 63 ? 8.758 -27.438 -6.801 1 98.44 63 ILE B N 1
ATOM 2577 C CA . ILE B 1 63 ? 8.227 -26.578 -7.848 1 98.44 63 ILE B CA 1
ATOM 2578 C C . ILE B 1 63 ? 8.367 -27.266 -9.203 1 98.44 63 ILE B C 1
ATOM 2580 O O . ILE B 1 63 ? 9.484 -27.5 -9.672 1 98.44 63 ILE B O 1
ATOM 2584 N N . ASP B 1 64 ? 7.25 -27.516 -9.758 1 97.62 64 ASP B N 1
ATOM 2585 C CA . ASP B 1 64 ? 7.258 -28.203 -11.055 1 97.62 64 ASP B CA 1
ATOM 2586 C C . ASP B 1 64 ? 8.117 -29.453 -11 1 97.62 64 ASP B C 1
ATOM 2588 O O . ASP B 1 64 ? 8.961 -29.672 -11.875 1 97.62 64 ASP B O 1
ATOM 2592 N N . GLY B 1 65 ? 7.977 -30.141 -9.945 1 97.19 65 GLY B N 1
ATOM 2593 C CA . GLY B 1 65 ? 8.648 -31.422 -9.758 1 97.19 65 GLY B CA 1
ATOM 2594 C C . GLY B 1 65 ? 10.078 -31.281 -9.289 1 97.19 65 GLY B C 1
ATOM 2595 O O . GLY B 1 65 ? 10.758 -32.281 -9.039 1 97.19 65 GLY B O 1
ATOM 2596 N N . LYS B 1 66 ? 10.57 -30.109 -9.055 1 97.5 66 LYS B N 1
ATOM 2597 C CA . LYS B 1 66 ? 11.953 -29.859 -8.672 1 97.5 66 LYS B CA 1
ATOM 2598 C C . LYS B 1 66 ? 12.055 -29.453 -7.199 1 97.5 66 LYS B C 1
ATOM 2600 O O . LYS B 1 66 ? 11.43 -28.484 -6.773 1 97.5 66 LYS B O 1
ATOM 2605 N N . ASP B 1 67 ? 12.859 -30.141 -6.473 1 98.31 67 ASP B N 1
ATOM 2606 C CA . ASP B 1 67 ? 13.156 -29.734 -5.102 1 98.31 67 ASP B CA 1
ATOM 2607 C C . ASP B 1 67 ? 14.008 -28.469 -5.074 1 98.31 67 ASP B C 1
ATOM 2609 O O . ASP B 1 67 ? 15.133 -28.469 -5.59 1 98.31 67 ASP B O 1
ATOM 2613 N N . THR B 1 68 ? 13.539 -27.422 -4.43 1 98.19 68 THR B N 1
ATOM 2614 C CA . THR B 1 68 ? 14.188 -26.125 -4.512 1 98.19 68 THR B CA 1
ATOM 2615 C C . THR B 1 68 ? 15.578 -26.172 -3.893 1 98.19 68 THR B C 1
ATOM 2617 O O . THR B 1 68 ? 16.453 -25.359 -4.227 1 98.19 68 THR B O 1
ATOM 2620 N N . LYS B 1 69 ? 15.859 -27.156 -3.037 1 97.81 69 LYS B N 1
ATOM 2621 C CA . LYS B 1 69 ? 17.172 -27.297 -2.406 1 97.81 69 LYS B CA 1
ATOM 2622 C C . LYS B 1 69 ? 18.219 -27.766 -3.41 1 97.81 69 LYS B C 1
ATOM 2624 O O . LYS B 1 69 ? 19.422 -27.578 -3.191 1 97.81 69 LYS B O 1
ATOM 2629 N N . GLU B 1 70 ? 17.812 -28.328 -4.445 1 97.69 70 GLU B N 1
ATOM 2630 C CA . GLU B 1 70 ? 18.719 -28.953 -5.398 1 97.69 70 GLU B CA 1
ATOM 2631 C C . GLU B 1 70 ? 18.984 -28.047 -6.598 1 97.69 70 GLU B C 1
ATOM 2633 O O . GLU B 1 70 ? 19.766 -28.406 -7.488 1 97.69 70 GLU B O 1
ATOM 2638 N N . TYR B 1 71 ? 18.344 -26.953 -6.703 1 97.56 71 TYR B N 1
ATOM 2639 C CA . TYR B 1 71 ? 18.469 -26.062 -7.844 1 97.56 71 TYR B CA 1
ATOM 2640 C C . TYR B 1 71 ? 18.797 -24.641 -7.395 1 97.56 71 TYR B C 1
ATOM 2642 O O . TYR B 1 71 ? 18.469 -24.25 -6.273 1 97.56 71 TYR B O 1
ATOM 2650 N N . THR B 1 72 ? 19.375 -23.891 -8.273 1 96.25 72 THR B N 1
ATOM 2651 C CA . THR B 1 72 ? 19.719 -22.5 -7.965 1 96.25 72 THR B CA 1
ATOM 2652 C C . THR B 1 72 ? 18.516 -21.594 -8.164 1 96.25 72 THR B C 1
ATOM 2654 O O . THR B 1 72 ? 17.547 -21.953 -8.836 1 96.25 72 THR B O 1
ATOM 2657 N N . THR B 1 73 ? 18.594 -20.438 -7.559 1 95.56 73 THR B N 1
ATOM 2658 C CA . THR B 1 73 ? 17.562 -19.422 -7.75 1 95.56 73 THR B CA 1
ATOM 2659 C C . THR B 1 73 ? 17.406 -19.078 -9.234 1 95.56 73 THR B C 1
ATOM 2661 O O . THR B 1 73 ? 16.281 -18.891 -9.711 1 95.56 73 THR B O 1
ATOM 2664 N N . ALA B 1 74 ? 18.5 -19.047 -9.953 1 93 74 ALA B N 1
ATOM 2665 C CA . ALA B 1 74 ? 18.484 -18.734 -11.383 1 93 74 ALA B CA 1
ATOM 2666 C C . ALA B 1 74 ? 17.672 -19.766 -12.164 1 93 74 ALA B C 1
ATOM 2668 O O . ALA B 1 74 ? 16.906 -19.406 -13.062 1 93 74 ALA B O 1
ATOM 2669 N N . GLN B 1 75 ? 17.812 -21 -11.805 1 94.75 75 GLN B N 1
ATOM 2670 C CA . GLN B 1 75 ? 17.078 -22.078 -12.469 1 94.75 75 GLN B CA 1
ATOM 2671 C C . GLN B 1 75 ? 15.594 -22.031 -12.109 1 94.75 75 GLN B C 1
ATOM 2673 O O . GLN B 1 75 ? 14.734 -22.188 -12.984 1 94.75 75 GLN B O 1
ATOM 2678 N N . LEU B 1 76 ? 15.359 -21.812 -10.867 1 96.56 76 LEU B N 1
ATOM 2679 C CA . LEU B 1 76 ? 13.984 -21.828 -10.391 1 96.56 76 LEU B CA 1
ATOM 2680 C C . LEU B 1 76 ? 13.227 -20.578 -10.852 1 96.56 76 LEU B C 1
ATOM 2682 O O . LEU B 1 76 ? 12.016 -20.625 -11.055 1 96.56 76 LEU B O 1
ATOM 2686 N N . SER B 1 77 ? 13.961 -19.484 -11.047 1 93.88 77 SER B N 1
ATOM 2687 C CA . SER B 1 77 ? 13.344 -18.234 -11.484 1 93.88 77 SER B CA 1
ATOM 2688 C C . SER B 1 77 ? 12.828 -18.344 -12.914 1 93.88 77 SER B C 1
ATOM 2690 O O . SER B 1 77 ? 12.039 -17.516 -13.359 1 93.88 77 SER B O 1
ATOM 2692 N N . ARG B 1 78 ? 13.195 -19.359 -13.602 1 94.12 78 ARG B N 1
ATOM 2693 C CA . ARG B 1 78 ? 12.711 -19.609 -14.961 1 94.12 78 ARG B CA 1
ATOM 2694 C C . ARG B 1 78 ? 11.336 -20.25 -14.938 1 94.12 78 ARG B C 1
ATOM 2696 O O . ARG B 1 78 ? 10.648 -20.297 -15.961 1 94.12 78 ARG B O 1
ATOM 2703 N N . ILE B 1 79 ? 11 -20.688 -13.773 1 96.31 79 ILE B N 1
ATOM 2704 C CA . ILE B 1 79 ? 9.703 -21.344 -13.625 1 96.31 79 ILE B CA 1
ATOM 2705 C C . ILE B 1 79 ? 8.758 -20.453 -12.836 1 96.31 79 ILE B C 1
ATOM 2707 O O . ILE B 1 79 ? 7.562 -20.375 -13.148 1 96.31 79 ILE B O 1
ATOM 2711 N N . THR B 1 80 ? 9.312 -19.812 -11.852 1 98.12 80 THR B N 1
ATOM 2712 C CA . THR B 1 80 ? 8.516 -18.984 -10.953 1 98.12 80 THR B CA 1
ATOM 2713 C C . THR B 1 80 ? 8.992 -17.531 -10.992 1 98.12 80 THR B C 1
ATOM 2715 O O . THR B 1 80 ? 10.047 -17.203 -10.438 1 98.12 80 THR B O 1
ATOM 2718 N N . GLY B 1 81 ? 8.156 -16.703 -11.633 1 97.69 81 GLY B N 1
ATOM 2719 C CA . GLY B 1 81 ? 8.398 -15.273 -11.555 1 97.69 81 GLY B CA 1
ATOM 2720 C C . GLY B 1 81 ? 7.988 -14.672 -10.227 1 97.69 81 GLY B C 1
ATOM 2721 O O . GLY B 1 81 ? 6.961 -15.047 -9.656 1 97.69 81 GLY B O 1
ATOM 2722 N N . TYR B 1 82 ? 8.773 -13.734 -9.758 1 97.75 82 TYR B N 1
ATOM 2723 C CA . TYR B 1 82 ? 8.531 -13.109 -8.461 1 97.75 82 TYR B CA 1
ATOM 2724 C C . TYR B 1 82 ? 8.531 -11.586 -8.586 1 97.75 82 TYR B C 1
ATOM 2726 O O . TYR B 1 82 ? 9.5 -11 -9.078 1 97.75 82 TYR B O 1
ATOM 2734 N N . VAL B 1 83 ? 7.438 -11 -8.156 1 97.75 83 VAL B N 1
ATOM 2735 C CA . VAL B 1 83 ? 7.344 -9.547 -8.078 1 97.75 83 VAL B CA 1
ATOM 2736 C C . VAL B 1 83 ? 7.43 -9.109 -6.617 1 97.75 83 VAL B C 1
ATOM 2738 O O . VAL B 1 83 ? 6.562 -9.438 -5.809 1 97.75 83 VAL B O 1
ATOM 2741 N N . PHE B 1 84 ? 8.344 -8.289 -6.34 1 94.5 84 PHE B N 1
ATOM 2742 C CA . PHE B 1 84 ? 8.617 -7.867 -4.973 1 94.5 84 PHE B CA 1
ATOM 2743 C C . PHE B 1 84 ? 7.621 -6.801 -4.527 1 94.5 84 PHE B C 1
ATOM 2745 O O . PHE B 1 84 ? 7.035 -6.105 -5.359 1 94.5 84 PHE B O 1
ATOM 2752 N N . GLN B 1 85 ? 7.504 -6.691 -3.236 1 90 85 GLN B N 1
ATOM 2753 C CA . GLN B 1 85 ? 6.641 -5.68 -2.633 1 90 85 GLN B CA 1
ATOM 2754 C C . GLN B 1 85 ? 7.129 -4.273 -2.963 1 90 85 GLN B C 1
ATOM 2756 O O . GLN B 1 85 ? 6.34 -3.412 -3.357 1 90 85 GLN B O 1
ATOM 2761 N N . ASN B 1 86 ? 8.383 -4.09 -2.752 1 89.44 86 ASN B N 1
ATOM 2762 C CA . ASN B 1 86 ? 9.016 -2.814 -3.078 1 89.44 86 ASN B CA 1
ATOM 2763 C C . ASN B 1 86 ? 9.664 -2.846 -4.457 1 89.44 86 ASN B C 1
ATOM 2765 O O . ASN B 1 86 ? 10.664 -3.537 -4.664 1 89.44 86 ASN B O 1
ATOM 2769 N N . PRO B 1 87 ? 9.156 -2.072 -5.363 1 93.31 87 PRO B N 1
ATOM 2770 C CA . PRO B 1 87 ? 9.703 -2.117 -6.723 1 93.31 87 PRO B CA 1
ATOM 2771 C C . PRO B 1 87 ? 11.156 -1.667 -6.785 1 93.31 87 PRO B C 1
ATOM 2773 O O . PRO B 1 87 ? 11.906 -2.111 -7.66 1 93.31 87 PRO B O 1
ATOM 2776 N N . ASP B 1 88 ? 11.578 -0.877 -5.863 1 90.38 88 ASP B N 1
ATOM 2777 C CA . ASP B 1 88 ? 12.938 -0.345 -5.895 1 90.38 88 ASP B CA 1
ATOM 2778 C C . ASP B 1 88 ? 13.961 -1.431 -5.57 1 90.38 88 ASP B C 1
ATOM 2780 O O . ASP B 1 88 ? 15.156 -1.252 -5.805 1 90.38 88 ASP B O 1
ATOM 2784 N N . GLU B 1 89 ? 13.484 -2.492 -5.121 1 89 89 GLU B N 1
ATOM 2785 C CA . GLU B 1 89 ? 14.367 -3.621 -4.84 1 89 89 GLU B CA 1
ATOM 2786 C C . GLU B 1 89 ? 14.523 -4.516 -6.066 1 89 89 GLU B C 1
ATOM 2788 O O . GLU B 1 89 ? 15.312 -5.465 -6.055 1 89 89 GLU B O 1
ATOM 2793 N N . GLN B 1 90 ? 13.875 -4.207 -7.141 1 92.06 90 GLN B N 1
ATOM 2794 C CA . GLN B 1 90 ? 13.828 -5.109 -8.289 1 92.06 90 GLN B CA 1
ATOM 2795 C C . GLN B 1 90 ? 14.242 -4.391 -9.57 1 92.06 90 GLN B C 1
ATOM 2797 O O . GLN B 1 90 ? 14.602 -5.035 -10.555 1 92.06 90 GLN B O 1
ATOM 2802 N N . ILE B 1 91 ? 14.273 -3.102 -9.555 1 94.81 91 ILE B N 1
ATOM 2803 C CA . ILE B 1 91 ? 14.586 -2.336 -10.758 1 94.81 91 ILE B CA 1
ATOM 2804 C C . ILE B 1 91 ? 16.078 -2.053 -10.812 1 94.81 91 ILE B C 1
ATOM 2806 O O . ILE B 1 91 ? 16.656 -1.536 -9.852 1 94.81 91 ILE B O 1
ATOM 2810 N N . PHE B 1 92 ? 16.719 -2.287 -12.016 1 95.38 92 PHE B N 1
ATOM 2811 C CA . PHE B 1 92 ? 18.156 -2.137 -12.094 1 95.38 92 PHE B CA 1
ATOM 2812 C C . PHE B 1 92 ? 18.562 -1.462 -13.406 1 95.38 92 PHE B C 1
ATOM 2814 O O . PHE B 1 92 ? 19.75 -1.2 -13.641 1 95.38 92 PHE B O 1
ATOM 2821 N N . HIS B 1 93 ? 17.672 -1.187 -14.258 1 96.94 93 HIS B N 1
ATOM 2822 C CA . HIS B 1 93 ? 17.984 -0.614 -15.562 1 96.94 93 HIS B CA 1
ATOM 2823 C C . HIS B 1 93 ? 17.469 0.817 -15.68 1 96.94 93 HIS B C 1
ATOM 2825 O O . HIS B 1 93 ? 16.609 1.239 -14.891 1 96.94 93 HIS B O 1
ATOM 2831 N N . ASN B 1 94 ? 17.922 1.472 -16.719 1 96.75 94 ASN B N 1
ATOM 2832 C CA . ASN B 1 94 ? 17.719 2.914 -16.797 1 96.75 94 ASN B CA 1
ATOM 2833 C C . ASN B 1 94 ? 16.516 3.262 -17.672 1 96.75 94 ASN B C 1
ATOM 2835 O O . ASN B 1 94 ? 16.125 4.43 -17.766 1 96.75 94 ASN B O 1
ATOM 2839 N N . THR B 1 95 ? 16.016 2.328 -18.328 1 98.44 95 THR B N 1
ATOM 2840 C CA . THR B 1 95 ? 14.773 2.545 -19.062 1 98.44 95 THR B CA 1
ATOM 2841 C C . THR B 1 95 ? 13.773 1.438 -18.766 1 98.44 95 THR B C 1
ATOM 2843 O O . THR B 1 95 ? 14.156 0.311 -18.438 1 98.44 95 THR B O 1
ATOM 2846 N N . VAL B 1 96 ? 12.578 1.778 -18.906 1 98.69 96 VAL B N 1
ATOM 2847 C CA . VAL B 1 96 ? 11.508 0.805 -18.719 1 98.69 96 VAL B CA 1
ATOM 2848 C C . VAL B 1 96 ? 11.672 -0.343 -19.703 1 98.69 96 VAL B C 1
ATOM 2850 O O . VAL B 1 96 ? 11.57 -1.514 -19.328 1 98.69 96 VAL B O 1
ATOM 2853 N N . ARG B 1 97 ? 12.016 -0.039 -20.891 1 98.69 97 ARG B N 1
ATOM 2854 C CA . ARG B 1 97 ? 12.227 -1.045 -21.938 1 98.69 97 ARG B CA 1
ATOM 2855 C C . ARG B 1 97 ? 13.328 -2.016 -21.531 1 98.69 97 ARG B C 1
ATOM 2857 O O . ARG B 1 97 ? 13.141 -3.232 -21.578 1 98.69 97 ARG B O 1
ATOM 2864 N N . ALA B 1 98 ? 14.453 -1.457 -21.188 1 98.56 98 ALA B N 1
ATOM 2865 C CA . ALA B 1 98 ? 15.594 -2.297 -20.812 1 98.56 98 ALA B CA 1
ATOM 2866 C C . ALA B 1 98 ? 15.242 -3.199 -19.641 1 98.56 98 ALA B C 1
ATOM 2868 O O . ALA B 1 98 ? 15.656 -4.359 -19.578 1 98.56 98 ALA B O 1
ATOM 2869 N N . GLU B 1 99 ? 14.508 -2.674 -18.719 1 98.5 99 GLU B N 1
ATOM 2870 C CA . GLU B 1 99 ? 14.094 -3.457 -17.562 1 98.5 99 GLU B CA 1
ATOM 2871 C C . GLU B 1 99 ? 13.227 -4.641 -17.984 1 98.5 99 GLU B C 1
ATOM 2873 O O . GLU B 1 99 ? 13.461 -5.773 -17.547 1 98.5 99 GLU B O 1
ATOM 2878 N N . ILE B 1 100 ? 12.266 -4.371 -18.859 1 98.69 100 ILE B N 1
ATOM 2879 C CA . ILE B 1 100 ? 11.281 -5.375 -19.266 1 98.69 100 ILE B CA 1
ATOM 2880 C C . ILE B 1 100 ? 11.953 -6.41 -20.172 1 98.69 100 ILE B C 1
ATOM 2882 O O . ILE B 1 100 ? 11.633 -7.602 -20.094 1 98.69 100 ILE B O 1
ATOM 2886 N N . GLU B 1 101 ? 12.922 -5.996 -20.938 1 98.56 101 GLU B N 1
ATOM 2887 C CA . GLU B 1 101 ? 13.539 -6.887 -21.906 1 98.56 101 GLU B CA 1
ATOM 2888 C C . GLU B 1 101 ? 14.648 -7.719 -21.281 1 98.56 101 GLU B C 1
ATOM 2890 O O . GLU B 1 101 ? 15.078 -8.727 -21.844 1 98.56 101 GLU B O 1
ATOM 2895 N N . PHE B 1 102 ? 15.117 -7.391 -20.172 1 97.88 102 PHE B N 1
ATOM 2896 C CA . PHE B 1 102 ? 16.281 -8.016 -19.562 1 97.88 102 PHE B CA 1
ATOM 2897 C C . PHE B 1 102 ? 16.031 -9.492 -19.297 1 97.88 102 PHE B C 1
ATOM 2899 O O . PHE B 1 102 ? 16.844 -10.344 -19.672 1 97.88 102 PHE B O 1
ATOM 2906 N N . GLY B 1 103 ? 14.93 -9.742 -18.625 1 96.19 103 GLY B N 1
ATOM 2907 C CA . GLY B 1 103 ? 14.609 -11.125 -18.312 1 96.19 103 GLY B CA 1
ATOM 2908 C C . GLY B 1 103 ? 14.586 -12.023 -19.531 1 96.19 103 GLY B C 1
ATOM 2909 O O . GLY B 1 103 ? 15.32 -13.008 -19.594 1 96.19 103 GLY B O 1
ATOM 2910 N N . PRO B 1 104 ? 13.82 -11.703 -20.484 1 97.69 104 PRO B N 1
ATOM 2911 C CA . PRO B 1 104 ? 13.773 -12.477 -21.719 1 97.69 104 PRO B CA 1
ATOM 2912 C C . PRO B 1 104 ? 15.156 -12.648 -22.359 1 97.69 104 PRO B C 1
ATOM 2914 O O . PRO B 1 104 ? 15.461 -13.711 -22.891 1 97.69 104 PRO B O 1
ATOM 2917 N N . GLU B 1 105 ? 15.953 -11.625 -22.312 1 97.44 105 GLU B N 1
ATOM 2918 C CA . GLU B 1 105 ? 17.297 -11.711 -22.859 1 97.44 105 GLU B CA 1
ATOM 2919 C C . GLU B 1 105 ? 18.125 -12.758 -22.125 1 97.44 105 GLU B C 1
ATOM 2921 O O . GLU B 1 105 ? 18.812 -13.57 -22.75 1 97.44 105 GLU B O 1
ATOM 2926 N N . VAL B 1 106 ? 18.047 -12.711 -20.875 1 95.19 106 VAL B N 1
ATOM 2927 C CA . VAL B 1 106 ? 18.781 -13.641 -20.031 1 95.19 106 VAL B CA 1
ATOM 2928 C C . VAL B 1 106 ? 18.312 -15.062 -20.297 1 95.19 106 VAL B C 1
ATOM 2930 O O . VAL B 1 106 ? 19.109 -16 -20.266 1 95.19 106 VAL B O 1
ATOM 2933 N N . LEU B 1 107 ? 17.016 -15.219 -20.609 1 95.12 107 LEU B N 1
ATOM 2934 C CA . LEU B 1 107 ? 16.438 -16.531 -20.875 1 95.12 107 LEU B CA 1
ATOM 2935 C C . LEU B 1 107 ? 16.797 -17.016 -22.281 1 95.12 107 LEU B C 1
ATOM 2937 O O . LEU B 1 107 ? 16.5 -18.156 -22.641 1 95.12 107 LEU B O 1
ATOM 2941 N N . GLY B 1 108 ? 17.312 -16.125 -23.062 1 95.44 108 GLY B N 1
ATOM 2942 C CA . GLY B 1 108 ? 17.797 -16.516 -24.375 1 95.44 108 GLY B CA 1
ATOM 2943 C C . GLY B 1 108 ? 16.75 -16.422 -25.469 1 95.44 108 GLY B C 1
ATOM 2944 O O . GLY B 1 108 ? 16.859 -17.094 -26.5 1 95.44 108 GLY B O 1
ATOM 2945 N N . PHE B 1 109 ? 15.734 -15.711 -25.219 1 96.69 109 PHE B N 1
ATOM 2946 C CA . PHE B 1 109 ? 14.758 -15.484 -26.281 1 96.69 109 PHE B CA 1
ATOM 2947 C C . PHE B 1 109 ? 15.406 -14.797 -27.484 1 96.69 109 PHE B C 1
ATOM 2949 O O . PHE B 1 109 ? 16.391 -14.07 -27.328 1 96.69 109 PHE B O 1
ATOM 2956 N N . ASP B 1 110 ? 14.875 -15.008 -28.641 1 97.38 110 ASP B N 1
ATOM 2957 C CA . ASP B 1 110 ? 15.391 -14.281 -29.797 1 97.38 110 ASP B CA 1
ATOM 2958 C C . ASP B 1 110 ? 14.828 -12.859 -29.844 1 97.38 110 ASP B C 1
ATOM 2960 O O . ASP B 1 110 ? 13.906 -12.523 -29.094 1 97.38 110 ASP B O 1
ATOM 2964 N N . ALA B 1 111 ? 15.344 -12.062 -30.719 1 97.5 111 ALA B N 1
ATOM 2965 C CA . ALA B 1 111 ? 15.047 -10.633 -30.75 1 97.5 111 ALA B CA 1
ATOM 2966 C C . ALA B 1 111 ? 13.57 -10.375 -31.031 1 97.5 111 ALA B C 1
ATOM 2968 O O . ALA B 1 111 ? 12.969 -9.461 -30.469 1 97.5 111 ALA B O 1
ATOM 2969 N N . VAL B 1 112 ? 13.023 -11.141 -31.859 1 98.06 112 VAL B N 1
ATOM 2970 C CA . VAL B 1 112 ? 11.625 -10.969 -32.25 1 98.06 112 VAL B CA 1
ATOM 2971 C C . VAL B 1 112 ? 10.727 -11.289 -31.047 1 98.06 112 VAL B C 1
ATOM 2973 O O . VAL B 1 112 ? 9.82 -10.523 -30.719 1 98.06 112 VAL B O 1
ATOM 2976 N N . LYS B 1 113 ? 11.023 -12.414 -30.406 1 97.81 113 LYS B N 1
ATOM 2977 C CA . LYS B 1 113 ? 10.25 -12.828 -29.25 1 97.81 113 LYS B CA 1
ATOM 2978 C C . LYS B 1 113 ? 10.398 -11.844 -28.094 1 97.81 113 LYS B C 1
ATOM 2980 O O . LYS B 1 113 ? 9.438 -11.539 -27.391 1 97.81 113 LYS B O 1
ATOM 2985 N N . ILE B 1 114 ? 11.586 -11.359 -27.922 1 98.31 114 ILE B N 1
ATOM 2986 C CA . ILE B 1 114 ? 11.844 -10.375 -26.875 1 98.31 114 ILE B CA 1
ATOM 2987 C C . ILE B 1 114 ? 10.977 -9.141 -27.094 1 98.31 114 ILE B C 1
ATOM 2989 O O . ILE B 1 114 ? 10.289 -8.68 -26.172 1 98.31 114 ILE B O 1
ATOM 2993 N N . LYS B 1 115 ? 10.992 -8.656 -28.266 1 98 115 LYS B N 1
ATOM 2994 C CA . LYS B 1 115 ? 10.219 -7.457 -28.609 1 98 115 LYS B CA 1
ATOM 2995 C C . LYS B 1 115 ? 8.727 -7.695 -28.406 1 98 115 LYS B C 1
ATOM 2997 O O . LYS B 1 115 ? 8.039 -6.867 -27.812 1 98 115 LYS B O 1
ATOM 3002 N N . GLU B 1 116 ? 8.266 -8.805 -28.844 1 98.19 116 GLU B N 1
ATOM 3003 C CA . GLU B 1 116 ? 6.852 -9.141 -28.75 1 98.19 116 GLU B CA 1
ATOM 3004 C C . GLU B 1 116 ? 6.406 -9.258 -27.297 1 98.19 116 GLU B C 1
ATOM 3006 O O . GLU B 1 116 ? 5.375 -8.695 -26.906 1 98.19 116 GLU B O 1
ATOM 3011 N N . LYS B 1 117 ? 7.18 -10 -26.531 1 98.25 117 LYS B N 1
ATOM 3012 C CA . LYS B 1 117 ? 6.84 -10.203 -25.125 1 98.25 117 LYS B CA 1
ATOM 3013 C C . LYS B 1 117 ? 6.926 -8.898 -24.344 1 98.25 117 LYS B C 1
ATOM 3015 O O . LYS B 1 117 ? 6.082 -8.633 -23.484 1 98.25 117 LYS B O 1
ATOM 3020 N N . ALA B 1 118 ? 7.91 -8.117 -24.656 1 98.56 118 ALA B N 1
ATOM 3021 C CA . ALA B 1 118 ? 8.078 -6.832 -23.984 1 98.56 118 ALA B CA 1
ATOM 3022 C C . ALA B 1 118 ? 6.918 -5.895 -24.281 1 98.56 118 ALA B C 1
ATOM 3024 O O . ALA B 1 118 ? 6.367 -5.262 -23.391 1 98.56 118 ALA B O 1
ATOM 3025 N N . GLU B 1 119 ? 6.52 -5.82 -25.5 1 98.5 119 GLU B N 1
ATOM 3026 C CA . GLU B 1 119 ? 5.414 -4.957 -25.891 1 98.5 119 GLU B CA 1
ATOM 3027 C C . GLU B 1 119 ? 4.094 -5.441 -25.297 1 98.5 119 GLU B C 1
ATOM 3029 O O . GLU B 1 119 ? 3.281 -4.633 -24.844 1 98.5 119 GLU B O 1
ATOM 3034 N N . TRP B 1 120 ? 3.924 -6.703 -25.328 1 98.44 120 TRP B N 1
ATOM 3035 C CA . TRP B 1 120 ? 2.73 -7.297 -24.734 1 98.44 120 TRP B CA 1
ATOM 3036 C C . TRP B 1 120 ? 2.641 -6.969 -23.25 1 98.44 120 TRP B C 1
ATOM 3038 O O . TRP B 1 120 ? 1.609 -6.492 -22.766 1 98.44 120 TRP B O 1
ATOM 3048 N N . ALA B 1 121 ? 3.727 -7.199 -22.531 1 98.62 121 ALA B N 1
ATOM 3049 C CA . ALA B 1 121 ? 3.768 -6.941 -21.094 1 98.62 121 ALA B CA 1
ATOM 3050 C C . ALA B 1 121 ? 3.559 -5.461 -20.797 1 98.62 121 ALA B C 1
ATOM 3052 O O . ALA B 1 121 ? 2.812 -5.102 -19.891 1 98.62 121 ALA B O 1
ATOM 3053 N N . ALA B 1 122 ? 4.207 -4.617 -21.609 1 98.69 122 ALA B N 1
ATOM 3054 C CA . ALA B 1 122 ? 4.078 -3.174 -21.438 1 98.69 122 ALA B CA 1
ATOM 3055 C C . ALA B 1 122 ? 2.637 -2.723 -21.641 1 98.69 122 ALA B C 1
ATOM 3057 O O . ALA B 1 122 ? 2.111 -1.924 -20.859 1 98.69 122 ALA B O 1
ATOM 3058 N N . ARG B 1 123 ? 2.025 -3.225 -22.609 1 98.38 123 ARG B N 1
ATOM 3059 C CA . ARG B 1 123 ? 0.641 -2.873 -22.906 1 98.38 123 ARG B CA 1
ATOM 3060 C C . ARG B 1 123 ? -0.286 -3.316 -21.781 1 98.38 123 ARG B C 1
ATOM 3062 O O . ARG B 1 123 ? -1.119 -2.537 -21.312 1 98.38 123 ARG B O 1
ATOM 3069 N N . LEU B 1 124 ? -0.128 -4.523 -21.359 1 98 124 LEU B N 1
ATOM 3070 C CA . LEU B 1 124 ? -0.966 -5.078 -20.312 1 98 124 LEU B CA 1
ATOM 3071 C C . LEU B 1 124 ? -0.793 -4.297 -19.016 1 98 124 LEU B C 1
ATOM 3073 O O . LEU B 1 124 ? -1.753 -4.117 -18.25 1 98 124 LEU B O 1
ATOM 3077 N N . CYS B 1 125 ? 0.414 -3.795 -18.781 1 98.5 125 CYS B N 1
ATOM 3078 C CA . CYS B 1 125 ? 0.726 -3.1 -17.547 1 98.5 125 CYS B CA 1
ATOM 3079 C C . CYS B 1 125 ? 0.57 -1.594 -17.703 1 98.5 125 CYS B C 1
ATOM 3081 O O . CYS B 1 125 ? 0.886 -0.83 -16.797 1 98.5 125 CYS B O 1
ATOM 3083 N N . GLY B 1 126 ? 0.139 -1.118 -18.875 1 97.19 126 GLY B N 1
ATOM 3084 C CA . GLY B 1 126 ? -0.099 0.297 -19.094 1 97.19 126 GLY B CA 1
ATOM 3085 C C . GLY B 1 126 ? 1.18 1.107 -19.203 1 97.19 126 GLY B C 1
ATOM 3086 O O . GLY B 1 126 ? 1.242 2.244 -18.734 1 97.19 126 GLY B O 1
ATOM 3087 N N . LEU B 1 127 ? 2.232 0.579 -19.812 1 98.19 127 LEU B N 1
ATOM 3088 C CA . LEU B 1 127 ? 3.545 1.215 -19.812 1 98.19 127 LEU B CA 1
ATOM 3089 C C . LEU B 1 127 ? 3.979 1.578 -21.234 1 98.19 127 LEU B C 1
ATOM 3091 O O . LEU B 1 127 ? 5.09 2.066 -21.438 1 98.19 127 LEU B O 1
ATOM 3095 N N . SER B 1 128 ? 3.141 1.372 -22.25 1 98 128 SER B N 1
ATOM 3096 C CA . SER B 1 128 ? 3.518 1.521 -23.641 1 98 128 SER B CA 1
ATOM 3097 C C . SER B 1 128 ? 4.109 2.9 -23.922 1 98 128 SER B C 1
ATOM 3099 O O . SER B 1 128 ? 5.078 3.029 -24.672 1 98 128 SER B O 1
ATOM 3101 N N . GLU B 1 129 ? 3.627 3.926 -23.281 1 96.5 129 GLU B N 1
ATOM 3102 C CA . GLU B 1 129 ? 4.074 5.293 -23.531 1 96.5 129 GLU B CA 1
ATOM 3103 C C . GLU B 1 129 ? 5.262 5.656 -22.641 1 96.5 129 GLU B C 1
ATOM 3105 O O . GLU B 1 129 ? 5.781 6.77 -22.719 1 96.5 129 GLU B O 1
ATOM 3110 N N . HIS B 1 130 ? 5.699 4.742 -21.828 1 96.81 130 HIS B N 1
ATOM 3111 C CA . HIS B 1 130 ? 6.742 5.035 -20.859 1 96.81 130 HIS B CA 1
ATOM 3112 C C . HIS B 1 130 ? 8 4.219 -21.125 1 96.81 130 HIS B C 1
ATOM 3114 O O . HIS B 1 130 ? 8.945 4.238 -20.328 1 96.81 130 HIS B O 1
ATOM 3120 N N . MET B 1 131 ? 8.062 3.549 -22.203 1 98.12 131 MET B N 1
ATOM 3121 C CA . MET B 1 131 ? 9.094 2.549 -22.469 1 98.12 131 MET B CA 1
ATOM 3122 C C . MET B 1 131 ? 10.484 3.178 -22.469 1 98.12 131 MET B C 1
ATOM 3124 O O . MET B 1 131 ? 11.461 2.537 -22.062 1 98.12 131 MET B O 1
ATOM 3128 N N . GLU B 1 132 ? 10.602 4.414 -22.797 1 97.62 132 GLU B N 1
ATOM 3129 C CA . GLU B 1 132 ? 11.906 5.047 -22.891 1 97.62 132 GLU B CA 1
ATOM 3130 C C . GLU B 1 132 ? 12.234 5.855 -21.641 1 97.62 132 GLU B C 1
ATOM 3132 O O . GLU B 1 132 ? 13.328 6.398 -21.516 1 97.62 132 GLU B O 1
ATOM 3137 N N . GLU B 1 133 ? 11.336 5.848 -20.734 1 96.56 133 GLU B N 1
ATOM 3138 C CA . GLU B 1 133 ? 11.516 6.605 -19.5 1 96.56 133 GLU B CA 1
ATOM 3139 C C . GLU B 1 133 ? 12.391 5.84 -18.5 1 96.56 133 GLU B C 1
ATOM 3141 O O . GLU B 1 133 ? 12.414 4.605 -18.516 1 96.56 133 GLU B O 1
ATOM 3146 N N . ASN B 1 134 ? 13.148 6.598 -17.703 1 97.12 134 ASN B N 1
ATOM 3147 C CA . ASN B 1 134 ? 13.773 5.992 -16.531 1 97.12 134 ASN B CA 1
ATOM 3148 C C . ASN B 1 134 ? 12.734 5.586 -15.5 1 97.12 134 ASN B C 1
ATOM 3150 O O . ASN B 1 134 ? 11.906 6.402 -15.086 1 97.12 134 ASN B O 1
ATOM 3154 N N . PRO B 1 135 ? 12.727 4.363 -15.062 1 96.38 135 PRO B N 1
ATOM 3155 C CA . PRO B 1 135 ? 11.719 3.916 -14.094 1 96.38 135 PRO B CA 1
ATOM 3156 C C . PRO B 1 135 ? 11.648 4.816 -12.859 1 96.38 135 PRO B C 1
ATOM 3158 O O . PRO B 1 135 ? 10.562 5.039 -12.32 1 96.38 135 PRO B O 1
ATOM 3161 N N . TYR B 1 136 ? 12.688 5.367 -12.43 1 91.12 136 TYR B N 1
ATOM 3162 C CA . TYR B 1 136 ? 12.734 6.16 -11.211 1 91.12 136 TYR B CA 1
ATOM 3163 C C . TYR B 1 136 ? 12.148 7.547 -11.438 1 91.12 136 TYR B C 1
ATOM 3165 O O . TYR B 1 136 ? 11.938 8.297 -10.484 1 91.12 136 TYR B O 1
ATOM 3173 N N . ASN B 1 137 ? 11.875 7.918 -12.711 1 90.38 137 ASN B N 1
ATOM 3174 C CA . ASN B 1 137 ? 11.141 9.141 -13.016 1 90.38 137 ASN B CA 1
ATOM 3175 C C . ASN B 1 137 ? 9.633 8.938 -12.875 1 90.38 137 ASN B C 1
ATOM 3177 O O . ASN B 1 137 ? 8.867 9.898 -12.922 1 90.38 137 ASN B O 1
ATOM 3181 N N . LEU B 1 138 ? 9.281 7.719 -12.711 1 90.94 138 LEU B N 1
ATOM 3182 C CA . LEU B 1 138 ? 7.867 7.379 -12.609 1 90.94 138 LEU B CA 1
ATOM 3183 C C . LEU B 1 138 ? 7.418 7.32 -11.156 1 90.94 138 LEU B C 1
ATOM 3185 O O . LEU B 1 138 ? 8.203 6.969 -10.273 1 90.94 138 LEU B O 1
ATOM 3189 N N . PRO B 1 139 ? 6.156 7.645 -10.906 1 86.81 139 PRO B N 1
ATOM 3190 C CA . PRO B 1 139 ? 5.609 7.453 -9.562 1 86.81 139 PRO B CA 1
ATOM 3191 C C . PRO B 1 139 ? 5.711 6.008 -9.086 1 86.81 139 PRO B C 1
ATOM 3193 O O . PRO B 1 139 ? 5.75 5.086 -9.906 1 86.81 139 PRO B O 1
ATOM 3196 N N . LEU B 1 140 ? 5.77 5.859 -7.797 1 88.56 140 LEU B N 1
ATOM 3197 C CA . LEU B 1 140 ? 5.938 4.547 -7.18 1 88.56 140 LEU B CA 1
ATOM 3198 C C . LEU B 1 140 ? 4.859 3.58 -7.656 1 88.56 140 LEU B C 1
ATOM 3200 O O . LEU B 1 140 ? 5.133 2.404 -7.898 1 88.56 140 LEU B O 1
ATOM 3204 N N . SER B 1 141 ? 3.646 4 -7.801 1 91.56 141 SER B N 1
ATOM 3205 C CA . SER B 1 141 ? 2.525 3.156 -8.203 1 91.56 141 SER B CA 1
ATOM 3206 C C . SER B 1 141 ? 2.723 2.611 -9.617 1 91.56 141 SER B C 1
ATOM 3208 O O . SER B 1 141 ? 2.365 1.465 -9.898 1 91.56 141 SER B O 1
ATOM 3210 N N . ILE B 1 142 ? 3.303 3.424 -10.477 1 93.94 142 ILE B N 1
ATOM 3211 C CA . ILE B 1 142 ? 3.562 3.016 -11.859 1 93.94 142 ILE B CA 1
ATOM 3212 C C . ILE B 1 142 ? 4.801 2.121 -11.906 1 93.94 142 ILE B C 1
ATOM 3214 O O . ILE B 1 142 ? 4.848 1.158 -12.672 1 93.94 142 ILE B O 1
ATOM 3218 N N . ARG B 1 143 ? 5.754 2.428 -11.094 1 95.38 143 ARG B N 1
ATOM 3219 C CA . ARG B 1 143 ? 6.969 1.622 -11.023 1 95.38 143 ARG B CA 1
ATOM 3220 C C . ARG B 1 143 ? 6.645 0.175 -10.664 1 95.38 143 ARG B C 1
ATOM 3222 O O . ARG B 1 143 ? 7.32 -0.75 -11.125 1 95.38 143 ARG B O 1
ATOM 3229 N N . LYS B 1 144 ? 5.664 -0.022 -9.883 1 96.19 144 LYS B N 1
ATOM 3230 C CA . LYS B 1 144 ? 5.234 -1.375 -9.547 1 96.19 144 LYS B CA 1
ATOM 3231 C C . LYS B 1 144 ? 4.828 -2.154 -10.797 1 96.19 144 LYS B C 1
ATOM 3233 O O . LYS B 1 144 ? 5.113 -3.348 -10.906 1 96.19 144 LYS B O 1
ATOM 3238 N N . PHE B 1 145 ? 4.23 -1.484 -11.695 1 98.38 145 PHE B N 1
ATOM 3239 C CA . PHE B 1 145 ? 3.811 -2.146 -12.93 1 98.38 145 PHE B CA 1
ATOM 3240 C C . PHE B 1 145 ? 5.008 -2.414 -13.836 1 98.38 145 PHE B C 1
ATOM 3242 O O . PHE B 1 145 ? 4.98 -3.342 -14.648 1 98.38 145 PHE B O 1
ATOM 3249 N N . VAL B 1 146 ? 6.074 -1.622 -13.664 1 98.62 146 VAL B N 1
ATOM 3250 C CA . VAL B 1 146 ? 7.305 -1.918 -14.391 1 98.62 146 VAL B CA 1
ATOM 3251 C C . VAL B 1 146 ? 7.855 -3.27 -13.938 1 98.62 146 VAL B C 1
ATOM 3253 O O . VAL B 1 146 ? 8.227 -4.102 -14.773 1 98.62 146 VAL B O 1
ATOM 3256 N N . THR B 1 147 ? 7.852 -3.488 -12.656 1 98.31 147 THR B N 1
ATOM 3257 C CA . THR B 1 147 ? 8.367 -4.75 -12.125 1 98.31 147 THR B CA 1
ATOM 3258 C C . THR B 1 147 ? 7.465 -5.91 -12.531 1 98.31 147 THR B C 1
ATOM 3260 O O . THR B 1 147 ? 7.949 -6.992 -12.867 1 98.31 147 THR B O 1
ATOM 3263 N N . ILE B 1 148 ? 6.188 -5.684 -12.547 1 98.62 148 ILE B N 1
ATOM 3264 C CA . ILE B 1 148 ? 5.254 -6.723 -12.969 1 98.62 148 ILE B CA 1
ATOM 3265 C C . ILE B 1 148 ? 5.488 -7.062 -14.438 1 98.62 148 ILE B C 1
ATOM 3267 O O . ILE B 1 148 ? 5.617 -8.234 -14.805 1 98.62 148 ILE B O 1
ATOM 3271 N N . ALA B 1 149 ? 5.66 -6.031 -15.258 1 98.75 149 ALA B N 1
ATOM 3272 C CA . ALA B 1 149 ? 5.883 -6.223 -16.688 1 98.75 149 ALA B CA 1
ATOM 3273 C C . ALA B 1 149 ? 7.172 -7 -16.938 1 98.75 149 ALA B C 1
ATOM 3275 O O . ALA B 1 149 ? 7.219 -7.859 -17.828 1 98.75 149 ALA B O 1
ATOM 3276 N N . SER B 1 150 ? 8.156 -6.688 -16.203 1 98.5 150 SER B N 1
ATOM 3277 C CA . SER B 1 150 ? 9.445 -7.348 -16.391 1 98.5 150 SER B CA 1
ATOM 3278 C C . SER B 1 150 ? 9.336 -8.844 -16.109 1 98.5 150 SER B C 1
ATOM 3280 O O . SER B 1 150 ? 10.031 -9.648 -16.75 1 98.5 150 SER B O 1
ATOM 3282 N N . VAL B 1 151 ? 8.5 -9.203 -15.219 1 97.88 151 VAL B N 1
ATOM 3283 C CA . VAL B 1 151 ? 8.32 -10.609 -14.883 1 97.88 151 VAL B CA 1
ATOM 3284 C C . VAL B 1 151 ? 7.395 -11.273 -15.898 1 97.88 151 VAL B C 1
ATOM 3286 O O . VAL B 1 151 ? 7.652 -12.391 -16.344 1 97.88 151 VAL B O 1
ATOM 3289 N N . LEU B 1 152 ? 6.367 -10.586 -16.328 1 98.19 152 LEU B N 1
ATOM 3290 C CA . LEU B 1 152 ? 5.422 -11.125 -17.297 1 98.19 152 LEU B CA 1
ATOM 3291 C C . LEU B 1 152 ? 6.117 -11.453 -18.609 1 98.19 152 LEU B C 1
ATOM 3293 O O . LEU B 1 152 ? 5.793 -12.445 -19.266 1 98.19 152 LEU B O 1
ATOM 3297 N N . ALA B 1 153 ? 7.051 -10.633 -18.953 1 98.12 153 ALA B N 1
ATOM 3298 C CA . ALA B 1 153 ? 7.738 -10.773 -20.234 1 98.12 153 ALA B CA 1
ATOM 3299 C C . ALA B 1 153 ? 8.523 -12.078 -20.297 1 98.12 153 ALA B C 1
ATOM 3301 O O . ALA B 1 153 ? 8.875 -12.555 -21.391 1 98.12 153 ALA B O 1
ATOM 3302 N N . MET B 1 154 ? 8.766 -12.609 -19.172 1 96.38 154 MET B N 1
ATOM 3303 C CA . MET B 1 154 ? 9.562 -13.836 -19.109 1 96.38 154 MET B CA 1
ATOM 3304 C C . MET B 1 154 ? 8.688 -15.055 -19.375 1 96.38 154 MET B C 1
ATOM 3306 O O . MET B 1 154 ? 9.195 -16.141 -19.641 1 96.38 154 MET B O 1
ATOM 3310 N N . ASP B 1 155 ? 7.324 -14.859 -19.25 1 92.81 155 ASP B N 1
ATOM 3311 C CA . ASP B 1 155 ? 6.367 -15.883 -19.656 1 92.81 155 ASP B CA 1
ATOM 3312 C C . ASP B 1 155 ? 6.523 -17.156 -18.828 1 92.81 155 ASP B C 1
ATOM 3314 O O . ASP B 1 155 ? 6.57 -18.266 -19.359 1 92.81 155 ASP B O 1
ATOM 3318 N N . GLU B 1 156 ? 6.59 -17.031 -17.578 1 93.12 156 GLU B N 1
ATOM 3319 C CA . GLU B 1 156 ? 6.781 -18.156 -16.656 1 93.12 156 GLU B CA 1
ATOM 3320 C C . GLU B 1 156 ? 5.453 -18.828 -16.328 1 93.12 156 GLU B C 1
ATOM 3322 O O . GLU B 1 156 ? 4.387 -18.234 -16.484 1 93.12 156 GLU B O 1
ATOM 3327 N N . LYS B 1 157 ? 5.547 -20.078 -15.789 1 95.38 157 LYS B N 1
ATOM 3328 C CA . LYS B 1 157 ? 4.383 -20.891 -15.453 1 95.38 157 LYS B CA 1
ATOM 3329 C C . LYS B 1 157 ? 3.711 -20.391 -14.18 1 95.38 157 LYS B C 1
ATOM 3331 O O . LYS B 1 157 ? 2.498 -20.531 -14.008 1 95.38 157 LYS B O 1
ATOM 3336 N N . ILE B 1 158 ? 4.52 -19.891 -13.312 1 98.19 158 ILE B N 1
ATOM 3337 C CA . ILE B 1 158 ? 4.051 -19.453 -12 1 98.19 158 ILE B CA 1
ATOM 3338 C C . ILE B 1 158 ? 4.406 -17.984 -11.789 1 98.19 158 ILE B C 1
ATOM 3340 O O . ILE B 1 158 ? 5.52 -17.547 -12.094 1 98.19 158 ILE B O 1
ATOM 3344 N N . LEU B 1 159 ? 3.471 -17.203 -11.336 1 98.25 159 LEU B N 1
ATOM 3345 C CA . LEU B 1 159 ? 3.689 -15.812 -10.969 1 98.25 159 LEU B CA 1
ATOM 3346 C C . LEU B 1 159 ? 3.355 -15.578 -9.5 1 98.25 159 LEU B C 1
ATOM 3348 O O . LEU B 1 159 ? 2.256 -15.906 -9.047 1 98.25 159 LEU B O 1
ATOM 3352 N N . VAL B 1 160 ? 4.309 -15.055 -8.766 1 98.5 160 VAL B N 1
ATOM 3353 C CA . VAL B 1 160 ? 4.109 -14.648 -7.383 1 98.5 160 VAL B CA 1
ATOM 3354 C C . VAL B 1 160 ? 4.082 -13.117 -7.297 1 98.5 160 VAL B C 1
ATOM 3356 O O . VAL B 1 160 ? 5.012 -12.453 -7.758 1 98.5 160 VAL B O 1
ATOM 3359 N N . LEU B 1 161 ? 3.033 -12.594 -6.762 1 98.38 161 LEU B N 1
ATOM 3360 C CA . LEU B 1 161 ? 2.891 -11.156 -6.535 1 98.38 161 LEU B CA 1
ATOM 3361 C C . LEU B 1 161 ? 2.873 -10.844 -5.043 1 98.38 161 LEU B C 1
ATOM 3363 O O . LEU B 1 161 ? 1.969 -11.273 -4.324 1 98.38 161 LEU B O 1
ATOM 3367 N N . ASP B 1 162 ? 3.807 -10.141 -4.637 1 97 162 ASP B N 1
ATOM 3368 C CA . ASP B 1 162 ? 3.898 -9.773 -3.227 1 97 162 ASP B CA 1
ATOM 3369 C C . ASP B 1 162 ? 3.389 -8.352 -2.994 1 97 162 ASP B C 1
ATOM 3371 O O . ASP B 1 162 ? 4.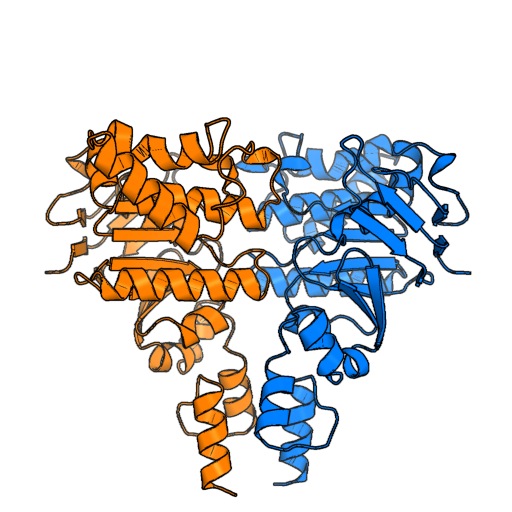117 -7.379 -3.211 1 97 162 ASP B O 1
ATOM 3375 N N . GLU B 1 163 ? 2.119 -8.211 -2.559 1 96.19 163 GLU B N 1
ATOM 3376 C CA . GLU B 1 163 ? 1.396 -6.992 -2.213 1 96.19 163 GLU B CA 1
ATOM 3377 C C . GLU B 1 163 ? 1.299 -6.051 -3.41 1 96.19 163 GLU B C 1
ATOM 3379 O O . GLU B 1 163 ? 1.64 -4.867 -3.307 1 96.19 163 GLU B O 1
ATOM 3384 N N . PRO B 1 164 ? 0.754 -6.527 -4.477 1 97.19 164 PRO B N 1
ATOM 3385 C CA . PRO B 1 164 ? 0.68 -5.711 -5.691 1 97.19 164 PRO B CA 1
ATOM 3386 C C . PRO B 1 164 ? -0.338 -4.578 -5.582 1 97.19 164 PRO B C 1
ATOM 3388 O O . PRO B 1 164 ? -0.298 -3.631 -6.371 1 97.19 164 PRO B O 1
ATOM 3391 N N . THR B 1 165 ? -1.222 -4.656 -4.613 1 95.5 165 THR B N 1
ATOM 3392 C CA . THR B 1 165 ? -2.314 -3.693 -4.512 1 95.5 165 THR B CA 1
ATOM 3393 C C . THR B 1 165 ? -1.89 -2.471 -3.705 1 95.5 165 THR B C 1
ATOM 3395 O O . THR B 1 165 ? -2.576 -1.447 -3.711 1 95.5 165 THR B O 1
ATOM 3398 N N . ALA B 1 166 ? -0.813 -2.553 -2.996 1 92.56 166 ALA B N 1
ATOM 3399 C CA . ALA B 1 166 ? -0.384 -1.48 -2.104 1 92.56 166 ALA B CA 1
ATOM 3400 C C . ALA B 1 166 ? -0.143 -0.186 -2.875 1 92.56 166 ALA B C 1
ATOM 3402 O O . ALA B 1 166 ? 0.632 -0.163 -3.834 1 92.56 166 ALA B O 1
ATOM 3403 N N . GLY B 1 167 ? -0.843 0.876 -2.484 1 89.62 167 GLY B N 1
ATOM 3404 C CA . GLY B 1 167 ? -0.606 2.195 -3.049 1 89.62 167 GLY B CA 1
ATOM 3405 C C . GLY B 1 167 ? -1.309 2.412 -4.375 1 89.62 167 GLY B C 1
ATOM 3406 O O . GLY B 1 167 ? -1.123 3.445 -5.02 1 89.62 167 GLY B O 1
ATOM 3407 N N . GLN B 1 168 ? -2.127 1.46 -4.738 1 93.38 168 GLN B N 1
ATOM 3408 C CA . GLN B 1 168 ? -2.793 1.562 -6.031 1 93.38 168 GLN B CA 1
ATOM 3409 C C . GLN B 1 168 ? -4.129 2.287 -5.906 1 93.38 168 GLN B C 1
ATOM 3411 O O . GLN B 1 168 ? -4.859 2.09 -4.934 1 93.38 168 GLN B O 1
ATOM 3416 N N . ASP B 1 169 ? -4.363 3.139 -6.934 1 92.81 169 ASP B N 1
ATOM 3417 C CA . ASP B 1 169 ? -5.691 3.736 -7.051 1 92.81 169 ASP B CA 1
ATOM 3418 C C . ASP B 1 169 ? -6.633 2.828 -7.836 1 92.81 169 ASP B C 1
ATOM 3420 O O . ASP B 1 169 ? -6.32 1.661 -8.078 1 92.81 169 ASP B O 1
ATOM 3424 N N . LEU B 1 170 ? -7.785 3.324 -8.164 1 90.56 170 LEU B N 1
ATOM 3425 C CA . LEU B 1 170 ? -8.789 2.525 -8.852 1 90.56 170 LEU B CA 1
ATOM 3426 C C . LEU B 1 170 ? -8.25 2.008 -10.188 1 90.56 170 LEU B C 1
ATOM 3428 O O . LEU B 1 170 ? -8.453 0.843 -10.531 1 90.56 170 LEU B O 1
ATOM 3432 N N . TYR B 1 171 ? -7.566 2.777 -10.922 1 91.56 171 TYR B N 1
ATOM 3433 C CA . TYR B 1 171 ? -7 2.377 -12.203 1 91.56 171 TYR B CA 1
ATOM 3434 C C . TYR B 1 171 ? -5.977 1.266 -12.023 1 91.56 171 TYR B C 1
ATOM 3436 O O . TYR B 1 171 ? -5.961 0.297 -12.789 1 91.56 171 TYR B O 1
ATOM 3444 N N . GLY B 1 172 ? -5.18 1.422 -11.062 1 94.62 172 GLY B N 1
ATOM 3445 C CA . GLY B 1 172 ? -4.184 0.398 -10.789 1 94.62 172 GLY B CA 1
ATOM 3446 C C . GLY B 1 172 ? -4.793 -0.936 -10.398 1 94.62 172 GLY B C 1
ATOM 3447 O O . GLY B 1 172 ? -4.332 -1.988 -10.852 1 94.62 172 GLY B O 1
ATOM 3448 N N . ILE B 1 173 ? -5.832 -0.868 -9.617 1 94.38 173 ILE B N 1
ATOM 3449 C CA . ILE B 1 173 ? -6.512 -2.086 -9.188 1 94.38 173 ILE B CA 1
ATOM 3450 C C . ILE B 1 173 ? -7.141 -2.775 -10.398 1 94.38 173 ILE B C 1
ATOM 3452 O O . ILE B 1 173 ? -7.008 -3.99 -10.562 1 94.38 173 ILE B O 1
ATOM 3456 N N . ARG B 1 174 ? -7.805 -2.029 -11.242 1 94.38 174 ARG B N 1
ATOM 3457 C CA . ARG B 1 174 ? -8.414 -2.588 -12.445 1 94.38 174 ARG B CA 1
ATOM 3458 C C . ARG B 1 174 ? -7.363 -3.211 -13.352 1 94.38 174 ARG B C 1
ATOM 3460 O O . ARG B 1 174 ? -7.59 -4.273 -13.938 1 94.38 174 ARG B O 1
ATOM 3467 N N . ARG B 1 175 ? -6.312 -2.568 -13.461 1 96.88 175 ARG B N 1
ATOM 3468 C CA . ARG B 1 175 ? -5.219 -3.094 -14.273 1 96.88 175 ARG B CA 1
ATOM 3469 C C . ARG B 1 175 ? -4.711 -4.418 -13.711 1 96.88 175 ARG B C 1
ATOM 3471 O O . ARG B 1 175 ? -4.465 -5.363 -14.469 1 96.88 175 ARG B O 1
ATOM 3478 N N . LEU B 1 176 ? -4.547 -4.484 -12.414 1 98.25 176 LEU B N 1
ATOM 3479 C CA . LEU B 1 176 ? -4.133 -5.727 -11.773 1 98.25 176 LEU B CA 1
ATOM 3480 C C . LEU B 1 176 ? -5.137 -6.84 -12.047 1 98.25 176 LEU B C 1
ATOM 3482 O O . LEU B 1 176 ? -4.75 -7.98 -12.305 1 98.25 176 LEU B O 1
ATOM 3486 N N . GLU B 1 177 ? -6.398 -6.469 -11.992 1 97.5 177 GLU B N 1
ATOM 3487 C CA . GLU B 1 177 ? -7.449 -7.441 -12.281 1 97.5 177 GLU B CA 1
ATOM 3488 C C . GLU B 1 177 ? -7.348 -7.953 -13.711 1 97.5 177 GLU B C 1
ATOM 3490 O O . GLU B 1 177 ? -7.477 -9.156 -13.961 1 97.5 177 GLU B O 1
ATOM 3495 N N . GLU B 1 178 ? -7.082 -7.074 -14.594 1 97.81 178 GLU B N 1
ATOM 3496 C CA . GLU B 1 178 ? -6.914 -7.453 -16 1 97.81 178 GLU B CA 1
ATOM 3497 C C . GLU B 1 178 ? -5.711 -8.375 -16.172 1 97.81 178 GLU B C 1
ATOM 3499 O O . GLU B 1 178 ? -5.773 -9.344 -16.938 1 97.81 178 GLU B O 1
ATOM 3504 N N . ILE B 1 179 ? -4.691 -8.086 -15.539 1 98.31 179 ILE B N 1
ATOM 3505 C CA . ILE B 1 179 ? -3.48 -8.898 -15.602 1 98.31 179 ILE B CA 1
ATOM 3506 C C . ILE B 1 179 ? -3.777 -10.305 -15.102 1 98.31 179 ILE B C 1
ATOM 3508 O O . ILE B 1 179 ? -3.428 -11.297 -15.758 1 98.31 179 ILE B O 1
ATOM 3512 N N . LEU B 1 180 ? -4.445 -10.422 -13.953 1 98.12 180 LEU B N 1
ATOM 3513 C CA . LEU B 1 180 ? -4.793 -11.719 -13.391 1 98.12 180 LEU B CA 1
ATOM 3514 C C . LEU B 1 180 ? -5.664 -12.516 -14.359 1 98.12 180 LEU B C 1
ATOM 3516 O O . LEU B 1 180 ? -5.453 -13.711 -14.555 1 98.12 180 LEU B O 1
ATOM 3520 N N . GLU B 1 181 ? -6.609 -11.812 -14.961 1 97.31 181 GLU B N 1
ATOM 3521 C CA . GLU B 1 181 ? -7.516 -12.469 -15.891 1 97.31 181 GLU B CA 1
ATOM 3522 C C . GLU B 1 181 ? -6.762 -12.992 -17.109 1 97.31 181 GLU B C 1
ATOM 3524 O O . GLU B 1 181 ? -6.965 -14.141 -17.531 1 97.31 181 GLU B O 1
ATOM 3529 N N . GLU B 1 182 ? -5.953 -12.172 -17.625 1 97.44 182 GLU B N 1
ATOM 3530 C CA . GLU B 1 182 ? -5.176 -12.555 -18.797 1 97.44 182 GLU B CA 1
ATOM 3531 C C . GLU B 1 182 ? -4.281 -13.75 -18.5 1 97.44 182 GLU B C 1
ATOM 3533 O O . GLU B 1 182 ? -4.188 -14.68 -19.312 1 97.44 182 GLU B O 1
ATOM 3538 N N . LEU B 1 183 ? -3.639 -13.781 -17.438 1 97.25 183 LEU B N 1
ATOM 3539 C CA . LEU B 1 183 ? -2.729 -14.859 -17.062 1 97.25 183 LEU B CA 1
ATOM 3540 C C . LEU B 1 183 ? -3.494 -16.156 -16.797 1 97.25 183 LEU B C 1
ATOM 3542 O O . LEU B 1 183 ? -3.025 -17.234 -17.141 1 97.25 183 LEU B O 1
ATOM 3546 N N . SER B 1 184 ? -4.637 -15.992 -16.172 1 96.12 184 SER B N 1
ATOM 3547 C CA . SER B 1 184 ? -5.477 -17.156 -15.93 1 96.12 184 SER B CA 1
ATOM 3548 C C . SER B 1 184 ? -5.91 -17.812 -17.234 1 96.12 184 SER B C 1
ATOM 3550 O O . SER B 1 184 ? -5.906 -19.031 -17.359 1 96.12 184 SER B O 1
ATOM 3552 N N . LYS B 1 185 ? -6.258 -17.016 -18.188 1 95.81 185 LYS B N 1
ATOM 3553 C CA . LYS B 1 185 ? -6.648 -17.516 -19.5 1 95.81 185 LYS B CA 1
ATOM 3554 C C . LYS B 1 185 ? -5.508 -18.281 -20.156 1 95.81 185 LYS B C 1
ATOM 3556 O O . LYS B 1 185 ? -5.738 -19.25 -20.875 1 95.81 185 LYS B O 1
ATOM 3561 N N . LYS B 1 186 ? -4.359 -17.891 -19.828 1 95.88 186 LYS B N 1
ATOM 3562 C CA . LYS B 1 186 ? -3.176 -18.516 -20.406 1 95.88 186 LYS B CA 1
ATOM 3563 C C . LYS B 1 186 ? -2.787 -19.766 -19.609 1 95.88 186 LYS B C 1
ATOM 3565 O O . LYS B 1 186 ? -1.843 -20.469 -19.984 1 95.88 186 LYS B O 1
ATOM 3570 N N . GLY B 1 187 ? -3.482 -19.984 -18.469 1 96.31 187 GLY B N 1
ATOM 3571 C CA . GLY B 1 187 ? -3.246 -21.188 -17.688 1 96.31 187 GLY B CA 1
ATOM 3572 C C . GLY B 1 187 ? -2.127 -21.031 -16.672 1 96.31 187 GLY B C 1
ATOM 3573 O O . GLY B 1 187 ? -1.608 -22.031 -16.156 1 96.31 187 GLY B O 1
ATOM 3574 N N . ALA B 1 188 ? -1.705 -19.844 -16.422 1 97 188 ALA B N 1
ATOM 3575 C CA . ALA B 1 188 ? -0.641 -19.594 -15.453 1 97 188 ALA B CA 1
ATOM 3576 C C . ALA B 1 188 ? -1.13 -19.828 -14.031 1 97 188 ALA B C 1
ATOM 3578 O O . ALA B 1 188 ? -2.314 -19.641 -13.734 1 97 188 ALA B O 1
ATOM 3579 N N . THR B 1 189 ? -0.217 -20.25 -13.156 1 98.12 189 THR B N 1
ATOM 3580 C CA . THR B 1 189 ? -0.474 -20.328 -11.727 1 98.12 189 THR B CA 1
ATOM 3581 C C . THR B 1 189 ? -0.109 -19 -11.047 1 98.12 189 THR B C 1
ATOM 3583 O O . THR B 1 189 ? 0.98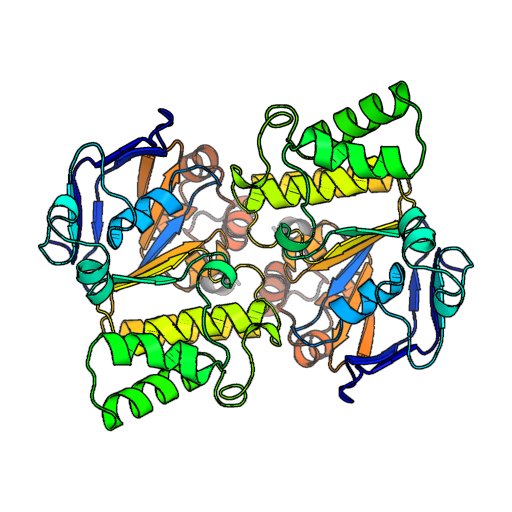3 -18.469 -11.266 1 98.12 189 THR B O 1
ATOM 3586 N N . ILE B 1 190 ? -1.032 -18.469 -10.289 1 98.31 190 ILE B N 1
ATOM 3587 C CA . ILE B 1 190 ? -0.817 -17.156 -9.695 1 98.31 190 ILE B CA 1
ATOM 3588 C C . ILE B 1 190 ? -0.948 -17.25 -8.18 1 98.31 190 ILE B C 1
ATOM 3590 O O . ILE B 1 190 ? -1.935 -17.781 -7.664 1 98.31 190 ILE B O 1
ATOM 3594 N N . VAL B 1 191 ? 0.052 -16.781 -7.469 1 98.62 191 VAL B N 1
ATOM 3595 C CA . VAL B 1 191 ? 0.039 -16.672 -6.012 1 98.62 191 VAL B CA 1
ATOM 3596 C C . VAL B 1 191 ? 0.216 -15.203 -5.609 1 98.62 191 VAL B C 1
ATOM 3598 O O . VAL B 1 191 ? 1.22 -14.578 -5.953 1 98.62 191 VAL B O 1
ATOM 3601 N N . THR B 1 192 ? -0.759 -14.68 -4.883 1 98.56 192 THR B N 1
ATOM 3602 C CA . THR B 1 192 ? -0.718 -13.266 -4.512 1 98.56 192 THR B CA 1
ATOM 3603 C C . THR B 1 192 ? -0.811 -13.102 -2.998 1 98.56 192 THR B C 1
ATOM 3605 O O . THR B 1 192 ? -1.681 -13.695 -2.355 1 98.56 192 THR B O 1
ATOM 3608 N N . ILE B 1 193 ? 0.141 -12.406 -2.447 1 97.88 193 ILE B N 1
ATOM 3609 C CA . ILE B 1 193 ? 0.037 -11.945 -1.067 1 97.88 193 ILE B CA 1
ATOM 3610 C C . ILE B 1 193 ? -0.575 -10.539 -1.035 1 97.88 193 ILE B C 1
ATOM 3612 O O . ILE B 1 193 ? -0.136 -9.648 -1.765 1 97.88 193 ILE B O 1
ATOM 3616 N N . THR B 1 194 ? -1.604 -10.336 -0.209 1 95.94 194 THR B N 1
ATOM 3617 C CA . THR B 1 194 ? -2.174 -9 -0.104 1 95.94 194 THR B CA 1
ATOM 3618 C C . THR B 1 194 ? -2.965 -8.844 1.192 1 95.94 194 THR B C 1
ATOM 3620 O O . THR B 1 194 ? -3.428 -9.836 1.763 1 95.94 194 THR B O 1
ATOM 3623 N N . HIS B 1 195 ? -3.131 -7.648 1.595 1 92.5 195 HIS B N 1
ATOM 3624 C CA . HIS B 1 195 ? -3.967 -7.301 2.738 1 92.5 195 HIS B CA 1
ATOM 3625 C C . HIS B 1 195 ? -5.293 -6.695 2.287 1 92.5 195 HIS B C 1
ATOM 3627 O O . HIS B 1 195 ? -6.125 -6.324 3.119 1 92.5 195 HIS B O 1
ATOM 3633 N N . ASP B 1 196 ? -5.5 -6.621 1.033 1 92.31 196 ASP B N 1
ATOM 3634 C CA . ASP B 1 196 ? -6.727 -6.07 0.466 1 92.31 196 ASP B CA 1
ATOM 3635 C C . ASP B 1 196 ? -7.797 -7.148 0.325 1 92.31 196 ASP B C 1
ATOM 3637 O O . ASP B 1 196 ? -7.891 -7.809 -0.713 1 92.31 196 ASP B O 1
ATOM 3641 N N . MET B 1 197 ? -8.68 -7.203 1.318 1 92 197 MET B N 1
ATOM 3642 C CA . MET B 1 197 ? -9.641 -8.305 1.356 1 92 197 MET B CA 1
ATOM 3643 C C . MET B 1 197 ? -10.703 -8.141 0.274 1 92 197 MET B C 1
ATOM 3645 O O . MET B 1 197 ? -11.25 -9.125 -0.216 1 92 197 MET B O 1
ATOM 3649 N N . GLU B 1 198 ? -11.031 -6.895 -0.087 1 89.06 198 GLU B N 1
ATOM 3650 C CA . GLU B 1 198 ? -11.961 -6.699 -1.191 1 89.06 198 GLU B CA 1
ATOM 3651 C C . GLU B 1 198 ? -11.383 -7.219 -2.504 1 89.06 198 GLU B C 1
ATOM 3653 O O . GLU B 1 198 ? -12.086 -7.855 -3.291 1 89.06 198 GLU B O 1
ATOM 3658 N N . PHE B 1 199 ? -10.117 -6.957 -2.695 1 93.5 199 PHE B N 1
ATOM 3659 C CA . PHE B 1 199 ? -9.422 -7.484 -3.865 1 93.5 199 PHE B CA 1
ATOM 3660 C C . PHE B 1 199 ? -9.43 -9.008 -3.857 1 93.5 199 PHE B C 1
ATOM 3662 O O . PHE B 1 199 ? -9.633 -9.641 -4.898 1 93.5 199 PHE B O 1
ATOM 3669 N N . VAL B 1 200 ? -9.258 -9.602 -2.723 1 95.62 200 VAL B N 1
ATOM 3670 C CA . VAL B 1 200 ? -9.219 -11.055 -2.568 1 95.62 200 VAL B CA 1
ATOM 3671 C C . VAL B 1 200 ? -10.57 -11.656 -2.928 1 95.62 200 VAL B C 1
ATOM 3673 O O . VAL B 1 200 ? -10.656 -12.555 -3.766 1 95.62 200 VAL B O 1
ATOM 3676 N N . VAL B 1 201 ? -11.641 -11.133 -2.406 1 92.06 201 VAL B N 1
ATOM 3677 C CA . VAL B 1 201 ? -12.969 -11.719 -2.566 1 92.06 201 VAL B CA 1
ATOM 3678 C C . VAL B 1 201 ? -13.414 -11.602 -4.023 1 92.06 201 VAL B C 1
ATOM 3680 O O . VAL B 1 201 ? -14.102 -12.484 -4.539 1 92.06 201 VAL B O 1
ATOM 3683 N N . ASN B 1 202 ? -12.906 -10.617 -4.672 1 91.62 202 ASN B N 1
ATOM 3684 C CA . ASN B 1 202 ? -13.383 -10.352 -6.027 1 91.62 202 ASN B CA 1
ATOM 3685 C C . ASN B 1 202 ? -12.555 -11.109 -7.066 1 91.62 202 ASN B C 1
ATOM 3687 O O . ASN B 1 202 ? -12.984 -11.273 -8.211 1 91.62 202 ASN B O 1
ATOM 3691 N N . ASN B 1 203 ? -11.367 -11.586 -6.664 1 95.44 203 ASN B N 1
ATOM 3692 C CA . ASN B 1 203 ? -10.484 -12.031 -7.73 1 95.44 203 ASN B CA 1
ATOM 3693 C C . ASN B 1 203 ? -9.953 -13.438 -7.469 1 95.44 203 ASN B C 1
ATOM 3695 O O . ASN B 1 203 ? -9.297 -14.031 -8.328 1 95.44 203 ASN B O 1
ATOM 3699 N N . PHE B 1 204 ? -10.234 -13.953 -6.301 1 95.62 204 PHE B N 1
ATOM 3700 C CA . PHE B 1 204 ? -9.68 -15.266 -5.969 1 95.62 204 PHE B CA 1
ATOM 3701 C C . PHE B 1 204 ? -10.781 -16.219 -5.508 1 95.62 204 PHE B C 1
ATOM 3703 O O . PHE B 1 204 ? -11.75 -15.797 -4.871 1 95.62 204 PHE B O 1
ATOM 3710 N N . GLU B 1 205 ? -10.602 -17.469 -5.801 1 90.88 205 GLU B N 1
ATOM 3711 C CA . GLU B 1 205 ? -11.531 -18.484 -5.336 1 90.88 205 GLU B CA 1
ATOM 3712 C C . GLU B 1 205 ? -11 -19.188 -4.094 1 90.88 205 GLU B C 1
ATOM 3714 O O . GLU B 1 205 ? -11.773 -19.594 -3.217 1 90.88 205 GLU B O 1
ATOM 3719 N N . LYS B 1 206 ? -9.711 -19.375 -4.074 1 96.12 206 LYS B N 1
ATOM 3720 C CA . LYS B 1 206 ? -9.07 -20.078 -2.969 1 96.12 206 LYS B CA 1
ATOM 3721 C C . LYS B 1 206 ? -8.133 -19.141 -2.199 1 96.12 206 LYS B C 1
ATOM 3723 O O . LYS B 1 206 ? -7.441 -18.312 -2.795 1 96.12 206 LYS B O 1
ATOM 3728 N N . VAL B 1 207 ? -8.148 -19.328 -0.875 1 97.5 207 VAL B N 1
ATOM 3729 C CA . VAL B 1 207 ? -7.371 -18.469 0.022 1 97.5 207 VAL B CA 1
ATOM 3730 C C . VAL B 1 207 ? -6.617 -19.328 1.031 1 97.5 207 VAL B C 1
ATOM 3732 O O . VAL B 1 207 ? -7.164 -20.312 1.552 1 97.5 207 VAL B O 1
ATOM 3735 N N . PHE B 1 208 ? -5.387 -19.031 1.204 1 98.44 208 PHE B N 1
ATOM 3736 C CA . PHE B 1 208 ? -4.562 -19.594 2.271 1 98.44 208 PHE B CA 1
ATOM 3737 C C . PHE B 1 208 ? -4.375 -18.578 3.395 1 98.44 208 PHE B C 1
ATOM 3739 O O . PHE B 1 208 ? -3.873 -17.469 3.166 1 98.44 208 PHE B O 1
ATOM 3746 N N . VAL B 1 209 ? -4.781 -18.938 4.613 1 98.25 209 VAL B N 1
ATOM 3747 C CA . VAL B 1 209 ? -4.684 -18.031 5.754 1 98.25 209 VAL B CA 1
ATOM 3748 C C . VAL B 1 209 ? -3.506 -18.438 6.637 1 98.25 209 VAL B C 1
ATOM 3750 O O . VAL B 1 209 ? -3.48 -19.547 7.176 1 98.25 209 VAL B O 1
ATOM 3753 N N . MET B 1 210 ? -2.602 -17.516 6.781 1 97.81 210 MET B N 1
ATOM 3754 C CA . MET B 1 210 ? -1.44 -17.766 7.625 1 97.81 210 MET B CA 1
ATOM 3755 C C . MET B 1 210 ? -1.479 -16.906 8.875 1 97.81 210 MET B C 1
ATOM 3757 O O . MET B 1 210 ? -1.898 -15.742 8.82 1 97.81 210 MET B O 1
ATOM 3761 N N . ALA B 1 211 ? -1.059 -17.453 9.938 1 95.94 211 ALA B N 1
ATOM 3762 C CA . ALA B 1 211 ? -0.861 -16.781 11.219 1 95.94 211 ALA B CA 1
ATOM 3763 C C . ALA B 1 211 ? 0.143 -17.531 12.086 1 95.94 211 ALA B C 1
ATOM 3765 O O . ALA B 1 211 ? 0.294 -18.75 11.953 1 95.94 211 ALA B O 1
ATOM 3766 N N . HIS B 1 212 ? 0.874 -16.812 12.914 1 93.5 212 HIS B N 1
ATOM 3767 C CA . HIS B 1 212 ? 1.786 -17.422 13.875 1 93.5 212 HIS B CA 1
ATOM 3768 C C . HIS B 1 212 ? 2.797 -18.328 13.172 1 93.5 212 HIS B C 1
ATOM 3770 O O . HIS B 1 212 ? 3.055 -19.438 13.633 1 93.5 212 HIS B O 1
ATOM 3776 N N . LYS B 1 213 ? 3.164 -17.922 11.969 1 96 213 LYS B N 1
ATOM 3777 C CA . LYS B 1 213 ? 4.215 -18.594 11.211 1 96 213 LYS B CA 1
ATOM 3778 C C . LYS B 1 213 ? 3.732 -19.938 10.688 1 96 213 LYS B C 1
ATOM 3780 O O . LYS B 1 213 ? 4.543 -20.797 10.328 1 96 213 LYS B O 1
ATOM 3785 N N . ASN B 1 214 ? 2.412 -20.078 10.672 1 96.94 214 ASN B N 1
ATOM 3786 C CA . ASN B 1 214 ? 1.803 -21.328 10.227 1 96.94 214 ASN B CA 1
ATOM 3787 C C . ASN B 1 214 ? 0.666 -21.078 9.242 1 96.94 214 ASN B C 1
ATOM 3789 O O . ASN B 1 214 ? 0.179 -19.953 9.117 1 96.94 214 ASN B O 1
ATOM 3793 N N . LEU B 1 215 ? 0.329 -22.172 8.555 1 98.06 215 LEU B N 1
ATOM 3794 C CA . LEU B 1 215 ? -0.891 -22.172 7.758 1 98.06 215 LEU B CA 1
ATOM 3795 C C . LEU B 1 215 ? -2.092 -22.594 8.594 1 98.06 215 LEU B C 1
ATOM 3797 O O . LEU B 1 215 ? -2.191 -23.766 9 1 98.06 215 LEU B O 1
ATOM 3801 N N . LEU B 1 216 ? -2.982 -21.734 8.812 1 97.5 216 LEU B N 1
ATOM 3802 C CA . LEU B 1 216 ? -4.121 -22.031 9.672 1 97.5 216 LEU B CA 1
ATOM 3803 C C . LEU B 1 216 ? -5.211 -22.766 8.898 1 97.5 216 LEU B C 1
ATOM 3805 O O . LEU B 1 216 ? -5.84 -23.688 9.422 1 97.5 216 LEU B O 1
ATOM 3809 N N . LYS B 1 217 ? -5.445 -22.297 7.723 1 97.31 217 LYS B N 1
ATOM 3810 C CA . LYS B 1 217 ? -6.543 -22.859 6.938 1 97.31 217 LYS B CA 1
ATOM 3811 C C . LYS B 1 217 ? -6.383 -22.531 5.457 1 97.31 217 LYS B C 1
ATOM 3813 O O . LYS B 1 217 ? -5.875 -21.469 5.102 1 97.31 217 LYS B O 1
ATOM 3818 N N . GLU B 1 218 ? -6.68 -23.422 4.68 1 97.44 218 GLU B N 1
ATOM 3819 C CA . GLU B 1 218 ? -6.91 -23.203 3.258 1 97.44 218 GLU B CA 1
ATOM 3820 C C . GLU B 1 218 ? -8.352 -23.516 2.871 1 97.44 218 GLU B C 1
ATOM 3822 O O . GLU B 1 218 ? -8.945 -24.453 3.385 1 97.44 218 GLU B O 1
ATOM 3827 N N . GLY B 1 219 ? -8.938 -22.688 2.012 1 96.06 219 GLY B N 1
ATOM 3828 C CA . GLY B 1 219 ? -10.32 -22.922 1.625 1 96.06 219 GLY B CA 1
ATOM 3829 C C . GLY B 1 219 ? -10.836 -21.922 0.608 1 96.06 219 GLY B C 1
ATOM 3830 O O . GLY B 1 219 ? -10.086 -21.078 0.129 1 96.06 219 GLY B O 1
ATOM 3831 N N . GLN B 1 220 ? -12.031 -22.188 0.262 1 95 220 GLN B N 1
ATOM 3832 C CA . GLN B 1 220 ? -12.703 -21.234 -0.634 1 95 220 GLN B CA 1
ATOM 3833 C C . GLN B 1 220 ? -12.922 -19.891 0.048 1 95 220 GLN B C 1
ATOM 3835 O O . GLN B 1 220 ? -13.07 -19.828 1.271 1 95 220 GLN B O 1
ATOM 3840 N N . VAL B 1 221 ? -12.938 -18.859 -0.743 1 92.5 221 VAL B N 1
ATOM 3841 C CA . VAL B 1 221 ? -13.016 -17.5 -0.248 1 92.5 221 VAL B CA 1
ATOM 3842 C C . VAL B 1 221 ? -14.234 -17.344 0.66 1 92.5 221 VAL B C 1
ATOM 3844 O O . VAL B 1 221 ? -14.141 -16.781 1.753 1 92.5 221 VAL B O 1
ATOM 3847 N N . LYS B 1 222 ? -15.336 -17.922 0.303 1 88.81 222 LYS B N 1
ATOM 3848 C CA . LYS B 1 222 ? -16.562 -17.797 1.088 1 88.81 222 LYS B CA 1
ATOM 3849 C C . LYS B 1 222 ? -16.422 -18.5 2.439 1 88.81 222 LYS B C 1
ATOM 3851 O O . LYS B 1 222 ? -16.828 -17.953 3.467 1 88.81 222 LYS B O 1
ATOM 3856 N N . GLU B 1 223 ? -15.836 -19.625 2.418 1 91.25 223 GLU B N 1
ATOM 3857 C CA . GLU B 1 223 ? -15.617 -20.391 3.641 1 91.25 223 GLU B CA 1
ATOM 3858 C C . GLU B 1 223 ? -14.711 -19.641 4.605 1 91.25 223 GLU B C 1
ATOM 3860 O O . GLU B 1 223 ? -14.977 -19.578 5.809 1 91.25 223 GLU B O 1
ATOM 3865 N N . ILE B 1 224 ? -13.688 -19.031 4.086 1 93.81 224 ILE B N 1
ATOM 3866 C CA . ILE B 1 224 ? -12.688 -18.344 4.891 1 93.81 224 ILE B CA 1
ATOM 3867 C C . ILE B 1 224 ? -13.297 -17.125 5.562 1 93.81 224 ILE B C 1
ATOM 3869 O O . ILE B 1 224 ? -13.156 -16.922 6.77 1 93.81 224 ILE B O 1
ATOM 3873 N N . PHE B 1 225 ? -14.039 -16.328 4.852 1 91.25 225 PHE B N 1
ATOM 3874 C CA . PHE B 1 225 ? -14.477 -15.039 5.367 1 91.25 225 PHE B CA 1
ATOM 3875 C C . PHE B 1 225 ? -15.766 -15.18 6.16 1 91.25 225 PHE B C 1
ATOM 3877 O O . PHE B 1 225 ? -16.25 -14.211 6.762 1 91.25 225 PHE B O 1
ATOM 3884 N N . GLN B 1 226 ? -16.25 -16.422 6.266 1 87.12 226 GLN B N 1
ATOM 3885 C CA . GLN B 1 226 ? -17.391 -16.703 7.137 1 87.12 226 GLN B CA 1
ATOM 3886 C C . GLN B 1 226 ? -16.922 -17.297 8.469 1 87.12 226 GLN B C 1
ATOM 3888 O O . GLN B 1 226 ? -17.703 -17.375 9.422 1 87.12 226 GLN B O 1
ATOM 3893 N N . ASP B 1 227 ? -15.781 -17.703 8.508 1 90.69 227 ASP B N 1
ATOM 3894 C CA . ASP B 1 227 ? -15.211 -18.297 9.719 1 90.69 227 ASP B CA 1
ATOM 3895 C C . ASP B 1 227 ? -14.703 -17.203 10.664 1 90.69 227 ASP B C 1
ATOM 3897 O O . ASP B 1 227 ? -13.531 -16.828 10.625 1 90.69 227 ASP B O 1
ATOM 3901 N N . GLU B 1 228 ? -15.453 -16.781 11.562 1 88.31 228 GLU B N 1
ATOM 3902 C CA . GLU B 1 228 ? -15.148 -15.656 12.453 1 88.31 228 GLU B CA 1
ATOM 3903 C C . GLU B 1 228 ? -13.969 -15.977 13.359 1 88.31 228 GLU B C 1
ATOM 3905 O O . GLU B 1 228 ? -13.125 -15.109 13.617 1 88.31 228 GLU B O 1
ATOM 3910 N N . SER B 1 229 ? -14.016 -17.141 13.883 1 93.69 229 SER B N 1
ATOM 3911 C CA . SER B 1 229 ? -12.93 -17.547 14.766 1 93.69 229 SER B CA 1
ATOM 3912 C C . SER B 1 229 ? -11.586 -17.484 14.039 1 93.69 229 SER B C 1
ATOM 3914 O O . SER B 1 229 ? -10.586 -17.047 14.609 1 93.69 229 SER B O 1
ATOM 3916 N N . LEU B 1 230 ? -11.602 -17.906 12.805 1 94.44 230 LEU B N 1
ATOM 3917 C CA . LEU B 1 230 ? -10.398 -17.859 11.984 1 94.44 230 LEU B CA 1
ATOM 3918 C C . LEU B 1 230 ? -9.938 -16.438 11.758 1 94.44 230 LEU B C 1
ATOM 3920 O O . LEU B 1 230 ? -8.75 -16.125 11.875 1 94.44 230 LEU B O 1
ATOM 3924 N N . LEU B 1 231 ? -10.852 -15.562 11.406 1 92.12 231 LEU B N 1
ATOM 3925 C CA . LEU B 1 231 ? -10.531 -14.164 11.141 1 92.12 231 LEU B CA 1
ATOM 3926 C C . LEU B 1 231 ? -9.969 -13.492 12.383 1 92.12 231 LEU B C 1
ATOM 3928 O O . LEU B 1 231 ? -9.023 -12.711 12.297 1 92.12 231 LEU B O 1
ATOM 3932 N N . GLU B 1 232 ? -10.508 -13.805 13.484 1 91.25 232 GLU B N 1
ATOM 3933 C CA . GLU B 1 232 ? -10.031 -13.258 14.75 1 91.25 232 GLU B CA 1
ATOM 3934 C C . GLU B 1 232 ? -8.633 -13.75 15.078 1 91.25 232 GLU B C 1
ATOM 3936 O O . GLU B 1 232 ? -7.746 -12.961 15.414 1 91.25 232 GLU B O 1
ATOM 3941 N N . GLU B 1 233 ? -8.453 -15.008 14.938 1 92.94 233 GLU B N 1
ATOM 3942 C CA . GLU B 1 233 ? -7.16 -15.609 15.25 1 92.94 233 GLU B CA 1
ATOM 3943 C C . GLU B 1 233 ? -6.062 -15.078 14.336 1 92.94 233 GLU B C 1
ATOM 3945 O O . GLU B 1 233 ? -4.93 -14.867 14.773 1 92.94 233 GLU B O 1
ATOM 3950 N N . SER B 1 234 ? -6.402 -14.875 13.109 1 93.31 234 SER B N 1
ATOM 3951 C CA . SER B 1 234 ? -5.422 -14.438 12.117 1 93.31 234 SER B CA 1
ATOM 3952 C C . SER B 1 234 ? -5.367 -12.914 12.031 1 93.31 234 SER B C 1
ATOM 3954 O O . SER B 1 234 ? -4.551 -12.359 11.297 1 93.31 234 SER B O 1
ATOM 3956 N N . MET B 1 235 ? -6.281 -12.289 12.672 1 89.69 235 MET B N 1
ATOM 3957 C CA . MET B 1 235 ? -6.375 -10.828 12.703 1 89.69 235 MET B CA 1
ATOM 3958 C C . MET B 1 235 ? -6.582 -10.273 11.297 1 89.69 235 MET B C 1
ATOM 3960 O O . MET B 1 235 ? -5.906 -9.32 10.898 1 89.69 235 MET B O 1
ATOM 3964 N N . LEU B 1 236 ? -7.371 -10.922 10.602 1 90.94 236 LEU B N 1
ATOM 3965 C CA . LEU B 1 236 ? -7.738 -10.453 9.266 1 90.94 236 LEU B CA 1
ATOM 3966 C C . LEU B 1 236 ? -8.93 -9.508 9.336 1 90.94 236 LEU B C 1
ATOM 3968 O O . LEU B 1 236 ? -9.836 -9.703 10.148 1 90.94 236 LEU B O 1
ATOM 3972 N N . LYS B 1 237 ? -8.82 -8.516 8.477 1 85.94 237 LYS B N 1
ATOM 3973 C CA . LYS B 1 237 ? -10.008 -7.688 8.289 1 85.94 237 LYS B CA 1
ATOM 3974 C C . LYS B 1 237 ? -11.102 -8.453 7.562 1 85.94 237 LYS B C 1
ATOM 3976 O O . LYS B 1 237 ? -10.828 -9.219 6.633 1 85.94 237 LYS B O 1
ATOM 3981 N N . LYS B 1 238 ? -12.289 -8.344 8.086 1 85.94 238 LYS B N 1
ATOM 3982 C CA . LYS B 1 238 ? -13.422 -8.867 7.332 1 85.94 238 LYS B CA 1
ATOM 3983 C C . LYS B 1 238 ? -13.758 -7.961 6.148 1 85.94 238 LYS B C 1
ATOM 3985 O O . LYS B 1 238 ? -13.734 -6.734 6.27 1 85.94 238 LYS B O 1
ATOM 3990 N N . PRO B 1 239 ? -14.078 -8.648 5.062 1 84.81 239 PRO B N 1
ATOM 3991 C CA . PRO B 1 239 ? -14.625 -7.809 3.994 1 84.81 239 PRO B CA 1
ATOM 3992 C C . PRO B 1 239 ? -15.852 -7.008 4.441 1 84.81 239 PRO B C 1
ATOM 3994 O O . PRO B 1 239 ? -16.625 -7.477 5.281 1 84.81 239 PRO B O 1
ATOM 3997 N N . TYR B 1 240 ? -15.93 -5.91 3.883 1 81.31 240 TYR B N 1
ATOM 3998 C CA . TYR B 1 240 ? -16.969 -4.988 4.316 1 81.31 240 TYR B CA 1
ATOM 3999 C C . TYR B 1 240 ? -18.359 -5.621 4.18 1 81.31 240 TYR B C 1
ATOM 4001 O O . TYR B 1 240 ? -19.188 -5.523 5.09 1 81.31 240 TYR B O 1
ATOM 4009 N N . ILE B 1 241 ? -18.594 -6.27 3.166 1 79.56 241 ILE B N 1
ATOM 4010 C CA . ILE B 1 241 ? -19.906 -6.844 2.865 1 79.56 241 ILE B CA 1
ATOM 4011 C C . ILE B 1 241 ? -20.219 -7.969 3.852 1 79.56 241 ILE B C 1
ATOM 4013 O O . ILE B 1 241 ? -21.344 -8.102 4.316 1 79.56 241 ILE B O 1
ATOM 4017 N N . SER B 1 242 ? -19.234 -8.695 4.133 1 83.31 242 SER B N 1
ATOM 4018 C CA . SER B 1 242 ? -19.422 -9.766 5.109 1 83.31 242 SER B CA 1
ATOM 4019 C C . SER B 1 242 ? -19.75 -9.203 6.492 1 83.31 242 SER B C 1
ATOM 4021 O O . SER B 1 242 ? -20.609 -9.734 7.199 1 83.31 242 SER B O 1
ATOM 4023 N N . SER B 1 243 ? -19.047 -8.211 6.852 1 84.5 243 SER B N 1
ATOM 4024 C CA . SER B 1 243 ? -19.297 -7.551 8.125 1 84.5 243 SER B CA 1
ATOM 4025 C C . SER B 1 243 ? -20.703 -6.969 8.188 1 84.5 243 SER B C 1
ATOM 4027 O O . SER B 1 243 ? -21.391 -7.121 9.195 1 84.5 243 SER B O 1
ATOM 4029 N N . LEU B 1 244 ? -21.078 -6.391 7.133 1 83.88 244 LEU B N 1
ATOM 4030 C CA . LEU B 1 244 ? -22.406 -5.797 7.047 1 83.88 244 LEU B CA 1
ATOM 4031 C C . LEU B 1 244 ? -23.484 -6.867 7.145 1 83.88 244 LEU B C 1
ATOM 4033 O O . LEU B 1 244 ? -24.453 -6.719 7.906 1 83.88 244 LEU B O 1
ATOM 4037 N N . ALA B 1 245 ? -23.359 -7.914 6.402 1 85 245 ALA B N 1
ATOM 4038 C CA . ALA B 1 245 ? -24.328 -9.008 6.41 1 85 245 ALA B CA 1
ATOM 4039 C C . ALA B 1 245 ? -24.5 -9.57 7.816 1 85 245 ALA B C 1
ATOM 4041 O O . ALA B 1 245 ? -25.625 -9.82 8.25 1 85 245 ALA B O 1
ATOM 4042 N N . LYS B 1 246 ? -23.469 -9.688 8.484 1 84.38 246 LYS B N 1
ATOM 4043 C CA . LYS B 1 246 ? -23.5 -10.203 9.852 1 84.38 246 LYS B CA 1
ATOM 4044 C C . LYS B 1 246 ? -24.25 -9.25 10.781 1 84.38 246 LYS B C 1
ATOM 4046 O O . LYS B 1 246 ? -25.094 -9.68 11.57 1 84.38 246 LYS B O 1
ATOM 4051 N N . GLN B 1 247 ? -23.938 -8.016 10.703 1 84.81 247 GLN B N 1
ATOM 4052 C CA . GLN B 1 247 ? -24.562 -7.023 11.57 1 84.81 247 GLN B CA 1
ATOM 4053 C C . GLN B 1 247 ? -26.047 -6.906 11.289 1 84.81 247 GLN B C 1
ATOM 4055 O O . GLN B 1 247 ? -26.828 -6.57 12.188 1 84.81 247 GLN B O 1
ATOM 4060 N N . LEU B 1 248 ? -26.375 -7.211 10.078 1 86.31 248 LEU B N 1
ATOM 4061 C CA . LEU B 1 248 ? -27.781 -7.156 9.688 1 86.31 248 LEU B CA 1
ATOM 4062 C C . LEU B 1 248 ? -28.5 -8.461 10.016 1 86.31 248 LEU B C 1
ATOM 4064 O O . LEU B 1 248 ? -29.703 -8.594 9.797 1 86.31 248 LEU B O 1
ATOM 4068 N N . GLY B 1 249 ? -27.719 -9.539 10.516 1 84.38 249 GLY B N 1
ATOM 4069 C CA . GLY B 1 249 ? -28.297 -10.82 10.906 1 84.38 249 GLY B CA 1
ATOM 4070 C C . GLY B 1 249 ? -28.625 -11.703 9.719 1 84.38 249 GLY B C 1
ATOM 4071 O O . GLY B 1 249 ? -29.531 -12.547 9.797 1 84.38 249 GLY B O 1
ATOM 4072 N N . ILE B 1 250 ? -27.969 -11.438 8.625 1 83.94 250 ILE B N 1
ATOM 4073 C CA . ILE B 1 250 ? -28.203 -12.25 7.438 1 83.94 250 ILE B CA 1
ATOM 4074 C C . ILE B 1 250 ? -27.531 -13.609 7.59 1 83.94 250 ILE B C 1
ATOM 4076 O O . ILE B 1 250 ? -26.328 -13.68 7.84 1 83.94 250 ILE B O 1
ATOM 4080 N N . ARG B 1 251 ? -28.219 -14.719 7.379 1 77.5 251 ARG B N 1
ATOM 4081 C CA . ARG B 1 251 ? -27.719 -16.062 7.656 1 77.5 251 ARG B CA 1
ATOM 4082 C C . ARG B 1 251 ? -27.016 -16.656 6.441 1 77.5 251 ARG B C 1
ATOM 4084 O O . ARG B 1 251 ? -26.188 -17.562 6.574 1 77.5 251 ARG B O 1
ATOM 4091 N N . GLU B 1 252 ? -27.375 -16.062 5.254 1 78.62 252 GLU B N 1
ATOM 4092 C CA . GLU B 1 252 ? -26.734 -16.562 4.031 1 78.62 252 GLU B CA 1
ATOM 4093 C C . GLU B 1 252 ? -25.266 -16.188 3.979 1 78.62 252 GLU B C 1
ATOM 4095 O O . GLU B 1 252 ? -24.844 -15.188 4.586 1 78.62 252 GLU B O 1
ATOM 4100 N N . ASP B 1 253 ? -24.5 -17.031 3.373 1 82.44 253 ASP B N 1
ATOM 4101 C CA . ASP B 1 253 ? -23.078 -16.766 3.162 1 82.44 253 ASP B CA 1
ATOM 4102 C C . ASP B 1 253 ? -22.875 -15.664 2.123 1 82.44 253 ASP B C 1
ATOM 4104 O O . ASP B 1 253 ? -22.891 -15.93 0.919 1 82.44 253 ASP B O 1
ATOM 4108 N N . ILE B 1 254 ? -22.766 -14.492 2.557 1 85.75 254 ILE B N 1
ATOM 4109 C CA . ILE B 1 254 ? -22.594 -13.336 1.676 1 85.75 254 ILE B CA 1
ATOM 4110 C C . ILE B 1 254 ? -21.219 -12.719 1.904 1 85.75 254 ILE B C 1
ATOM 4112 O O . ILE B 1 254 ? -20.875 -12.352 3.029 1 85.75 254 ILE B O 1
ATOM 4116 N N . VAL B 1 255 ? -20.438 -12.617 0.814 1 84.19 255 VAL B N 1
ATOM 4117 C CA . VAL B 1 255 ? -19.094 -12.078 0.992 1 84.19 255 VAL B CA 1
ATOM 4118 C C . VAL B 1 255 ? -18.844 -10.984 -0.04 1 84.19 255 VAL B C 1
ATOM 4120 O O . VAL B 1 255 ? -17.891 -10.203 0.096 1 84.19 255 VAL B O 1
ATOM 4123 N N . THR B 1 256 ? -19.75 -10.891 -1.039 1 83.12 256 THR B N 1
ATOM 4124 C CA . THR B 1 256 ? -19.562 -9.883 -2.08 1 83.12 256 THR B CA 1
ATOM 4125 C C . THR B 1 256 ? -20.766 -8.938 -2.135 1 83.12 256 THR B C 1
ATOM 4127 O O . THR B 1 256 ? -21.828 -9.258 -1.612 1 83.12 256 THR B O 1
ATOM 4130 N N . GLN B 1 257 ? -20.516 -7.859 -2.764 1 81.75 257 GLN B N 1
ATOM 4131 C CA . GLN B 1 257 ? -21.578 -6.887 -2.955 1 81.75 257 GLN B CA 1
ATOM 4132 C C . GLN B 1 257 ? -22.719 -7.473 -3.789 1 81.75 257 GLN B C 1
ATOM 4134 O O . GLN B 1 257 ? -23.891 -7.312 -3.449 1 81.75 257 GLN B O 1
ATOM 4139 N N . ASP B 1 258 ? -22.344 -8.188 -4.828 1 83.31 258 ASP B N 1
ATOM 4140 C CA . ASP B 1 258 ? -23.344 -8.781 -5.711 1 83.31 258 ASP B CA 1
ATOM 4141 C C . ASP B 1 258 ? -24.234 -9.766 -4.949 1 83.31 258 ASP B C 1
ATOM 4143 O O . ASP B 1 258 ? -25.453 -9.781 -5.141 1 83.31 258 ASP B O 1
ATOM 4147 N N . GLU B 1 259 ? -23.672 -10.531 -4.145 1 85.12 259 GLU B N 1
ATOM 4148 C CA . GLU B 1 259 ? -24.422 -11.492 -3.344 1 85.12 259 GLU B CA 1
ATOM 4149 C C . GLU B 1 259 ? -25.406 -10.781 -2.422 1 85.12 259 GLU B C 1
ATOM 4151 O O . GLU B 1 259 ? -26.547 -11.234 -2.25 1 85.12 259 GLU B O 1
ATOM 4156 N N . LEU B 1 260 ? -25 -9.68 -1.854 1 83.81 260 LEU B N 1
ATOM 4157 C CA . LEU B 1 260 ? -25.859 -8.938 -0.938 1 83.81 260 LEU B CA 1
ATOM 4158 C C . LEU B 1 260 ? -27.016 -8.281 -1.687 1 83.81 260 LEU B C 1
ATOM 4160 O O . LEU B 1 260 ? -28.156 -8.297 -1.214 1 83.81 260 LEU B O 1
ATOM 4164 N N . ILE B 1 261 ? -26.734 -7.766 -2.785 1 85.94 261 ILE B N 1
ATOM 4165 C CA . ILE B 1 261 ? -27.766 -7.129 -3.598 1 85.94 261 ILE B CA 1
ATOM 4166 C C . ILE B 1 261 ? -28.812 -8.164 -3.996 1 85.94 261 ILE B C 1
ATOM 4168 O O . ILE B 1 261 ? -30.016 -7.902 -3.912 1 85.94 261 ILE B O 1
ATOM 4172 N N . GLN B 1 262 ? -28.375 -9.344 -4.422 1 86.44 262 GLN B N 1
ATOM 4173 C CA . GLN B 1 262 ? -29.297 -10.414 -4.785 1 86.44 262 GLN B CA 1
ATOM 4174 C C . GLN B 1 262 ? -30.156 -10.836 -3.598 1 86.44 262 GLN B C 1
ATOM 4176 O O . GLN B 1 262 ? -31.344 -11.141 -3.756 1 86.44 262 GLN B O 1
ATOM 4181 N N . TYR B 1 263 ? -29.609 -10.828 -2.475 1 85.75 263 TYR B N 1
ATOM 4182 C CA . TYR B 1 263 ? -30.328 -11.172 -1.254 1 85.75 263 TYR B CA 1
ATOM 4183 C C . TYR B 1 263 ? -31.469 -10.195 -1.006 1 85.75 263 TYR B C 1
ATOM 4185 O O . TYR B 1 263 ? -32.594 -10.609 -0.726 1 85.75 263 TYR B O 1
ATOM 4193 N N . PHE B 1 264 ? -31.203 -8.914 -1.139 1 81.75 264 PHE B N 1
ATOM 4194 C CA . PHE B 1 264 ? -32.219 -7.906 -0.856 1 81.75 264 PHE B CA 1
ATOM 4195 C C . PHE B 1 264 ? -33.219 -7.816 -1.997 1 81.75 264 PHE B C 1
ATOM 4197 O O . PHE B 1 264 ? -34.375 -7.492 -1.777 1 81.75 264 PHE B O 1
ATOM 4204 N N . ALA B 1 265 ? -32.719 -8.086 -3.131 1 81.12 265 ALA B N 1
ATOM 4205 C CA . ALA B 1 265 ? -33.625 -8.086 -4.277 1 81.12 265 ALA B CA 1
ATOM 4206 C C . ALA B 1 265 ? -34.688 -9.188 -4.145 1 81.12 265 ALA B C 1
ATOM 4208 O O . ALA B 1 265 ? -35.844 -9.016 -4.574 1 81.12 265 ALA B O 1
ATOM 4209 N N . LYS B 1 266 ? -34.281 -10.32 -3.619 1 76.38 266 LYS B N 1
ATOM 4210 C CA . LYS B 1 266 ? -35.219 -11.422 -3.422 1 76.38 266 LYS B CA 1
ATOM 4211 C C . LYS B 1 266 ? -36.219 -11.109 -2.316 1 76.38 266 LYS B C 1
ATOM 4213 O O . LYS B 1 266 ? -37.281 -11.719 -2.242 1 76.38 266 LYS B O 1
ATOM 4218 N N . LYS B 1 267 ? -35.875 -10.25 -1.456 1 70 267 LYS B N 1
ATOM 4219 C CA . LYS B 1 267 ? -36.719 -9.977 -0.293 1 70 267 LYS B CA 1
ATOM 4220 C C . LYS B 1 267 ? -37.562 -8.742 -0.514 1 70 267 LYS B C 1
ATOM 4222 O O . LYS B 1 267 ? -38.5 -8.477 0.257 1 70 267 LYS B O 1
ATOM 4227 N N . ILE B 1 268 ? -37.188 -7.848 -1.51 1 55.03 268 ILE B N 1
ATOM 4228 C CA . ILE B 1 268 ? -38.094 -6.777 -1.914 1 55.03 268 ILE B CA 1
ATOM 4229 C C . ILE B 1 268 ? -39.062 -7.289 -2.979 1 55.03 268 ILE B C 1
ATOM 4231 O O . ILE B 1 268 ? -38.625 -7.863 -3.986 1 55.03 268 ILE B O 1
#

InterPro domains:
  IPR003439 ABC t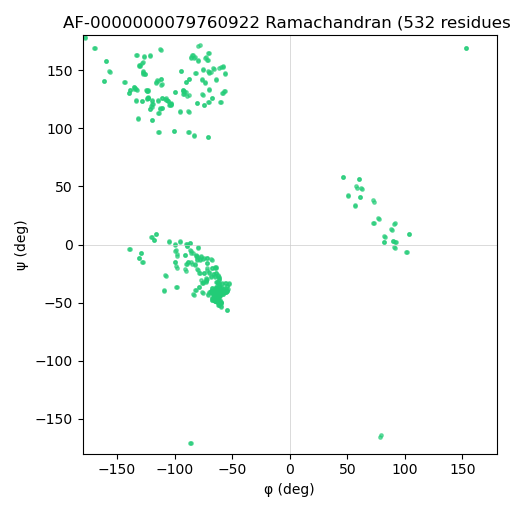ransporter-like, ATP-binding domain [PF00005] (21-166)
  IPR003439 ABC transporter-like, ATP-binding domain [PS50893] (4-237)
  IPR003593 AAA+ ATPase domain [SM00382] (29-214)
  IPR015856 ABC transporter, CbiO/EcfA subunit [cd03225] (5-210)
  IPR027417 P-loop containing nucleoside triphosphate hydrolase [G3DSA:3.40.50.300] (3-267)
  IPR027417 P-loop containing nucleoside triphosphate hydrolase [SSF52540] (3-229)
  IPR050095 Energy-coupling factor transporter ATP-binding [PTHR43553] (5-249)

Foldseek 3Di:
DAQKWWALFWAADPVGRTQAGGATDGHHFLAEEEEEFDPSLNPVVVVCCQLLVDATPDTFIAHNNDTSVVDHSVVSCLAEPEQDPFLVVQADDFFLQCLQLVLVVVVPHDPVLSVVLLCVLCVLLVNNVRGGHGLVVDDRLSSSSSSVSSSSSSVHQEYEAEANCPPDDPVSLVSVLSVLVVCSVVRHHYYYYHLPLQSCLVRHQKYFYGGPNYTDDIGGSLVQLQPPVNCVRRVHDRQPFSVVCVVVVNPDSDRDPVSVVVVVVVVD/DAQKWWALFWAADPVGRTQAGGATDGHHFLAEEEEEFDPSLNPVVVVCCQLLVDATPDTFIAHNNDTSVVDHSVVSCLAEPEQDPFLVVQADDFFLQCLQLVLVVVVPHDPVLSVVLLCVLCVLLVCNVRRGHGLVVDDRLSSSSSSVSSSSSSVHQEYEAEANCPPDDPVSLVSVLSVLVVCSVVRHHYYYYHLPLQSPLVRHQKYFYTGPSYTDDIGGSLVQLQPPVNCVRRVHDRQPFSVVCVVVVNPDSDRDPVSVVVVVVVVD